Protein AF-0000000074612979 (afdb_homodimer)

Secondary structure (DSSP, 8-state):
-----TT--------------TT------------TT-HHHHHHHHHTT-SS----EEEEEEETTEEEEEEE----SSS----S---SEEEEETTEEEE-EE-HHHHHHHHHHHHHHHHHHHHHHSSPPPHHHHHHHHHHHHHHTTTS---EEEEEEEEETTEEEEEEEETT--EEE-SEEEEETTHHHHHHHHHHH--TT--HHHHHHHHHHHHHHHHTTSGGG--EEEEEEEETTEEEEEEEEEHHHHHHHHS-----------------/-----TT----------------------------TT-HHHHHHHHHTT-SS----EEEEEEETTEEEEEEE----SSS----S---SEEEEETTEEEE-EE-HHHHHHHHHHHHHHHHHHHHHHSSPPPHHHHHHHHHHHHHHTTTS---EEEEEEEEETTEEEEEEEETT--EEE-SEEEEETTHHHHHHHHHHH--TT--HHHHHHHHHHHHHHHHGGGGGG--EEEEEEEETTEEEEEEEEEHHHHHHHHS-----------------

Sequence (544 aa):
MKLDTSGLESTAPLIGASHVLFDGLQMNPSFELPNTSNFDGFQKESLQMVKPAKGTTTLAFVFKHGVMVAADSRATIGSHISSQSVKKIIEINPYMLGTMAGGAADCLFWHRNLGIKCRLHELTNKRRISVTGASKLLANILYSYRGMGLSVGTMIAGCDETGPGLYYVDGQGGRLKGIRFSVGSGSPYAYGVLDNGYRYDMTIEEAAELARRAIYHATFRDAASGGVASVYYVGRDGWKKLSGDDVGELHYKYYPVVPSTVEQEMDEVEAAMKLDTSGLESTAPLIGASHVLFDGLQMNPSFELPNTSNFDGFQKESLQMVKPAKGTTTLAFVFKHGVMVAADSRATIGSHISSQSVKKIIEINPYMLGTMAGGAADCLFWHRNLGIKCRLHELTNKRRISVTGASKLLANILYSYRGMGLSVGTMIAGCDETGPGLYYVDGQGGRLKGIRFSVGSGSPYAYGVLDNGYRYDMTIEEAAELARRAIYHATFRDAASGGVASVYYVGRDGWKKLSGDDVGELHYKYYPVVPSTVEQEMDEVEAA

Structure (mmCIF, N/CA/C/O backbone):
data_AF-0000000074612979-model_v1
#
loop_
_entity.id
_entity.type
_entity.pdbx_description
1 polymer 'Proteasome subunit beta'
#
loop_
_atom_site.group_PDB
_atom_site.id
_atom_site.type_symbol
_atom_site.label_atom_id
_atom_site.label_alt_id
_atom_site.label_comp_id
_atom_site.label_asym_id
_atom_site.label_entity_id
_atom_site.label_seq_id
_atom_site.pdbx_PDB_ins_code
_atom_site.Cartn_x
_atom_site.Cartn_y
_atom_site.Cartn_z
_atom_site.occupancy
_atom_site.B_iso_or_equiv
_atom_site.auth_seq_id
_atom_site.auth_comp_id
_atom_site.auth_asym_id
_atom_site.auth_atom_id
_atom_site.pdbx_PDB_model_num
ATOM 1 N N . MET A 1 1 ? 14.82 -59.062 -62.906 1 20.23 1 MET A N 1
ATOM 2 C CA . MET A 1 1 ? 16.016 -58.938 -62.094 1 20.23 1 MET A CA 1
ATOM 3 C C . MET A 1 1 ? 15.68 -58.344 -60.719 1 20.23 1 MET A C 1
ATOM 5 O O . MET A 1 1 ? 15.219 -57.188 -60.656 1 20.23 1 MET A O 1
ATOM 9 N N . LYS A 1 2 ? 15.133 -59.188 -59.75 1 29.34 2 LYS A N 1
ATOM 10 C CA . LYS A 1 2 ? 14.539 -59.125 -58.406 1 29.34 2 LYS A CA 1
ATOM 11 C C . LYS A 1 2 ? 15.516 -58.531 -57.406 1 29.34 2 LYS A C 1
ATOM 13 O O . LYS A 1 2 ? 16.594 -59.094 -57.188 1 29.34 2 LYS A O 1
ATOM 18 N N . LEU A 1 3 ? 15.695 -57.125 -57.375 1 24.33 3 LEU A N 1
ATOM 19 C CA . LEU A 1 3 ? 16.797 -56.5 -56.688 1 24.33 3 LEU A CA 1
ATOM 20 C C . LEU A 1 3 ? 16.844 -56.938 -55.219 1 24.33 3 LEU A C 1
ATOM 22 O O . LEU A 1 3 ? 15.82 -56.938 -54.531 1 24.33 3 LEU A O 1
ATOM 26 N N . ASP A 1 4 ? 17.766 -57.781 -54.688 1 31.05 4 ASP A N 1
ATOM 27 C CA . ASP A 1 4 ? 18.125 -58.531 -53.5 1 31.05 4 ASP A CA 1
ATOM 28 C C . ASP A 1 4 ? 18.469 -57.594 -52.344 1 31.05 4 ASP A C 1
ATOM 30 O O . ASP A 1 4 ? 19.531 -56.938 -52.375 1 31.05 4 ASP A O 1
ATOM 34 N N . THR A 1 5 ? 17.719 -56.594 -51.875 1 31.31 5 THR A N 1
ATOM 35 C CA . THR A 1 5 ? 18.156 -55.531 -51 1 31.31 5 THR A CA 1
ATOM 36 C C . THR A 1 5 ? 18.5 -56.062 -49.625 1 31.31 5 THR A C 1
ATOM 38 O O . THR A 1 5 ? 18.5 -55.344 -48.625 1 31.31 5 THR A O 1
ATOM 41 N N . SER A 1 6 ? 18.922 -57.344 -49.375 1 27 6 SER A N 1
ATOM 42 C CA . SER A 1 6 ? 19.062 -58.094 -48.125 1 27 6 SER A CA 1
ATOM 43 C C . SER A 1 6 ? 20 -57.406 -47.156 1 27 6 SER A C 1
ATOM 45 O O . SER A 1 6 ? 19.984 -57.719 -45.938 1 27 6 SER A O 1
ATOM 47 N N . GLY A 1 7 ? 21.156 -56.875 -47.531 1 25.48 7 GLY A N 1
ATOM 48 C CA . GLY A 1 7 ? 22.422 -56.844 -46.812 1 25.48 7 GLY A CA 1
ATOM 49 C C . GLY A 1 7 ? 22.391 -55.906 -45.594 1 25.48 7 GLY A C 1
ATOM 50 O O . GLY A 1 7 ? 23.344 -55.875 -44.812 1 25.48 7 GLY A O 1
ATOM 51 N N . LEU A 1 8 ? 21.828 -54.75 -45.656 1 26.92 8 LEU A N 1
ATOM 52 C CA . LEU A 1 8 ? 22.469 -53.656 -44.938 1 26.92 8 LEU A CA 1
ATOM 53 C C . LEU A 1 8 ? 22.203 -53.781 -43.438 1 26.92 8 LEU A C 1
ATOM 55 O O . LEU A 1 8 ? 21.156 -53.344 -42.938 1 26.92 8 LEU A O 1
ATOM 59 N N . GLU A 1 9 ? 22.484 -54.969 -42.781 1 25.14 9 GLU A N 1
ATOM 60 C CA . GLU A 1 9 ? 22.234 -55.281 -41.375 1 25.14 9 GLU A CA 1
ATOM 61 C C . GLU A 1 9 ? 23.047 -54.344 -40.469 1 25.14 9 GLU A C 1
ATOM 63 O O . GLU A 1 9 ? 24.188 -54.688 -40.125 1 25.14 9 GLU A O 1
ATOM 68 N N . SER A 1 10 ? 23.219 -53.062 -40.656 1 24.06 10 SER A N 1
ATOM 69 C CA . SER A 1 10 ? 24.266 -52.375 -39.906 1 24.06 10 SER A CA 1
ATOM 70 C C . SER A 1 10 ? 24.109 -52.594 -38.406 1 24.06 10 SER A C 1
ATOM 72 O O . SER A 1 10 ? 23.031 -52.375 -37.844 1 24.06 10 SER A O 1
ATOM 74 N N . THR A 1 11 ? 24.859 -53.438 -37.688 1 25.05 11 THR A N 1
ATOM 75 C CA . THR A 1 11 ? 25.031 -53.844 -36.312 1 25.05 11 THR A CA 1
ATOM 76 C C . THR A 1 11 ? 25.422 -52.688 -35.406 1 25.05 11 THR A C 1
ATOM 78 O O . THR A 1 11 ? 25.875 -52.875 -34.281 1 25.05 11 THR A O 1
ATOM 81 N N . ALA A 1 12 ? 25.281 -51.5 -35.688 1 26.59 12 ALA A N 1
ATOM 82 C CA . ALA A 1 12 ? 26.062 -50.531 -34.938 1 26.59 12 ALA A CA 1
ATOM 83 C C . ALA A 1 12 ? 25.859 -50.719 -33.438 1 26.59 12 ALA A C 1
ATOM 85 O O . ALA A 1 12 ? 24.719 -50.875 -32.969 1 26.59 12 ALA A O 1
ATOM 86 N N . PRO A 1 13 ? 26.844 -51.062 -32.625 1 25.84 13 PRO A N 1
ATOM 87 C CA . PRO A 1 13 ? 26.828 -51.438 -31.188 1 25.84 13 PRO A CA 1
ATOM 88 C C . PRO A 1 13 ? 26.25 -50.312 -30.312 1 25.84 13 PRO A C 1
ATOM 90 O O . PRO A 1 13 ? 26.328 -49.156 -30.656 1 25.84 13 PRO A O 1
ATOM 93 N N . LEU A 1 14 ? 25.203 -50.5 -29.578 1 23.7 14 LEU A N 1
ATOM 94 C CA . LEU A 1 14 ? 24.484 -49.594 -28.656 1 23.7 14 LEU A CA 1
ATOM 95 C C . LEU A 1 14 ? 25.391 -49.125 -27.547 1 23.7 14 LEU A C 1
ATOM 97 O O . LEU A 1 14 ? 25.828 -49.906 -26.703 1 23.7 14 LEU A O 1
ATOM 101 N N . ILE A 1 15 ? 26.453 -48.406 -27.734 1 24.64 15 ILE A N 1
ATOM 102 C CA . ILE A 1 15 ? 27.391 -48 -26.703 1 24.64 15 ILE A CA 1
ATOM 103 C C . ILE A 1 15 ? 26.625 -47.562 -25.453 1 24.64 15 ILE A C 1
ATOM 105 O O . ILE A 1 15 ? 25.641 -46.812 -25.531 1 24.64 15 ILE A O 1
ATOM 109 N N . GLY A 1 16 ? 26.812 -48.156 -24.25 1 22.67 16 GLY A N 1
ATOM 110 C CA . GLY A 1 16 ? 26.375 -48.125 -22.859 1 22.67 16 GLY A CA 1
ATOM 111 C C . GLY A 1 16 ? 26.5 -46.719 -22.25 1 22.67 16 GLY A C 1
ATOM 112 O O . GLY A 1 16 ? 27.609 -46.219 -22.078 1 22.67 16 GLY A O 1
ATOM 113 N N . ALA A 1 17 ? 25.812 -45.75 -22.531 1 24.08 17 ALA A N 1
ATOM 114 C CA . ALA A 1 17 ? 25.938 -44.375 -22.078 1 24.08 17 ALA A CA 1
ATOM 115 C C . ALA A 1 17 ? 26.141 -44.312 -20.562 1 24.08 17 ALA A C 1
ATOM 117 O O . ALA A 1 17 ? 25.344 -44.875 -19.812 1 24.08 17 ALA A O 1
ATOM 118 N N . SER A 1 18 ? 27.281 -44.219 -19.984 1 24.39 18 SER A N 1
ATOM 119 C CA . SER A 1 18 ? 27.875 -44.062 -18.656 1 24.39 18 SER A CA 1
ATOM 120 C C . SER A 1 18 ? 27.062 -43.094 -17.797 1 24.39 18 SER A C 1
ATOM 122 O O . SER A 1 18 ? 26.516 -42.125 -18.297 1 24.39 18 SER A O 1
ATOM 124 N N . HIS A 1 19 ? 26.641 -43.5 -16.578 1 24.94 19 HIS A N 1
ATOM 125 C CA . HIS A 1 19 ? 26 -43.031 -15.344 1 24.94 19 HIS A CA 1
ATOM 126 C C . HIS A 1 19 ? 26.719 -41.781 -14.789 1 24.94 19 HIS A C 1
ATOM 128 O O . HIS A 1 19 ? 27.234 -41.812 -13.672 1 24.94 19 HIS A O 1
ATOM 134 N N . VAL A 1 20 ? 27.484 -41.094 -15.406 1 23.39 20 VAL A N 1
ATOM 135 C CA . VAL A 1 20 ? 28.344 -40.094 -14.773 1 23.39 20 VAL A CA 1
ATOM 136 C C . VAL A 1 20 ? 27.562 -39.344 -13.695 1 23.39 20 VAL A C 1
ATOM 138 O O . VAL A 1 20 ? 26.328 -39.344 -13.695 1 23.39 20 VAL A O 1
ATOM 141 N N . LEU A 1 21 ? 28.156 -38.219 -12.977 1 22.86 21 LEU A N 1
ATOM 142 C CA . LEU A 1 21 ? 28.5 -37.438 -11.789 1 22.86 21 LEU A CA 1
ATOM 143 C C . LEU A 1 21 ? 27.406 -36.438 -11.469 1 22.86 21 LEU A C 1
ATOM 145 O O . LEU A 1 21 ? 27.609 -35.5 -10.703 1 22.86 21 LEU A O 1
ATOM 149 N N . PHE A 1 22 ? 26.328 -36.406 -12.055 1 23.14 22 PHE A N 1
ATOM 150 C CA . PHE A 1 22 ? 25.578 -35.25 -11.602 1 23.14 22 PHE A CA 1
ATOM 151 C C . PHE A 1 22 ? 25.359 -35.281 -10.094 1 23.14 22 PHE A C 1
ATOM 153 O O . PHE A 1 22 ? 24.359 -35.844 -9.625 1 23.14 22 PHE A O 1
ATOM 160 N N . ASP A 1 23 ? 26.203 -35.719 -9.164 1 27.11 23 ASP A N 1
ATOM 161 C CA . ASP A 1 23 ? 26.25 -35.938 -7.723 1 27.11 23 ASP A CA 1
ATOM 162 C C . ASP A 1 23 ? 25.75 -34.719 -6.957 1 27.11 23 ASP A C 1
ATOM 164 O O . ASP A 1 23 ? 25.078 -34.844 -5.938 1 27.11 23 ASP A O 1
ATOM 168 N N . GLY A 1 24 ? 26.391 -33.531 -7.055 1 28.52 24 GLY A N 1
ATOM 169 C CA . GLY A 1 24 ? 26.594 -32.5 -6.039 1 28.52 24 GLY A CA 1
ATOM 170 C C . GLY A 1 24 ? 25.328 -31.734 -5.688 1 28.52 24 GLY A C 1
ATOM 171 O O . GLY A 1 24 ? 25.375 -30.734 -4.988 1 28.52 24 GLY A O 1
ATOM 172 N N . LEU A 1 25 ? 24.391 -31.625 -6.535 1 26.36 25 LEU A N 1
ATOM 173 C CA . LEU A 1 25 ? 23.359 -30.672 -6.105 1 26.36 25 LEU A CA 1
ATOM 174 C C . LEU A 1 25 ? 22.656 -31.188 -4.855 1 26.36 25 LEU A C 1
ATOM 176 O O . LEU A 1 25 ? 21.859 -32.125 -4.93 1 26.36 25 LEU A O 1
ATOM 180 N N . GLN A 1 26 ? 23.359 -31.359 -3.748 1 28.19 26 GLN A N 1
ATOM 181 C CA . GLN A 1 26 ? 22.781 -31.656 -2.439 1 28.19 26 GLN A CA 1
ATOM 182 C C . GLN A 1 26 ? 21.406 -31.016 -2.289 1 28.19 26 GLN A C 1
ATOM 184 O O . GLN A 1 26 ? 21.25 -29.797 -2.4 1 28.19 26 GLN A O 1
ATOM 189 N N . MET A 1 27 ? 20.406 -31.672 -2.654 1 28.02 27 MET A N 1
ATOM 190 C CA . MET A 1 27 ? 18.984 -31.438 -2.406 1 28.02 27 MET A CA 1
ATOM 191 C C . MET A 1 27 ? 18.75 -30.938 -0.983 1 28.02 27 MET A C 1
ATOM 193 O O . MET A 1 27 ? 19.141 -31.609 -0.019 1 28.02 27 MET A O 1
ATOM 197 N N . ASN A 1 28 ? 18.953 -29.719 -0.737 1 29.39 28 ASN A N 1
ATOM 198 C CA . ASN A 1 28 ? 18.688 -29.188 0.6 1 29.39 28 ASN A CA 1
ATOM 199 C C . ASN A 1 28 ? 17.594 -29.984 1.312 1 29.39 28 ASN A C 1
ATOM 201 O O . ASN A 1 28 ? 16.734 -30.578 0.666 1 29.39 28 ASN A O 1
ATOM 205 N N . PRO A 1 29 ? 17.703 -30.328 2.629 1 31.33 29 PRO A N 1
ATOM 206 C CA . PRO A 1 29 ? 16.812 -31.188 3.418 1 31.33 29 PRO A CA 1
ATOM 207 C C . PRO A 1 29 ? 15.344 -31.016 3.055 1 31.33 29 PRO A C 1
ATOM 209 O O . PRO A 1 29 ? 14.945 -29.953 2.572 1 31.33 29 PRO A O 1
ATOM 212 N N . SER A 1 30 ? 14.68 -32.031 2.682 1 29.97 30 SER A N 1
ATOM 213 C CA . SER A 1 30 ? 13.273 -32.344 2.428 1 29.97 30 SER A CA 1
ATOM 214 C C . SER A 1 30 ? 12.375 -31.672 3.471 1 29.97 30 SER A C 1
ATOM 216 O O . SER A 1 30 ? 12.469 -31.984 4.66 1 29.97 30 SER A O 1
ATOM 218 N N . PHE A 1 31 ? 12.211 -30.5 3.48 1 29.81 31 PHE A N 1
ATOM 219 C CA . PHE A 1 31 ? 11.227 -30 4.43 1 29.81 31 PHE A CA 1
ATOM 220 C C . PHE A 1 31 ? 10.016 -30.922 4.504 1 29.81 31 PHE A C 1
ATOM 222 O O . PHE A 1 31 ? 9.43 -31.266 3.479 1 29.81 31 PHE A O 1
ATOM 229 N N . GLU A 1 32 ? 10.016 -31.859 5.434 1 31.48 32 GLU A N 1
ATOM 230 C CA . GLU A 1 32 ? 8.852 -32.688 5.75 1 31.48 32 GLU A CA 1
ATOM 231 C C . GLU A 1 32 ? 7.562 -31.875 5.629 1 31.48 32 GLU A C 1
ATOM 233 O O . GLU A 1 32 ? 7.52 -30.703 6.004 1 31.48 32 GLU A O 1
ATOM 238 N N . LEU A 1 33 ? 6.734 -32.188 4.746 1 31.08 33 LEU A N 1
ATOM 239 C CA . LEU A 1 33 ? 5.398 -31.641 4.523 1 31.08 33 LEU A CA 1
ATOM 240 C C . LEU A 1 33 ? 4.641 -31.5 5.836 1 31.08 33 LEU A C 1
ATOM 242 O O . LEU A 1 33 ? 4.504 -32.469 6.586 1 31.08 33 LEU A O 1
ATOM 246 N N . PRO A 1 34 ? 4.609 -30.406 6.508 1 33.5 34 PRO A N 1
ATOM 247 C CA . PRO A 1 34 ? 3.787 -30.438 7.719 1 33.5 34 PRO A CA 1
ATOM 248 C C . PRO A 1 34 ? 2.422 -31.078 7.488 1 33.5 34 PRO A C 1
ATOM 250 O O . PRO A 1 34 ? 1.903 -31.062 6.371 1 33.5 34 PRO A O 1
ATOM 253 N N . ASN A 1 35 ? 2.049 -32.062 8.211 1 32.12 35 ASN A N 1
ATOM 254 C CA . ASN A 1 35 ? 0.708 -32.656 8.25 1 32.12 35 ASN A CA 1
ATOM 255 C C . ASN A 1 35 ? -0.363 -31.562 8.359 1 32.12 35 ASN A C 1
ATOM 257 O O . ASN A 1 35 ? -0.372 -30.797 9.32 1 32.12 35 ASN A O 1
ATOM 261 N N . THR A 1 36 ? -0.938 -31.125 7.34 1 41.44 36 THR A N 1
ATOM 262 C CA . THR A 1 36 ? -2.01 -30.156 7.164 1 41.44 36 THR A CA 1
ATOM 263 C C . THR A 1 36 ? -3.084 -30.344 8.234 1 41.44 36 THR A C 1
ATOM 265 O O . THR A 1 36 ? -4.051 -29.578 8.289 1 41.44 36 THR A O 1
ATOM 268 N N . SER A 1 37 ? -3.156 -31.453 8.945 1 40.06 37 SER A N 1
ATOM 269 C CA . SER A 1 37 ? -4.258 -31.672 9.875 1 40.06 37 SER A CA 1
ATOM 270 C C . SER A 1 37 ? -4.148 -30.766 11.094 1 40.06 37 SER A C 1
ATOM 272 O O . SER A 1 37 ? -5.129 -30.562 11.812 1 40.06 37 SER A O 1
ATOM 274 N N . ASN A 1 38 ? -2.963 -30.484 11.641 1 41.62 38 ASN A N 1
ATOM 275 C CA . ASN A 1 38 ? -2.936 -29.812 12.93 1 41.62 38 ASN A CA 1
ATOM 276 C C . ASN A 1 38 ? -2.574 -28.328 12.789 1 41.62 38 ASN A C 1
ATOM 278 O O . ASN A 1 38 ? -1.434 -27.938 13.047 1 41.62 38 ASN A O 1
ATOM 282 N N . PHE A 1 39 ? -3.342 -27.594 12.156 1 45.66 39 PHE A N 1
ATOM 283 C CA . PHE A 1 39 ? -3.213 -26.156 12.023 1 45.66 39 PHE A CA 1
ATOM 284 C C . PHE A 1 39 ? -2.943 -25.516 13.383 1 45.66 39 PHE A C 1
ATOM 286 O O . PHE A 1 39 ? -2.135 -24.578 13.484 1 45.66 39 PHE A O 1
ATOM 293 N N . ASP A 1 40 ? -3.635 -26.062 14.32 1 46.88 40 ASP A N 1
ATOM 294 C CA . ASP A 1 40 ? -3.479 -25.516 15.656 1 46.88 40 ASP A CA 1
ATOM 295 C C . ASP A 1 40 ? -2.031 -25.609 16.125 1 46.88 40 ASP A C 1
ATOM 297 O O . ASP A 1 40 ? -1.514 -24.688 16.766 1 46.88 40 ASP A O 1
ATOM 301 N N . GLY A 1 41 ? -1.593 -26.781 15.938 1 44.53 41 GLY A N 1
ATOM 302 C CA . GLY A 1 41 ? -0.215 -26.969 16.359 1 44.53 41 GLY A CA 1
ATOM 303 C C . GLY A 1 41 ? 0.764 -26.062 15.648 1 44.53 41 GLY A C 1
ATOM 304 O O . GLY A 1 41 ? 1.69 -25.531 16.266 1 44.53 41 GLY A O 1
ATOM 305 N N . PHE A 1 42 ? 0.527 -25.922 14.406 1 43.12 42 PHE A N 1
ATOM 306 C CA . PHE A 1 42 ? 1.387 -25.062 13.609 1 43.12 42 PHE A CA 1
ATOM 307 C C . PHE A 1 42 ? 1.271 -23.609 14.062 1 43.12 42 PHE A C 1
ATOM 309 O O . PHE A 1 42 ? 2.273 -22.891 14.141 1 43.12 42 PHE A O 1
ATOM 316 N N . GLN A 1 43 ? 0.093 -23.172 14.367 1 45.38 43 GLN A N 1
ATOM 317 C CA . GLN A 1 43 ? -0.162 -21.812 14.836 1 45.38 43 GLN A CA 1
ATOM 318 C C . GLN A 1 43 ? 0.588 -21.516 16.141 1 45.38 43 GLN A C 1
ATOM 320 O O . GLN A 1 43 ? 1.138 -20.438 16.312 1 45.38 43 GLN A O 1
ATOM 325 N N . LYS A 1 44 ? 0.405 -22.453 17.047 1 42.91 44 LYS A N 1
ATOM 326 C CA . LYS A 1 44 ? 1.076 -22.297 18.344 1 42.91 44 LYS A CA 1
ATOM 327 C C . LYS A 1 44 ? 2.582 -22.141 18.156 1 42.91 44 LYS A C 1
ATOM 329 O O . LYS A 1 44 ? 3.211 -21.312 18.844 1 42.91 44 LYS A O 1
ATOM 334 N N . GLU A 1 45 ? 3.08 -22.875 17.391 1 38.75 45 GLU A N 1
ATOM 335 C CA . GLU A 1 45 ? 4.52 -22.812 17.156 1 38.75 45 GLU A CA 1
ATOM 336 C C . GLU A 1 45 ? 4.902 -21.547 16.391 1 38.75 45 GLU A C 1
ATOM 338 O O . GLU A 1 45 ? 5.965 -20.969 16.641 1 38.75 45 GLU A O 1
ATOM 343 N N . SER A 1 46 ? 3.99 -21.156 15.57 1 40.16 46 SER A N 1
ATOM 344 C CA . SER A 1 46 ? 4.258 -20.016 14.703 1 40.16 46 SER A CA 1
ATOM 345 C C . SER A 1 46 ? 4.027 -18.703 15.43 1 40.16 46 SER A C 1
ATOM 347 O O . SER A 1 46 ? 4.684 -17.688 15.141 1 40.16 46 SER A O 1
ATOM 349 N N . LEU A 1 47 ? 2.98 -18.578 16.312 1 39.78 47 LEU A N 1
ATOM 350 C CA . LEU A 1 47 ? 2.703 -17.375 17.078 1 39.78 47 LEU A CA 1
ATOM 351 C C . LEU A 1 47 ? 3.938 -16.922 17.844 1 39.78 47 LEU A C 1
ATOM 353 O O . LEU A 1 47 ? 4.164 -15.727 18.031 1 39.78 47 LEU A O 1
ATOM 357 N N . GLN A 1 48 ? 4.449 -17.891 18.578 1 36.81 48 GLN A N 1
ATOM 358 C CA . GLN A 1 48 ? 5.633 -17.547 19.359 1 36.81 48 GLN A CA 1
ATOM 359 C C . GLN A 1 48 ? 6.711 -16.906 18.469 1 36.81 48 GLN A C 1
ATOM 361 O O . GLN A 1 48 ? 7.609 -16.234 18.984 1 36.81 48 GLN A O 1
ATOM 366 N N . MET A 1 49 ? 6.629 -17.203 17.312 1 34 49 MET A N 1
ATOM 367 C CA . MET A 1 49 ? 7.711 -16.75 16.438 1 34 49 MET A CA 1
ATOM 368 C C . MET A 1 49 ? 7.375 -15.406 15.805 1 34 49 MET A C 1
ATOM 370 O O . MET A 1 49 ? 8.203 -14.828 15.094 1 34 49 MET A O 1
ATOM 374 N N . VAL A 1 50 ? 6.102 -15 15.961 1 33.78 50 VAL A N 1
ATOM 375 C CA . VAL A 1 50 ? 5.773 -13.812 15.172 1 33.78 50 VAL A CA 1
ATOM 376 C C . VAL A 1 50 ? 6.008 -12.555 16 1 33.78 50 VAL A C 1
ATOM 378 O O . VAL A 1 50 ? 5.223 -12.242 16.906 1 33.78 50 VAL A O 1
ATOM 381 N N . LYS A 1 51 ? 7.094 -12.43 16.641 1 34 51 LYS A N 1
ATOM 382 C CA . LYS A 1 51 ? 7.336 -11.047 17.062 1 34 51 LYS A CA 1
ATOM 383 C C . LYS A 1 51 ? 6.969 -10.062 15.961 1 34 51 LYS A C 1
ATOM 385 O O . LYS A 1 51 ? 7.066 -10.391 14.773 1 34 51 LYS A O 1
ATOM 390 N N . PRO A 1 52 ? 6.344 -9.016 16.406 1 38 52 PRO A N 1
ATOM 391 C CA . PRO A 1 52 ? 5.949 -8.008 15.43 1 38 52 PRO A CA 1
ATOM 392 C C . PRO A 1 52 ? 7.012 -7.773 14.359 1 38 52 PRO A C 1
ATOM 394 O O . PRO A 1 52 ? 8.172 -7.492 14.68 1 38 52 PRO A O 1
ATOM 397 N N . ALA A 1 53 ? 7.145 -8.742 13.406 1 40.09 53 ALA A N 1
ATOM 398 C CA . ALA A 1 53 ? 8.07 -8.844 12.281 1 40.09 53 ALA A CA 1
ATOM 399 C C . ALA A 1 53 ? 8.359 -7.469 11.68 1 40.09 53 ALA A C 1
ATOM 401 O O . ALA A 1 53 ? 7.457 -6.645 11.531 1 40.09 53 ALA A O 1
ATOM 402 N N . LYS A 1 54 ? 9.641 -7.098 11.883 1 48.41 54 LYS A N 1
ATOM 403 C CA . LYS A 1 54 ? 10.188 -6.004 11.094 1 48.41 54 LYS A CA 1
ATOM 404 C C . LYS A 1 54 ? 9.578 -5.98 9.695 1 48.41 54 LYS A C 1
ATOM 406 O O . LYS A 1 54 ? 9.125 -7.016 9.188 1 48.41 54 LYS A O 1
ATOM 411 N N . GLY A 1 55 ? 9.305 -4.742 9.047 1 59.91 55 GLY A N 1
ATOM 412 C CA . GLY A 1 55 ? 8.602 -4.156 7.914 1 59.91 55 GLY A CA 1
ATOM 413 C C . GLY A 1 55 ? 8.984 -4.789 6.59 1 59.91 55 GLY A C 1
ATOM 414 O O . GLY A 1 55 ? 10.125 -4.664 6.137 1 59.91 55 GLY A O 1
ATOM 415 N N . THR A 1 56 ? 8.477 -6.023 6.238 1 72.19 56 THR A N 1
ATOM 416 C CA . THR A 1 56 ? 8.633 -6.598 4.906 1 72.19 56 THR A CA 1
ATOM 417 C C . THR A 1 56 ? 7.848 -5.789 3.877 1 72.19 56 THR A C 1
ATOM 419 O O . THR A 1 56 ? 6.738 -5.328 4.156 1 72.19 56 THR A O 1
ATOM 422 N N . THR A 1 57 ? 8.672 -5.559 2.699 1 86.94 57 THR A N 1
ATOM 423 C CA . THR A 1 57 ? 7.996 -4.953 1.559 1 86.94 57 THR A CA 1
ATOM 424 C C . THR A 1 57 ? 8.164 -5.812 0.309 1 86.94 57 THR A C 1
ATOM 426 O O . THR A 1 57 ? 9.266 -6.297 0.028 1 86.94 57 THR A O 1
ATOM 429 N N . THR A 1 58 ? 7.102 -6.137 -0.312 1 92.62 58 THR A N 1
ATOM 430 C CA . THR A 1 58 ? 7.113 -6.859 -1.578 1 92.62 58 THR A CA 1
ATOM 431 C C . THR A 1 58 ? 6.5 -6.012 -2.689 1 92.62 58 THR A C 1
ATOM 433 O O . THR A 1 58 ? 5.746 -5.074 -2.42 1 92.62 58 THR A O 1
ATOM 436 N N . LEU A 1 59 ? 6.879 -6.367 -3.941 1 95.44 59 LEU A N 1
ATOM 437 C CA . LEU A 1 59 ? 6.414 -5.629 -5.113 1 95.44 59 LEU A CA 1
ATOM 438 C C . LEU A 1 59 ? 6.375 -6.531 -6.34 1 95.44 59 LEU A C 1
ATOM 440 O O . LEU A 1 59 ? 7.234 -7.402 -6.508 1 95.44 59 LEU A O 1
ATOM 444 N N . ALA A 1 60 ? 5.32 -6.328 -7.125 1 97.88 60 ALA A N 1
ATOM 445 C CA . ALA A 1 60 ? 5.258 -6.992 -8.43 1 97.88 60 ALA A CA 1
ATOM 446 C C . ALA A 1 60 ? 4.52 -6.129 -9.445 1 97.88 60 ALA A C 1
ATOM 448 O O . ALA A 1 60 ? 3.596 -5.395 -9.094 1 97.88 60 ALA A O 1
ATOM 449 N N . PHE A 1 61 ? 4.949 -6.23 -10.758 1 98.06 61 PHE A N 1
ATOM 450 C CA . PHE A 1 61 ? 4.219 -5.523 -11.805 1 98.06 61 PHE A CA 1
ATOM 451 C C . PHE A 1 61 ? 4.348 -6.25 -13.141 1 98.06 61 PHE A C 1
ATOM 453 O O . PHE A 1 61 ? 5.359 -6.902 -13.398 1 98.06 61 PHE A O 1
ATOM 460 N N . VAL A 1 62 ? 3.3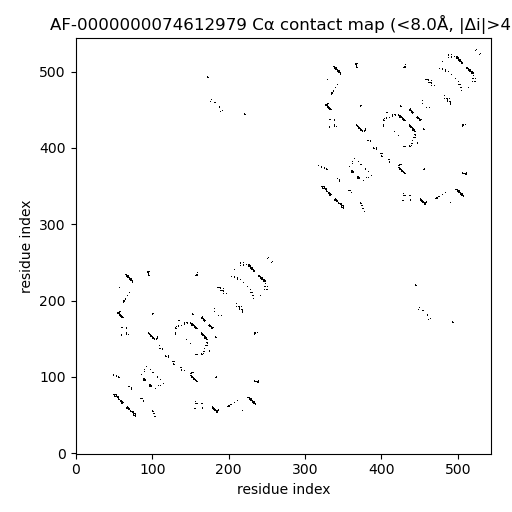22 -6.16 -13.922 1 98.06 62 VAL A N 1
ATOM 461 C CA . VAL A 1 62 ? 3.258 -6.73 -15.266 1 98.06 62 VAL A CA 1
ATOM 462 C C . VAL A 1 62 ? 3.863 -5.758 -16.266 1 98.06 62 VAL A C 1
ATOM 464 O O . VAL A 1 62 ? 3.648 -4.547 -16.172 1 98.06 62 VAL A O 1
ATOM 467 N N . PHE A 1 63 ? 4.633 -6.234 -17.188 1 97.69 63 PHE A N 1
ATOM 468 C CA . PHE A 1 63 ? 5.133 -5.477 -18.328 1 97.69 63 PHE A CA 1
ATOM 469 C C . PHE A 1 63 ? 5.152 -6.336 -19.578 1 97.69 63 PHE A C 1
ATOM 471 O O . PHE A 1 63 ? 4.699 -7.484 -19.562 1 97.69 63 PHE A O 1
ATOM 478 N N . LYS A 1 64 ? 5.629 -5.805 -20.594 1 96.38 64 LYS A N 1
ATOM 479 C CA . LYS A 1 64 ? 5.461 -6.367 -21.938 1 96.38 64 LYS A CA 1
ATOM 480 C C . LYS A 1 64 ? 6.004 -7.793 -22 1 96.38 64 LYS A C 1
ATOM 482 O O . LYS A 1 64 ? 5.457 -8.633 -22.719 1 96.38 64 LYS A O 1
ATOM 487 N N . HIS A 1 65 ? 7.039 -8.078 -21.234 1 97.31 65 HIS A N 1
ATOM 488 C CA . HIS A 1 65 ? 7.754 -9.344 -21.406 1 97.31 65 HIS A CA 1
ATOM 489 C C . HIS A 1 65 ? 7.383 -10.328 -20.297 1 97.31 65 HIS A C 1
ATOM 491 O O . HIS A 1 65 ? 7.832 -11.477 -20.312 1 97.31 65 HIS A O 1
ATOM 497 N N . GLY A 1 66 ? 6.562 -9.93 -19.406 1 98.19 66 GLY A N 1
ATOM 498 C CA . GLY A 1 66 ? 6.207 -10.82 -18.312 1 98.19 66 GLY A CA 1
ATOM 499 C C . GLY A 1 66 ? 5.887 -10.078 -17.016 1 98.19 66 GLY A C 1
ATOM 500 O O . GLY A 1 66 ? 5.207 -9.055 -17.047 1 98.19 66 GLY A O 1
ATOM 501 N N . VAL A 1 67 ? 6.277 -10.68 -15.867 1 98.62 67 VAL A N 1
ATOM 502 C CA . VAL A 1 67 ? 6.039 -10.078 -14.562 1 98.62 67 VAL A CA 1
ATOM 503 C C . VAL A 1 67 ? 7.359 -9.945 -13.805 1 98.62 67 VAL A C 1
ATOM 505 O O . VAL A 1 67 ? 8.18 -10.867 -13.805 1 98.62 67 VAL A O 1
ATOM 508 N N . MET A 1 68 ? 7.582 -8.773 -13.242 1 98.62 68 MET A N 1
ATOM 509 C CA . MET A 1 68 ? 8.695 -8.562 -12.32 1 98.62 68 MET A CA 1
ATOM 510 C C . MET A 1 68 ? 8.242 -8.711 -10.867 1 98.62 68 MET A C 1
ATOM 512 O O . MET A 1 68 ? 7.188 -8.203 -10.492 1 98.62 68 MET A O 1
ATOM 516 N N . VAL A 1 69 ? 9.008 -9.453 -10.055 1 97.81 69 VAL A N 1
ATOM 517 C CA . VAL A 1 69 ? 8.711 -9.672 -8.641 1 97.81 69 VAL A CA 1
ATOM 518 C C . VAL A 1 69 ? 9.938 -9.336 -7.801 1 97.81 69 VAL A C 1
ATOM 520 O O . VAL A 1 69 ? 11.047 -9.797 -8.086 1 97.81 69 VAL A O 1
ATOM 523 N N . ALA A 1 70 ? 9.711 -8.516 -6.727 1 96 70 ALA A N 1
ATOM 524 C CA . ALA A 1 70 ? 10.836 -8.125 -5.879 1 96 70 ALA A CA 1
ATOM 525 C C . ALA A 1 70 ? 10.422 -8.078 -4.41 1 96 70 ALA A C 1
ATOM 527 O O . ALA A 1 70 ? 9.242 -7.883 -4.094 1 96 70 ALA A O 1
ATOM 528 N N . ALA A 1 71 ? 11.391 -8.328 -3.523 1 91.88 71 ALA A N 1
ATOM 529 C CA . ALA A 1 71 ? 11.133 -8.305 -2.088 1 91.88 71 ALA A CA 1
ATOM 530 C C . ALA A 1 71 ? 12.398 -7.988 -1.303 1 91.88 71 ALA A C 1
ATOM 532 O O . ALA A 1 71 ? 13.508 -8.25 -1.774 1 91.88 71 ALA A O 1
ATOM 533 N N . ASP A 1 72 ? 12.109 -7.375 -0.117 1 83.94 72 ASP A N 1
ATOM 534 C CA . ASP A 1 72 ? 13.227 -7.203 0.809 1 83.94 72 ASP A CA 1
ATOM 535 C C . ASP A 1 72 ? 13.312 -8.375 1.786 1 83.94 72 ASP A C 1
ATOM 537 O O . ASP A 1 72 ? 12.305 -9.031 2.064 1 83.94 72 ASP A O 1
ATOM 541 N N . SER A 1 73 ? 14.578 -8.734 2.164 1 67.94 73 SER A N 1
ATOM 542 C CA . SER A 1 73 ? 14.75 -9.852 3.09 1 67.94 73 SER A CA 1
ATOM 543 C C . SER A 1 73 ? 15.102 -9.359 4.492 1 67.94 73 SER A C 1
ATOM 545 O O . SER A 1 73 ? 15.883 -9.992 5.203 1 67.94 73 SER A O 1
ATOM 547 N N . ARG A 1 74 ? 14.719 -8.211 4.984 1 57.75 74 ARG A N 1
ATOM 548 C CA . ARG A 1 74 ? 15.047 -7.863 6.363 1 57.75 74 ARG A CA 1
ATOM 549 C C . ARG A 1 74 ? 14.445 -8.875 7.336 1 57.75 74 ARG A C 1
ATOM 551 O O . ARG A 1 74 ? 13.344 -9.383 7.109 1 57.75 74 ARG A O 1
ATOM 558 N N . ALA A 1 75 ? 15.508 -9.57 8.094 1 45.44 75 ALA A N 1
ATOM 559 C CA . ALA A 1 75 ? 15.047 -10.477 9.141 1 45.44 75 ALA A CA 1
ATOM 560 C C . ALA A 1 75 ? 14.125 -9.766 10.125 1 45.44 75 ALA A C 1
ATOM 562 O O . ALA A 1 75 ? 14.297 -8.57 10.391 1 45.44 75 ALA A O 1
ATOM 563 N N . THR A 1 76 ? 12.906 -10.133 10.289 1 44.06 76 THR A N 1
ATOM 564 C CA . THR A 1 76 ? 12.141 -9.633 11.422 1 44.06 76 THR A CA 1
ATOM 565 C C . THR A 1 76 ? 12.969 -9.688 12.703 1 44.06 76 THR A C 1
ATOM 567 O O . THR A 1 76 ? 13.703 -10.648 12.938 1 44.06 76 THR A O 1
ATOM 570 N N . ILE A 1 77 ? 13.422 -8.602 13.383 1 36 77 ILE A N 1
ATOM 571 C CA . ILE A 1 77 ? 14.219 -8.555 14.609 1 36 77 ILE A CA 1
ATOM 572 C C . ILE A 1 77 ? 13.828 -9.719 15.516 1 36 77 ILE A C 1
ATOM 574 O O . ILE A 1 77 ? 14.414 -9.906 16.578 1 36 77 ILE A O 1
ATOM 578 N N . GLY A 1 78 ? 12.68 -10.156 15.898 1 32.75 78 GLY A N 1
ATOM 579 C CA . GLY A 1 78 ? 12.711 -11.062 17.031 1 32.75 78 GLY A CA 1
ATOM 580 C C . GLY A 1 78 ? 13.836 -12.086 16.953 1 32.75 78 GLY A C 1
ATOM 581 O O . GLY A 1 78 ? 14.43 -12.273 15.883 1 32.75 78 GLY A O 1
ATOM 582 N N . SER A 1 79 ? 14.281 -12.664 18.266 1 31.41 79 SER A N 1
ATOM 583 C CA . SER A 1 79 ? 15.375 -13.57 18.609 1 31.41 79 SER A CA 1
ATOM 584 C C . SER A 1 79 ? 15.688 -14.516 17.453 1 31.41 79 SER A C 1
ATOM 586 O O . SER A 1 79 ? 16.828 -14.961 17.281 1 31.41 79 SER A O 1
ATOM 588 N N . HIS A 1 80 ? 14.883 -15.641 17.562 1 30.95 80 HIS A N 1
ATOM 589 C CA . HIS A 1 80 ? 15.5 -16.797 16.922 1 30.95 80 HIS A CA 1
ATOM 590 C C . HIS A 1 80 ? 15.961 -16.469 15.508 1 30.95 80 HIS A C 1
ATOM 592 O O . HIS A 1 80 ? 15.234 -15.836 14.742 1 30.95 80 HIS A O 1
ATOM 598 N N . ILE A 1 81 ? 17.297 -16.344 15.328 1 33.44 81 ILE A N 1
ATOM 599 C CA . ILE A 1 81 ? 18.234 -16.438 14.211 1 33.44 81 ILE A CA 1
ATOM 600 C C . ILE A 1 81 ? 17.578 -17.188 13.055 1 33.44 81 ILE A C 1
ATOM 602 O O . ILE A 1 81 ? 18.156 -18.125 12.492 1 33.44 81 ILE A O 1
ATOM 606 N N . SER A 1 82 ? 16.562 -17.969 13.25 1 31.8 82 SER A N 1
ATOM 607 C CA . SER A 1 82 ? 16.641 -18.875 12.109 1 31.8 82 SER A CA 1
ATOM 608 C C . SER A 1 82 ? 16.922 -18.109 10.82 1 31.8 82 SER A C 1
ATOM 610 O O . SER A 1 82 ? 16.219 -17.156 10.492 1 31.8 82 SER A O 1
ATOM 612 N N . SER A 1 83 ? 18.266 -17.906 10.609 1 32.97 83 SER A N 1
ATOM 613 C CA . SER A 1 83 ? 19.047 -17.531 9.438 1 32.97 83 SER A CA 1
ATOM 614 C C . SER A 1 83 ? 18.188 -17.5 8.18 1 32.97 83 SER A C 1
ATOM 616 O O . SER A 1 83 ? 18.688 -17.188 7.094 1 32.97 83 SER A O 1
ATOM 618 N N . GLN A 1 84 ? 17.281 -18.484 8.133 1 34.88 84 GLN 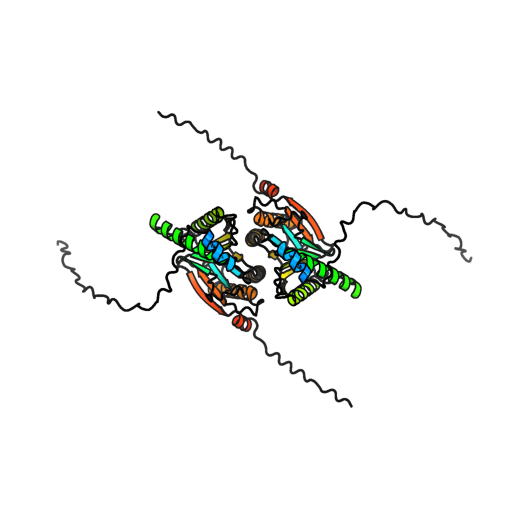A N 1
ATOM 619 C CA . GLN A 1 84 ? 16.984 -18.766 6.73 1 34.88 84 GLN A CA 1
ATOM 620 C C . GLN A 1 84 ? 16.359 -17.547 6.047 1 34.88 84 GLN A C 1
ATOM 622 O O . GLN A 1 84 ? 15.523 -16.859 6.641 1 34.88 84 GLN A O 1
ATOM 627 N N . SER A 1 85 ? 17.203 -16.875 5.281 1 40.91 85 SER A N 1
ATOM 628 C CA . SER A 1 85 ? 16.781 -15.938 4.238 1 40.91 85 SER A CA 1
ATOM 629 C C . SER A 1 85 ? 15.281 -16.078 3.947 1 40.91 85 SER A C 1
ATOM 631 O O . SER A 1 85 ? 14.836 -17.109 3.436 1 40.91 85 SER A O 1
ATOM 633 N N . VAL A 1 86 ? 14.547 -15.75 5.09 1 47.88 86 VAL A N 1
ATOM 634 C CA . VAL A 1 86 ? 13.125 -15.781 4.781 1 47.88 86 VAL A CA 1
ATOM 635 C C . VAL A 1 86 ? 12.898 -15.352 3.332 1 47.88 86 VAL A C 1
ATOM 637 O O . VAL A 1 86 ? 13.211 -14.219 2.957 1 47.88 86 VAL A O 1
ATOM 640 N N . LYS A 1 87 ? 13.023 -16.391 2.457 1 60.16 87 LYS A N 1
ATOM 641 C CA . LYS A 1 87 ? 12.648 -16.125 1.071 1 60.16 87 LYS A CA 1
ATOM 642 C C . LYS A 1 87 ? 11.258 -15.492 0.989 1 60.16 87 LYS A C 1
ATOM 644 O O . LYS A 1 87 ? 10.258 -16.156 1.28 1 60.16 87 LYS A O 1
ATOM 649 N N . LYS A 1 88 ? 11.242 -14.156 0.942 1 77.5 88 LYS A N 1
ATOM 650 C CA . LYS A 1 88 ? 9.984 -13.438 0.82 1 77.5 88 LYS A CA 1
ATOM 651 C C . LYS A 1 88 ? 9.328 -13.695 -0.537 1 77.5 88 LYS A C 1
ATOM 653 O O . LYS A 1 88 ? 8.164 -13.352 -0.745 1 77.5 88 LYS A O 1
ATOM 658 N N . ILE A 1 89 ? 10.078 -14.398 -1.348 1 88.62 89 ILE A N 1
ATOM 659 C CA . ILE A 1 89 ? 9.531 -14.859 -2.621 1 88.62 89 ILE A CA 1
ATOM 660 C C . ILE A 1 89 ? 9.469 -16.391 -2.633 1 88.62 89 ILE A C 1
ATOM 662 O O . ILE A 1 89 ? 10.477 -17.047 -2.395 1 88.62 89 ILE A O 1
ATOM 666 N N . ILE A 1 90 ? 8.367 -16.906 -2.852 1 88.44 90 ILE A N 1
ATOM 667 C CA . ILE A 1 90 ? 8.125 -18.344 -2.811 1 88.44 90 ILE A CA 1
ATOM 668 C C . ILE A 1 90 ? 8 -18.875 -4.23 1 88.44 90 ILE A C 1
ATOM 670 O O . ILE A 1 90 ? 7.227 -18.359 -5.035 1 88.44 90 ILE A O 1
ATOM 674 N N . GLU A 1 91 ? 8.719 -19.922 -4.453 1 91.19 91 GLU A N 1
ATOM 675 C CA . GLU A 1 91 ? 8.664 -20.609 -5.738 1 91.19 91 GLU A CA 1
ATOM 676 C C . GLU A 1 91 ? 7.59 -21.688 -5.738 1 91.19 91 GLU A C 1
ATOM 678 O O . GLU A 1 91 ? 7.836 -22.812 -5.297 1 91.19 91 GLU A O 1
ATOM 683 N N . ILE A 1 92 ? 6.465 -21.422 -6.23 1 91.44 92 ILE A N 1
ATOM 684 C CA . ILE A 1 92 ? 5.316 -22.328 -6.199 1 91.44 92 ILE A CA 1
ATOM 685 C C . ILE A 1 92 ? 5.527 -23.453 -7.195 1 91.44 92 ILE A C 1
ATOM 687 O O . ILE A 1 92 ? 5.332 -24.625 -6.863 1 91.44 92 ILE A O 1
ATOM 691 N N . ASN A 1 93 ? 5.844 -23.172 -8.422 1 90.25 93 ASN A N 1
ATOM 692 C CA . ASN A 1 93 ? 6.266 -24.062 -9.5 1 90.25 93 ASN A CA 1
ATOM 693 C C . ASN A 1 93 ? 7.16 -23.344 -10.508 1 90.25 93 ASN A C 1
ATOM 695 O O . ASN A 1 93 ? 7.457 -22.156 -10.336 1 90.25 93 ASN A O 1
ATOM 699 N N . PRO A 1 94 ? 7.656 -23.953 -11.508 1 92.69 94 PRO A N 1
ATOM 700 C CA . PRO A 1 94 ? 8.641 -23.312 -12.391 1 92.69 94 PRO A CA 1
ATOM 701 C C . PRO A 1 94 ? 8.086 -22.078 -13.109 1 92.69 94 PRO A C 1
ATOM 703 O O . PRO A 1 94 ? 8.852 -21.297 -13.664 1 92.69 94 PRO A O 1
ATOM 706 N N . TYR A 1 95 ? 6.789 -21.859 -13.141 1 95.19 95 TYR A N 1
ATOM 707 C CA . TYR A 1 95 ? 6.195 -20.781 -13.922 1 95.19 95 TYR A CA 1
ATOM 708 C C . TYR A 1 95 ? 5.438 -19.812 -13.023 1 95.19 95 TYR A C 1
ATOM 710 O O . TYR A 1 95 ? 4.793 -18.875 -13.508 1 95.19 95 TYR A O 1
ATOM 718 N N . MET A 1 96 ? 5.484 -20.062 -11.672 1 96.06 96 MET A N 1
ATOM 719 C CA . MET A 1 96 ? 4.656 -19.266 -10.773 1 96.06 96 MET A CA 1
ATOM 720 C C . MET A 1 96 ? 5.406 -18.953 -9.477 1 96.06 96 MET A C 1
ATOM 722 O O . MET A 1 96 ? 6.043 -19.844 -8.898 1 96.06 96 MET A O 1
ATOM 726 N N . LEU A 1 97 ? 5.301 -17.688 -9.102 1 96 97 LEU A N 1
ATOM 727 C CA . LEU A 1 97 ? 5.906 -17.219 -7.855 1 96 97 LEU A CA 1
ATOM 728 C C . LEU A 1 97 ? 4.848 -16.656 -6.91 1 96 97 LEU A C 1
ATOM 730 O O . LEU A 1 97 ? 3.809 -16.172 -7.355 1 96 97 LEU A O 1
ATOM 734 N N . GLY A 1 98 ? 5.078 -16.766 -5.617 1 94 98 GLY A N 1
ATOM 735 C CA . GLY A 1 98 ? 4.316 -16.094 -4.57 1 94 98 GLY A CA 1
ATOM 736 C C . GLY A 1 98 ? 5.16 -15.172 -3.719 1 94 98 GLY A C 1
ATOM 737 O O . GLY A 1 98 ? 6.383 -15.32 -3.656 1 94 98 GLY A O 1
ATOM 738 N N . THR A 1 99 ? 4.473 -14.164 -3.199 1 91.94 99 THR A N 1
ATOM 739 C CA . THR A 1 99 ? 5.172 -13.281 -2.273 1 91.94 99 THR A CA 1
ATOM 740 C C . THR A 1 99 ? 4.609 -13.422 -0.861 1 91.94 99 THR A C 1
ATOM 742 O O . THR A 1 99 ? 3.463 -13.836 -0.682 1 91.94 99 THR A O 1
ATOM 745 N N . MET A 1 100 ? 5.469 -13.023 0.037 1 81.44 100 MET A N 1
ATOM 746 C CA . MET A 1 100 ? 5.066 -13.094 1.439 1 81.44 100 MET A CA 1
ATOM 747 C C . MET A 1 100 ? 5.215 -11.742 2.117 1 81.44 100 MET A C 1
ATOM 749 O O . MET A 1 100 ? 6.324 -11.211 2.221 1 81.44 100 MET A O 1
ATOM 753 N N . ALA A 1 101 ? 4.133 -11.141 2.398 1 75 101 ALA A N 1
ATOM 754 C CA . ALA A 1 101 ? 4.102 -9.977 3.281 1 75 101 ALA A CA 1
ATOM 755 C C . ALA A 1 101 ? 3.131 -10.195 4.438 1 75 101 ALA A C 1
ATOM 757 O O . ALA A 1 101 ? 2.014 -10.672 4.238 1 75 101 ALA A O 1
ATOM 758 N N . GLY A 1 102 ? 3.57 -9.977 5.738 1 64.75 102 GLY A N 1
ATOM 759 C CA . GLY A 1 102 ? 2.809 -10.289 6.938 1 64.75 102 GLY A CA 1
ATOM 760 C C . GLY A 1 102 ? 3.436 -11.383 7.773 1 64.75 102 GLY A C 1
ATOM 761 O O . GLY A 1 102 ? 4.656 -11.43 7.93 1 64.75 102 GLY A O 1
ATOM 762 N N . GLY A 1 103 ? 2.494 -12.164 8.352 1 60.19 103 GLY A N 1
ATOM 763 C CA . GLY A 1 103 ? 3.021 -13.258 9.156 1 60.19 103 GLY A CA 1
ATOM 764 C C . GLY A 1 103 ? 3.664 -14.344 8.32 1 60.19 103 GLY A C 1
ATOM 765 O O . GLY A 1 103 ? 2.996 -14.992 7.512 1 60.19 103 GLY A O 1
ATOM 766 N N . ALA A 1 104 ? 4.922 -14.523 8.344 1 55.91 104 ALA A N 1
ATOM 767 C CA . ALA A 1 104 ? 5.73 -15.422 7.523 1 55.91 104 ALA A CA 1
ATOM 768 C C . ALA A 1 104 ? 5.23 -16.859 7.621 1 55.91 104 ALA A C 1
ATOM 770 O O . ALA A 1 104 ? 5.117 -17.547 6.609 1 55.91 104 ALA A O 1
ATOM 771 N N . ALA A 1 105 ? 4.91 -17.234 8.789 1 52.69 105 ALA A N 1
ATOM 772 C CA . ALA A 1 105 ? 4.535 -18.625 8.945 1 52.69 105 ALA A CA 1
ATOM 773 C C . ALA A 1 105 ? 3.229 -18.938 8.227 1 52.69 105 ALA A C 1
ATOM 775 O O . ALA A 1 105 ? 3.094 -19.984 7.586 1 52.69 105 ALA A O 1
ATOM 776 N N . ASP A 1 106 ? 2.387 -18.109 8.211 1 63.81 106 ASP A N 1
ATOM 777 C CA . ASP A 1 106 ? 1.104 -18.297 7.543 1 63.81 106 ASP A CA 1
ATOM 778 C C . ASP A 1 106 ? 1.273 -18.328 6.023 1 63.81 106 ASP A C 1
ATOM 780 O O . ASP A 1 106 ? 0.772 -19.234 5.355 1 63.81 106 ASP A O 1
ATOM 784 N N . CYS A 1 107 ? 2.074 -17.5 5.559 1 68.44 107 CYS A N 1
ATOM 785 C CA . CYS A 1 107 ? 2.191 -17.375 4.109 1 68.44 107 CYS A CA 1
ATOM 786 C C . CYS A 1 107 ? 2.91 -18.578 3.512 1 68.44 107 CYS A C 1
ATOM 788 O O . CYS A 1 107 ? 2.475 -19.125 2.496 1 68.44 107 CYS A O 1
ATOM 790 N N . LEU A 1 108 ? 3.938 -19.031 4.18 1 70 108 LEU A N 1
ATOM 791 C CA . LEU A 1 108 ? 4.707 -20.156 3.656 1 70 108 LEU A CA 1
ATOM 792 C C . LEU A 1 108 ? 3.857 -21.422 3.623 1 70 108 LEU A C 1
ATOM 794 O O . LEU A 1 108 ? 3.877 -22.172 2.637 1 70 108 LEU A O 1
ATOM 798 N N . PHE A 1 109 ? 3.135 -21.625 4.613 1 76.94 109 PHE A N 1
ATOM 799 C CA . PHE A 1 109 ? 2.291 -22.812 4.703 1 76.94 109 PHE A CA 1
ATOM 800 C C . PHE A 1 109 ? 1.272 -22.844 3.568 1 76.94 109 PHE A C 1
ATOM 802 O O . PHE A 1 109 ? 1.133 -23.844 2.875 1 76.94 109 PHE A O 1
ATOM 809 N N . TRP A 1 110 ? 0.685 -21.797 3.342 1 83.62 110 TRP A N 1
ATOM 810 C CA . TRP A 1 110 ? -0.409 -21.766 2.375 1 83.62 110 TRP A CA 1
ATOM 811 C C . TRP A 1 110 ? 0.124 -21.828 0.948 1 83.62 110 TRP A C 1
ATOM 813 O O . TRP A 1 110 ? -0.513 -22.406 0.062 1 83.62 110 TRP A O 1
ATOM 823 N N . HIS A 1 111 ? 1.277 -21.266 0.695 1 84.06 111 HIS A N 1
ATOM 824 C CA . HIS A 1 111 ? 1.872 -21.359 -0.633 1 84.06 111 HIS A CA 1
ATOM 825 C C . HIS A 1 111 ? 2.338 -22.781 -0.931 1 84.06 111 HIS A C 1
ATOM 827 O O . HIS A 1 111 ? 2.242 -23.25 -2.07 1 84.06 111 HIS A O 1
ATOM 833 N N . ARG A 1 112 ? 2.838 -23.359 0.028 1 82.56 112 ARG A N 1
ATOM 834 C CA . ARG A 1 112 ? 3.209 -24.766 -0.152 1 82.56 112 ARG A CA 1
ATOM 835 C C . ARG A 1 112 ? 1.985 -25.625 -0.451 1 82.56 112 ARG A C 1
ATOM 837 O O . ARG A 1 112 ? 2.025 -26.484 -1.328 1 82.56 112 ARG A O 1
ATOM 844 N N . ASN A 1 113 ? 0.997 -25.391 0.329 1 88 113 ASN A N 1
ATOM 845 C CA . ASN A 1 113 ? -0.27 -26.078 0.064 1 88 113 ASN A CA 1
ATOM 846 C C . ASN A 1 113 ? -0.744 -25.828 -1.366 1 88 113 ASN A C 1
ATOM 848 O O . ASN A 1 113 ? -1.179 -26.766 -2.045 1 88 113 ASN A O 1
ATOM 852 N N . LEU A 1 114 ? -0.662 -24.656 -1.761 1 91.19 114 LEU A N 1
ATOM 853 C CA . LEU A 1 114 ? -1.039 -24.312 -3.127 1 91.19 114 LEU A CA 1
ATOM 854 C C . LEU A 1 114 ? -0.171 -25.062 -4.137 1 91.19 114 LEU A C 1
ATOM 856 O O . LEU A 1 114 ? -0.671 -25.547 -5.152 1 91.19 114 LEU A O 1
ATOM 860 N N . GLY A 1 115 ? 1.135 -25.188 -3.898 1 91.12 115 GLY A N 1
ATOM 861 C CA . GLY A 1 115 ? 2.041 -25.922 -4.766 1 91.12 115 GLY A CA 1
ATOM 862 C C . GLY A 1 115 ? 1.633 -27.375 -4.961 1 91.12 115 GLY A C 1
ATOM 863 O O . GLY A 1 115 ? 1.661 -27.891 -6.082 1 91.12 115 GLY A O 1
ATOM 864 N N . ILE A 1 116 ? 1.251 -27.953 -3.914 1 89.75 116 ILE A N 1
ATOM 865 C CA . ILE A 1 116 ? 0.809 -29.344 -3.957 1 89.75 116 ILE A CA 1
ATOM 866 C C . ILE A 1 116 ? -0.458 -29.469 -4.801 1 89.75 116 ILE A C 1
ATOM 868 O O . ILE A 1 116 ? -0.57 -30.344 -5.652 1 89.75 116 ILE A O 1
ATOM 872 N N . LYS A 1 117 ? -1.316 -28.578 -4.586 1 91.81 117 LYS A N 1
ATOM 873 C CA . LYS A 1 117 ? -2.568 -28.594 -5.336 1 91.81 117 LYS A CA 1
ATOM 874 C C . LYS A 1 117 ? -2.326 -28.344 -6.82 1 91.81 117 LYS A C 1
ATOM 876 O O . LYS A 1 117 ? -2.992 -28.922 -7.676 1 91.81 117 LYS A O 1
ATOM 881 N N . CYS A 1 118 ? -1.438 -27.484 -7.098 1 91.31 118 CYS A N 1
ATOM 882 C CA . CYS A 1 118 ? -1.075 -27.234 -8.484 1 91.31 118 CYS A CA 1
ATOM 883 C C . CYS A 1 118 ? -0.512 -28.484 -9.148 1 91.31 118 CYS A C 1
ATOM 885 O O . CYS A 1 118 ? -0.842 -28.781 -10.297 1 91.31 118 CYS A O 1
ATOM 887 N N . ARG A 1 119 ? 0.278 -29.203 -8.477 1 91.81 119 ARG A N 1
ATOM 888 C CA . ARG A 1 119 ? 0.858 -30.438 -9 1 91.81 119 ARG A CA 1
ATOM 889 C C . ARG A 1 119 ? -0.216 -31.5 -9.219 1 91.81 119 ARG A C 1
ATOM 891 O O . ARG A 1 119 ? -0.219 -32.188 -10.25 1 91.81 119 ARG A O 1
ATOM 898 N N . LEU A 1 120 ? -1.07 -31.625 -8.297 1 92.5 120 LEU A N 1
ATOM 899 C CA . LEU A 1 120 ? -2.176 -32.562 -8.414 1 92.5 120 LEU A CA 1
ATOM 900 C C . LEU A 1 120 ? -3.051 -32.219 -9.617 1 92.5 120 LEU A C 1
ATOM 902 O O . LEU A 1 120 ? -3.477 -33.125 -10.352 1 92.5 120 LEU A O 1
ATOM 906 N N . HIS A 1 121 ? -3.379 -30.938 -9.727 1 92.88 121 HIS A N 1
ATOM 907 C CA . HIS A 1 121 ? -4.145 -30.484 -10.883 1 92.88 121 HIS A CA 1
ATOM 908 C C . HIS A 1 121 ? -3.469 -30.891 -12.188 1 92.88 121 HIS A C 1
ATOM 910 O O . HIS A 1 121 ? -4.129 -31.375 -13.109 1 92.88 121 HIS A O 1
ATOM 916 N N . GLU A 1 122 ? -2.227 -30.641 -12.258 1 91.75 122 GLU A N 1
ATOM 917 C CA . GLU A 1 122 ? -1.462 -30.969 -13.461 1 91.75 122 GLU A CA 1
ATOM 918 C C . GLU A 1 122 ? -1.493 -32.469 -13.742 1 91.75 122 GLU A C 1
ATOM 920 O O . GLU A 1 122 ? -1.624 -32.875 -14.898 1 91.75 122 GLU A O 1
ATOM 925 N N . LEU A 1 123 ? -1.358 -33.312 -12.734 1 92.62 123 LEU A N 1
ATOM 926 C CA . LEU A 1 123 ? -1.384 -34.781 -12.875 1 92.62 123 LEU A CA 1
ATOM 927 C C . LEU A 1 123 ? -2.756 -35.25 -13.336 1 92.62 123 LEU A C 1
ATOM 929 O O . LEU A 1 123 ? -2.855 -36.156 -14.172 1 92.62 123 LEU A O 1
ATOM 933 N N . THR A 1 124 ? -3.799 -34.625 -12.891 1 93.88 124 THR A N 1
ATOM 934 C CA . THR A 1 124 ? -5.168 -35.062 -13.172 1 93.88 124 THR A CA 1
ATOM 935 C C . THR A 1 124 ? -5.617 -34.562 -14.539 1 93.88 124 THR A C 1
ATOM 937 O O . THR A 1 124 ? -6.32 -35.25 -15.266 1 93.88 124 THR A O 1
ATOM 940 N N . ASN A 1 125 ? -5.23 -33.344 -14.859 1 93.94 125 ASN A N 1
ATOM 941 C CA . ASN A 1 125 ? -5.738 -32.719 -16.062 1 93.94 125 ASN A CA 1
ATOM 942 C C . ASN A 1 125 ? -4.711 -32.75 -17.188 1 93.94 125 ASN A C 1
ATOM 944 O O . ASN A 1 125 ? -5.023 -32.406 -18.328 1 93.94 125 ASN A O 1
ATOM 948 N N . LYS A 1 126 ? -3.467 -33.156 -16.922 1 93.06 126 LYS A N 1
ATOM 949 C CA . LYS A 1 126 ? -2.352 -33.219 -17.875 1 93.06 126 LYS A CA 1
ATOM 950 C C . LYS A 1 126 ? -2.027 -31.859 -18.438 1 93.06 126 LYS A C 1
ATOM 952 O O . LYS A 1 126 ? -1.686 -31.734 -19.625 1 93.06 126 LYS A O 1
ATOM 957 N N . ARG A 1 127 ? -2.422 -30.891 -17.719 1 92.25 127 ARG A N 1
ATOM 958 C CA . ARG A 1 127 ? -2.104 -29.516 -18.047 1 92.25 127 ARG A CA 1
ATOM 959 C C . ARG A 1 127 ? -1.884 -28.688 -16.781 1 92.25 127 ARG A C 1
ATOM 961 O O . ARG A 1 127 ? -2.551 -28.906 -15.766 1 92.25 127 ARG A O 1
ATOM 968 N N . ARG A 1 128 ? -1.019 -27.719 -16.906 1 91.44 128 ARG A N 1
ATOM 969 C CA . ARG A 1 128 ? -0.768 -26.844 -15.758 1 91.44 128 ARG A CA 1
ATOM 970 C C . ARG A 1 128 ? -1.98 -25.969 -15.469 1 91.44 128 ARG A C 1
ATOM 972 O O . ARG A 1 128 ? -2.707 -25.578 -16.375 1 91.44 128 ARG A O 1
ATOM 979 N N . ILE A 1 129 ? -2.176 -25.609 -14.195 1 95 129 ILE A N 1
ATOM 980 C CA . ILE A 1 129 ? -3.225 -24.672 -13.805 1 95 129 ILE A CA 1
ATOM 981 C C . ILE A 1 129 ? -2.852 -23.266 -14.25 1 95 129 ILE A C 1
ATOM 983 O O . ILE A 1 129 ? -1.672 -22.906 -14.281 1 95 129 ILE A O 1
ATOM 987 N N . SER A 1 130 ? -3.836 -22.531 -14.656 1 95.94 130 SER A N 1
ATOM 988 C CA . SER A 1 130 ? -3.604 -21.141 -15.023 1 95.94 130 SER A CA 1
ATOM 989 C C . SER A 1 130 ? -3.285 -20.297 -13.797 1 95.94 130 SER A C 1
ATOM 991 O O . SER A 1 130 ? -3.559 -20.703 -12.664 1 95.94 130 SER A O 1
ATOM 993 N N . VAL A 1 131 ? -2.68 -19.156 -14.039 1 97.31 131 VAL A N 1
ATOM 994 C CA . VAL A 1 131 ? -2.416 -18.219 -12.945 1 97.31 131 VAL A CA 1
ATOM 995 C C . VAL A 1 131 ? -3.732 -17.812 -12.289 1 97.31 131 VAL A C 1
ATOM 997 O O . VAL A 1 131 ? -3.828 -17.75 -11.062 1 97.31 131 VAL A O 1
ATOM 1000 N N . THR A 1 132 ? -4.684 -17.562 -13.117 1 97.5 132 THR A N 1
ATOM 1001 C CA . THR A 1 132 ? -6.027 -17.234 -12.633 1 97.5 132 THR A CA 1
ATOM 1002 C C . THR A 1 132 ? -6.566 -18.375 -11.758 1 97.5 132 THR A C 1
ATOM 1004 O O . THR A 1 132 ? -7.086 -18.125 -10.672 1 97.5 132 THR A O 1
ATOM 1007 N N . GLY A 1 133 ? -6.473 -19.562 -12.258 1 96.69 133 GLY A N 1
ATOM 1008 C CA . GLY A 1 133 ? -6.945 -20.719 -11.508 1 96.69 133 GLY A CA 1
ATOM 1009 C C . GLY A 1 133 ? -6.242 -20.891 -10.18 1 96.69 133 GLY A C 1
ATOM 1010 O O . GLY A 1 133 ? -6.887 -21.156 -9.156 1 96.69 133 GLY A O 1
ATOM 1011 N N . ALA A 1 134 ? -4.977 -20.781 -10.164 1 96.75 134 ALA A N 1
ATOM 1012 C CA . ALA A 1 134 ? -4.184 -20.922 -8.953 1 96.75 134 ALA A CA 1
ATOM 1013 C C . ALA A 1 134 ? -4.562 -19.859 -7.922 1 96.75 134 ALA A C 1
ATOM 1015 O O . ALA A 1 134 ? -4.68 -20.156 -6.73 1 96.75 134 ALA A O 1
ATOM 1016 N N . SER A 1 135 ? -4.695 -18.594 -8.336 1 96.69 135 SER A N 1
ATOM 1017 C CA . SER A 1 135 ? -5.07 -17.516 -7.441 1 96.69 135 SER A CA 1
ATOM 1018 C C . SER A 1 135 ? -6.441 -17.75 -6.824 1 96.69 135 SER A C 1
ATOM 1020 O O . SER A 1 135 ? -6.664 -17.438 -5.652 1 96.69 135 SER A O 1
ATOM 1022 N N . LYS A 1 136 ? -7.312 -18.281 -7.559 1 96.5 136 LYS A N 1
ATOM 1023 C CA . LYS A 1 136 ? -8.641 -18.594 -7.047 1 96.5 136 LYS A CA 1
ATOM 1024 C C . LYS A 1 136 ? -8.57 -19.703 -6.004 1 96.5 136 LYS A C 1
ATOM 1026 O O . LYS A 1 136 ? -9.258 -19.656 -4.98 1 96.5 136 LYS A O 1
ATOM 1031 N N . LEU A 1 137 ? -7.836 -20.688 -6.383 1 95.25 137 LEU A N 1
ATOM 1032 C CA . LEU A 1 137 ? -7.656 -21.797 -5.449 1 95.25 137 LEU A CA 1
ATOM 1033 C C . LEU A 1 137 ? -7.125 -21.297 -4.109 1 95.25 137 LEU A C 1
ATOM 1035 O O . LEU A 1 137 ? -7.641 -21.672 -3.053 1 95.25 137 LEU A O 1
ATOM 1039 N N . LEU A 1 138 ? -6.117 -20.469 -4.133 1 94.06 138 LEU A N 1
ATOM 1040 C CA . LEU A 1 138 ? -5.547 -19.922 -2.908 1 94.06 138 LEU A CA 1
ATOM 1041 C C . LEU A 1 138 ? -6.578 -19.078 -2.158 1 94.06 138 LEU A C 1
ATOM 1043 O O . LEU A 1 138 ? -6.703 -19.188 -0.936 1 94.06 138 LEU A O 1
ATOM 1047 N N . ALA A 1 139 ? -7.254 -18.25 -2.883 1 94.25 139 ALA A N 1
ATOM 1048 C CA . ALA A 1 139 ? -8.289 -17.406 -2.287 1 94.25 139 ALA A CA 1
ATOM 1049 C C . ALA A 1 139 ? -9.328 -18.25 -1.558 1 94.25 139 ALA A C 1
ATOM 1051 O O . ALA A 1 139 ? -9.727 -17.938 -0.435 1 94.25 139 ALA A O 1
ATOM 1052 N N . ASN A 1 140 ? -9.711 -19.297 -2.141 1 92.44 140 ASN A N 1
ATOM 1053 C CA . ASN A 1 140 ? -10.695 -20.203 -1.548 1 92.44 140 ASN A CA 1
ATOM 1054 C C . ASN A 1 140 ? -10.156 -20.859 -0.28 1 92.44 140 ASN A C 1
ATOM 1056 O O . ASN A 1 140 ? -10.875 -21 0.708 1 92.44 140 ASN A O 1
ATOM 1060 N N . ILE A 1 141 ? -9.031 -21.281 -0.403 1 89.56 141 ILE A N 1
ATOM 1061 C CA . ILE A 1 141 ? -8.383 -21.891 0.753 1 89.56 141 ILE A CA 1
ATOM 1062 C C . ILE A 1 141 ? -8.359 -20.891 1.913 1 89.56 141 ILE A C 1
ATOM 1064 O O . ILE A 1 141 ? -8.781 -21.219 3.025 1 89.56 141 ILE A O 1
ATOM 1068 N N . LEU A 1 142 ? -7.906 -19.734 1.66 1 87.81 142 LEU A N 1
ATOM 1069 C CA . LEU A 1 142 ? -7.789 -18.734 2.709 1 87.81 142 LEU A CA 1
ATOM 1070 C C . LEU A 1 142 ? -9.164 -18.328 3.234 1 87.81 142 LEU A C 1
ATOM 1072 O O . LEU A 1 142 ? -9.32 -18.062 4.43 1 87.81 142 LEU A O 1
ATOM 1076 N N . TYR A 1 143 ? -10.07 -18.25 2.369 1 87.56 143 TYR A N 1
ATOM 1077 C CA . TYR A 1 143 ? -11.438 -17.938 2.77 1 87.56 143 TYR A CA 1
ATOM 1078 C C . TYR A 1 143 ? -11.953 -18.938 3.797 1 87.56 143 TYR A C 1
ATOM 1080 O O . TYR A 1 143 ? -12.625 -18.547 4.758 1 87.56 143 TYR A O 1
ATOM 1088 N N . SER A 1 144 ? -11.656 -20.141 3.594 1 85.75 144 SER A N 1
ATOM 1089 C CA . SER A 1 144 ? -12.125 -21.188 4.48 1 85.75 144 SER A CA 1
ATOM 1090 C C . SER A 1 144 ? -11.492 -21.078 5.863 1 85.75 144 SER A C 1
ATOM 1092 O O . SER A 1 144 ? -12.023 -21.609 6.844 1 85.75 144 SER A O 1
ATOM 1094 N N . TYR A 1 145 ? -10.5 -20.406 5.914 1 80.62 145 TYR A N 1
ATOM 1095 C CA . TYR A 1 145 ? -9.789 -20.281 7.184 1 80.62 145 TYR A CA 1
ATOM 1096 C C . TYR A 1 145 ? -9.883 -18.859 7.727 1 80.62 145 TYR A C 1
ATOM 1098 O O . TYR A 1 145 ? -9.133 -18.484 8.625 1 80.62 145 TYR A O 1
ATOM 1106 N N . ARG A 1 146 ? -10.922 -18.219 7.102 1 76.31 146 ARG A N 1
ATOM 1107 C CA . ARG A 1 146 ? -11.078 -16.828 7.508 1 76.31 146 ARG A CA 1
ATOM 1108 C C . ARG A 1 146 ? -11.531 -16.734 8.961 1 76.31 146 ARG A C 1
ATOM 1110 O O . ARG A 1 146 ? -12.297 -17.562 9.438 1 76.31 146 ARG A O 1
ATOM 1117 N N . GLY A 1 147 ? -10.898 -15.984 9.852 1 65.38 147 GLY A N 1
ATOM 1118 C CA . GLY A 1 147 ? -11.266 -15.852 11.25 1 65.38 147 GLY A CA 1
ATOM 1119 C C . GLY A 1 147 ? -10.297 -16.562 12.188 1 65.38 147 GLY A C 1
ATOM 1120 O O . GLY A 1 147 ? -10.414 -16.438 13.406 1 65.38 147 GLY A O 1
ATOM 1121 N N . MET A 1 148 ? -9.547 -17.25 11.625 1 71.12 148 MET A N 1
ATOM 1122 C CA . MET A 1 148 ? -8.57 -17.969 12.438 1 71.12 148 MET A CA 1
ATOM 1123 C C . MET A 1 148 ? -7.344 -17.109 12.703 1 71.12 148 MET A C 1
ATOM 1125 O O . MET A 1 148 ? -6.289 -17.625 13.078 1 71.12 148 MET A O 1
ATOM 1129 N N . GLY A 1 149 ? -7.449 -15.797 12.461 1 65 149 GLY A N 1
ATOM 1130 C CA . GLY A 1 149 ? -6.363 -14.875 12.766 1 65 149 GLY A CA 1
ATOM 1131 C C . GLY A 1 149 ? -5.258 -14.898 11.727 1 65 149 GLY A C 1
ATOM 1132 O O . GLY A 1 149 ? -4.082 -14.75 12.055 1 65 149 GLY A O 1
ATOM 1133 N N . LEU A 1 150 ? -5.637 -15.117 10.516 1 68.5 150 LEU A N 1
ATOM 1134 C CA . LEU A 1 150 ? -4.664 -15.125 9.43 1 68.5 150 LEU A CA 1
ATOM 1135 C C . LEU A 1 150 ? -4.199 -13.711 9.102 1 68.5 150 LEU A C 1
ATOM 1137 O O . LEU A 1 150 ? -5.008 -12.781 9.062 1 68.5 150 LEU A O 1
ATOM 1141 N N . SER A 1 151 ? -2.863 -13.492 9.172 1 71 151 SER A N 1
ATOM 1142 C CA . SER A 1 151 ? -2.273 -12.242 8.695 1 71 151 SER A CA 1
ATOM 1143 C C . SER A 1 151 ? -1.494 -12.469 7.398 1 71 151 SER A C 1
ATOM 1145 O O . SER A 1 151 ? -0.282 -12.695 7.43 1 71 151 SER A O 1
ATOM 1147 N N . VAL A 1 152 ? -2.324 -12.469 6.359 1 77.5 152 VAL A N 1
ATOM 1148 C CA . VAL A 1 152 ? -1.701 -12.797 5.082 1 77.5 152 VAL A CA 1
ATOM 1149 C C . VAL A 1 152 ? -1.983 -11.695 4.066 1 77.5 152 VAL A C 1
ATOM 1151 O O . VAL A 1 152 ? -3.121 -11.234 3.939 1 77.5 152 VAL A O 1
ATOM 1154 N N . GLY A 1 153 ? -1.035 -11.164 3.439 1 84.44 153 GLY A N 1
ATOM 1155 C CA . GLY A 1 153 ? -1.021 -10.367 2.225 1 84.44 153 GLY A CA 1
ATOM 1156 C C . GLY A 1 153 ? -0.017 -10.859 1.198 1 84.44 153 GLY A C 1
ATOM 1157 O O . GLY A 1 153 ? 1.19 -10.68 1.373 1 84.44 153 GLY A O 1
ATOM 1158 N N . THR A 1 154 ? -0.573 -11.461 0.139 1 90.75 154 THR A N 1
ATOM 1159 C CA . THR A 1 154 ? 0.348 -12.141 -0.767 1 90.75 154 THR A CA 1
ATOM 1160 C C . THR A 1 154 ? -0.032 -11.875 -2.221 1 90.75 154 THR A C 1
ATOM 1162 O O . THR A 1 154 ? -1.146 -11.43 -2.506 1 90.75 154 THR A O 1
ATOM 1165 N N . MET A 1 155 ? 0.919 -12.086 -3.061 1 94.94 155 MET A N 1
ATOM 1166 C CA . MET A 1 155 ? 0.7 -11.977 -4.5 1 94.94 155 MET A CA 1
ATOM 1167 C C . MET A 1 155 ? 1.036 -13.289 -5.199 1 94.94 155 MET A C 1
ATOM 1169 O O 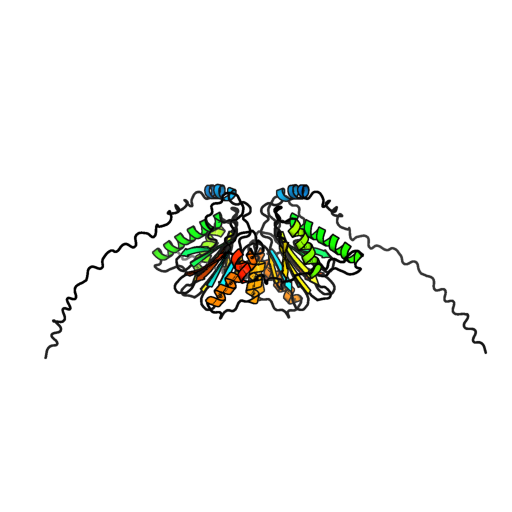. MET A 1 155 ? 1.902 -14.039 -4.742 1 94.94 155 MET A O 1
ATOM 1173 N N . ILE A 1 156 ? 0.339 -13.586 -6.199 1 96.75 156 ILE A N 1
ATOM 1174 C CA . ILE A 1 156 ? 0.645 -14.664 -7.137 1 96.75 156 ILE A CA 1
ATOM 1175 C C . ILE A 1 156 ? 0.995 -14.078 -8.5 1 96.75 156 ILE A C 1
ATOM 1177 O O . ILE A 1 156 ? 0.191 -13.367 -9.102 1 96.75 156 ILE A O 1
ATOM 1181 N N . ALA A 1 157 ? 2.193 -14.383 -8.898 1 98 157 ALA A N 1
ATOM 1182 C CA . ALA A 1 157 ? 2.691 -13.906 -10.188 1 98 157 ALA A CA 1
ATOM 1183 C C . ALA A 1 157 ? 3.119 -15.078 -11.078 1 98 157 ALA A C 1
ATOM 1185 O O . ALA A 1 157 ? 3.816 -15.984 -10.625 1 98 157 ALA A O 1
ATOM 1186 N N . GLY A 1 158 ? 2.68 -15.031 -12.375 1 97.88 158 GLY A N 1
ATOM 1187 C CA . GLY A 1 158 ? 3.039 -16.109 -13.281 1 97.88 158 GLY A CA 1
ATOM 1188 C C . GLY A 1 158 ? 2.758 -15.781 -14.734 1 97.88 158 GLY A C 1
ATOM 1189 O O . GLY A 1 158 ? 2.322 -14.672 -15.055 1 97.88 158 GLY A O 1
ATOM 1190 N N . CYS A 1 159 ? 3.199 -16.734 -15.539 1 96.88 159 CYS A N 1
ATOM 1191 C CA . CYS A 1 159 ? 2.906 -16.688 -16.969 1 96.88 159 CYS A CA 1
ATOM 1192 C C . CYS A 1 159 ? 2.318 -18.016 -17.453 1 96.88 159 CYS A C 1
ATOM 1194 O O . CYS A 1 159 ? 2.852 -19.078 -17.141 1 96.88 159 CYS A O 1
ATOM 1196 N N . ASP A 1 160 ? 1.204 -17.891 -18.141 1 94.31 160 ASP A N 1
ATOM 1197 C CA . ASP A 1 160 ? 0.555 -19.078 -18.688 1 94.31 160 ASP A CA 1
ATOM 1198 C C . ASP A 1 160 ? 0.127 -18.859 -20.141 1 94.31 160 ASP A C 1
ATOM 1200 O O . ASP A 1 160 ? 0.656 -17.969 -20.828 1 94.31 160 ASP A O 1
ATOM 1204 N N . GLU A 1 161 ? -0.758 -19.672 -20.656 1 91.44 161 GLU A N 1
ATOM 1205 C CA . GLU A 1 161 ? -1.143 -19.625 -22.062 1 91.44 161 GLU A CA 1
ATOM 1206 C C . GLU A 1 161 ? -1.812 -18.297 -22.422 1 91.44 161 GLU A C 1
ATOM 1208 O O . GLU A 1 161 ? -1.75 -17.844 -23.562 1 91.44 161 GLU A O 1
ATOM 1213 N N . THR A 1 162 ? -2.385 -17.641 -21.469 1 93.38 162 THR A N 1
ATOM 1214 C CA . THR A 1 162 ? -3.094 -16.391 -21.703 1 93.38 162 THR A CA 1
ATOM 1215 C C . THR A 1 162 ? -2.158 -15.203 -21.531 1 93.38 162 THR A C 1
ATOM 1217 O O . THR A 1 162 ? -2.523 -14.07 -21.844 1 93.38 162 THR A O 1
ATOM 1220 N N . GLY A 1 163 ? -0.997 -15.492 -21.109 1 94.88 163 GLY A N 1
ATOM 1221 C CA . GLY A 1 163 ? -0.039 -14.414 -20.891 1 94.88 163 GLY A CA 1
ATOM 1222 C C . GLY A 1 163 ? 0.309 -14.211 -19.422 1 94.88 163 GLY A C 1
ATOM 1223 O O . GLY A 1 163 ? 0.032 -15.078 -18.594 1 94.88 163 GLY A O 1
ATOM 1224 N N . PRO A 1 164 ? 0.988 -13.086 -19.172 1 97.38 164 PRO A N 1
ATOM 1225 C CA . PRO A 1 164 ? 1.346 -12.789 -17.781 1 97.38 164 PRO A CA 1
ATOM 1226 C C . PRO A 1 164 ? 0.129 -12.484 -16.922 1 97.38 164 PRO A C 1
ATOM 1228 O O . PRO A 1 164 ? -0.826 -11.859 -17.375 1 97.38 164 PRO A O 1
ATOM 1231 N N . GLY A 1 165 ? 0.137 -12.977 -15.695 1 97.69 165 GLY A N 1
ATOM 1232 C CA . GLY A 1 165 ? -0.913 -12.727 -14.719 1 97.69 165 GLY A CA 1
ATOM 1233 C C . GLY A 1 165 ? -0.378 -12.344 -13.352 1 97.69 165 GLY A C 1
ATOM 1234 O O . GLY A 1 165 ? 0.649 -12.867 -12.914 1 97.69 165 GLY A O 1
ATOM 1235 N N . LEU A 1 166 ? -1.066 -11.398 -12.672 1 97.94 166 LEU A N 1
ATOM 1236 C CA . LEU A 1 166 ? -0.706 -10.922 -11.336 1 97.94 166 LEU A CA 1
ATOM 1237 C C . LEU A 1 166 ? -1.948 -10.719 -10.477 1 97.94 166 LEU A C 1
ATOM 1239 O O . LEU A 1 166 ? -2.867 -9.992 -10.875 1 97.94 166 LEU A O 1
ATOM 1243 N N . TYR A 1 167 ? -1.886 -11.375 -9.289 1 97.19 167 TYR A N 1
ATOM 1244 C CA . TYR A 1 167 ? -3.031 -11.312 -8.391 1 97.19 167 TYR A CA 1
ATOM 1245 C C . TYR A 1 167 ? -2.588 -11.031 -6.957 1 97.19 167 TYR A C 1
ATOM 1247 O O . TYR A 1 167 ? -1.566 -11.555 -6.504 1 97.19 167 TYR A O 1
ATOM 1255 N N . TYR A 1 168 ? -3.328 -10.18 -6.301 1 94.44 168 TYR A N 1
ATOM 1256 C CA . TYR A 1 168 ? -3.221 -10.008 -4.855 1 94.44 168 TYR A CA 1
ATOM 1257 C C . TYR A 1 168 ? -4.273 -10.828 -4.125 1 94.44 168 TYR A C 1
ATOM 1259 O O . TYR A 1 168 ? -5.441 -10.844 -4.52 1 94.44 168 TYR A O 1
ATOM 1267 N N . VAL A 1 169 ? -3.822 -11.578 -3.043 1 92.25 169 VAL A N 1
ATOM 1268 C CA . VAL A 1 169 ? -4.723 -12.383 -2.225 1 92.25 169 VAL A CA 1
ATOM 1269 C C . VAL A 1 169 ? -4.492 -12.07 -0.747 1 92.25 169 VAL A C 1
ATOM 1271 O O . VAL A 1 169 ? -3.348 -12.008 -0.292 1 92.25 169 VAL A O 1
ATOM 1274 N N . ASP A 1 170 ? -5.602 -11.938 -0 1 87.19 170 ASP A N 1
ATOM 1275 C CA . ASP A 1 170 ? -5.434 -11.602 1.411 1 87.19 170 ASP A CA 1
ATOM 1276 C C . ASP A 1 170 ? -5.988 -12.711 2.307 1 87.19 170 ASP A C 1
ATOM 1278 O O . ASP A 1 170 ? -6.516 -13.711 1.812 1 87.19 170 ASP A O 1
ATOM 1282 N N . GLY A 1 171 ? -5.816 -12.477 3.607 1 83.38 171 GLY A N 1
ATOM 1283 C CA . GLY A 1 171 ? -6.148 -13.5 4.59 1 83.38 171 GLY A CA 1
ATOM 1284 C C . GLY A 1 171 ? -7.641 -13.711 4.746 1 83.38 171 GLY A C 1
ATOM 1285 O O . GLY A 1 171 ? -8.07 -14.688 5.363 1 83.38 171 GLY A O 1
ATOM 1286 N N . GLN A 1 172 ? -8.422 -12.859 4.125 1 80.44 172 GLN A N 1
ATOM 1287 C CA . GLN A 1 172 ? -9.875 -13 4.199 1 80.44 172 GLN A CA 1
ATOM 1288 C C . GLN A 1 172 ? -10.43 -13.68 2.949 1 80.44 172 GLN A C 1
ATOM 1290 O O . GLN A 1 172 ? -11.641 -13.781 2.775 1 80.44 172 GLN A O 1
ATOM 1295 N N . GLY A 1 173 ? -9.508 -14.016 2.109 1 86.19 173 GLY A N 1
ATOM 1296 C CA . GLY A 1 173 ? -9.898 -14.68 0.875 1 86.19 173 GLY A CA 1
ATOM 1297 C C . GLY A 1 173 ? -10.195 -13.711 -0.252 1 86.19 173 GLY A C 1
ATOM 1298 O O . GLY A 1 173 ? -10.742 -14.102 -1.286 1 86.19 173 GLY A O 1
ATOM 1299 N N . GLY A 1 174 ? -9.945 -12.461 -0.059 1 88 174 GLY A N 1
ATOM 1300 C CA . GLY A 1 174 ? -10.047 -11.492 -1.144 1 88 174 GLY A CA 1
ATOM 1301 C C . GLY A 1 174 ? -9.023 -11.727 -2.244 1 88 174 GLY A C 1
ATOM 1302 O O . GLY A 1 174 ? -7.906 -12.18 -1.978 1 88 174 GLY A O 1
ATOM 1303 N N . ARG A 1 175 ? -9.508 -11.344 -3.438 1 92.31 175 ARG A N 1
ATOM 1304 C CA . ARG A 1 175 ? -8.664 -11.57 -4.609 1 92.31 175 ARG A CA 1
ATOM 1305 C C . ARG A 1 175 ? -8.805 -10.422 -5.605 1 92.31 175 ARG A C 1
ATOM 1307 O O . ARG A 1 175 ? -9.914 -10 -5.926 1 92.31 175 ARG A O 1
ATOM 1314 N N . LEU A 1 176 ? -7.66 -9.914 -6.082 1 92.31 176 LEU A N 1
ATOM 1315 C CA . LEU A 1 176 ? -7.645 -8.766 -6.973 1 92.31 176 LEU A CA 1
ATOM 1316 C C . LEU A 1 176 ? -6.637 -8.953 -8.102 1 92.31 176 LEU A C 1
ATOM 1318 O O . LEU A 1 176 ? -5.453 -9.203 -7.844 1 92.31 176 LEU A O 1
ATOM 1322 N N . LYS A 1 177 ? -7.215 -8.945 -9.328 1 94.69 177 LYS A N 1
ATOM 1323 C CA . LYS A 1 177 ? -6.312 -8.922 -10.477 1 94.69 177 LYS A CA 1
ATOM 1324 C C . LYS A 1 177 ? -5.754 -7.523 -10.711 1 94.69 177 LYS A C 1
ATOM 1326 O O . LYS A 1 177 ? -6.48 -6.531 -10.594 1 94.69 177 LYS A O 1
ATOM 1331 N N . GLY A 1 178 ? -4.438 -7.453 -11.031 1 93.62 178 GLY A N 1
ATOM 1332 C CA . GLY A 1 178 ? -3.85 -6.152 -11.305 1 93.62 178 GLY A CA 1
ATOM 1333 C C . GLY A 1 178 ? -2.572 -6.234 -12.117 1 93.62 178 GLY A C 1
ATOM 1334 O O . GLY A 1 178 ? -2.162 -7.32 -12.531 1 93.62 178 GLY A O 1
ATOM 1335 N N . ILE A 1 179 ? -2.043 -5.004 -12.344 1 94.69 179 ILE A N 1
ATOM 1336 C CA . ILE A 1 179 ? -0.816 -4.969 -13.133 1 94.69 179 ILE A CA 1
ATOM 1337 C C . ILE A 1 179 ? 0.346 -4.504 -12.266 1 94.69 179 ILE A C 1
ATOM 1339 O O . ILE A 1 179 ? 1.502 -4.527 -12.695 1 94.69 179 ILE A O 1
ATOM 1343 N N . ARG A 1 180 ? 0.076 -4.02 -11.133 1 94.62 180 ARG A N 1
ATOM 1344 C CA . ARG A 1 180 ? 1.118 -3.643 -10.188 1 94.62 180 ARG A CA 1
ATOM 1345 C C . ARG A 1 180 ? 0.594 -3.68 -8.75 1 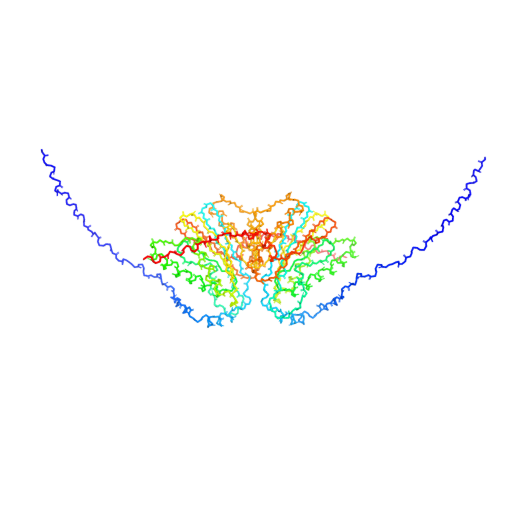94.62 180 ARG A C 1
ATOM 1347 O O . ARG A 1 180 ? -0.526 -3.24 -8.484 1 94.62 180 ARG A O 1
ATOM 1354 N N . PHE A 1 181 ? 1.336 -4.234 -7.852 1 94.75 181 PHE A N 1
ATOM 1355 C CA . PHE A 1 181 ? 1.017 -4.309 -6.43 1 94.75 181 PHE A CA 1
ATOM 1356 C C . PHE A 1 181 ? 2.273 -4.141 -5.586 1 94.75 181 PHE A C 1
ATOM 1358 O O . PHE A 1 181 ? 3.354 -4.586 -5.973 1 94.75 181 PHE A O 1
ATOM 1365 N N . SER A 1 182 ? 2.059 -3.492 -4.48 1 93.75 182 SER A N 1
ATOM 1366 C CA . SER A 1 182 ? 3.045 -3.533 -3.406 1 93.75 182 SER A CA 1
ATOM 1367 C C . SER A 1 182 ? 2.383 -3.791 -2.057 1 93.75 182 SER A C 1
ATOM 1369 O O . SER A 1 182 ? 1.316 -3.244 -1.769 1 93.75 182 SER A O 1
ATOM 1371 N N . VAL A 1 183 ? 3.004 -4.648 -1.3 1 89.25 183 VAL A N 1
ATOM 1372 C CA . VAL A 1 183 ? 2.443 -5.031 -0.009 1 89.25 183 VAL A CA 1
ATOM 1373 C C . VAL A 1 183 ? 3.523 -4.953 1.068 1 89.25 183 VAL A C 1
ATOM 1375 O O . VAL A 1 183 ? 4.668 -5.34 0.837 1 89.25 183 VAL A O 1
ATOM 1378 N N . GLY A 1 184 ? 3.113 -4.426 2.246 1 82.5 184 GLY A N 1
ATOM 1379 C CA . GLY A 1 184 ? 4.023 -4.312 3.373 1 82.5 184 GLY A CA 1
ATOM 1380 C C . GLY A 1 184 ? 4.176 -2.891 3.879 1 82.5 184 GLY A C 1
ATOM 1381 O O . GLY A 1 184 ? 3.611 -1.959 3.303 1 82.5 184 GLY A O 1
ATOM 1382 N N . SER A 1 185 ? 5.055 -2.654 4.859 1 77.25 185 SER A N 1
ATOM 1383 C CA . SER A 1 185 ? 5.176 -1.369 5.539 1 77.25 185 SER A CA 1
ATOM 1384 C C . SER A 1 185 ? 5.812 -0.322 4.633 1 77.25 185 SER A C 1
ATOM 1386 O O . SER A 1 185 ? 5.555 0.875 4.781 1 77.25 185 SER A O 1
ATOM 1388 N N . GLY A 1 186 ? 6.621 -0.745 3.738 1 84.06 186 GLY A N 1
ATOM 1389 C CA . GLY A 1 186 ? 7.309 0.168 2.838 1 84.06 186 GLY A CA 1
ATOM 1390 C C . GLY A 1 186 ? 6.562 0.399 1.538 1 84.06 186 GLY A C 1
ATOM 1391 O O . GLY A 1 186 ? 7.055 1.097 0.649 1 84.06 186 GLY A O 1
ATOM 1392 N N . SER A 1 187 ? 5.359 -0.065 1.456 1 89.69 187 SER A N 1
ATOM 1393 C CA . SER A 1 187 ? 4.633 -0.067 0.192 1 89.69 187 SER A CA 1
ATOM 1394 C C . SER A 1 187 ? 4.422 1.352 -0.328 1 89.69 187 SER A C 1
ATOM 1396 O O . SER A 1 187 ? 4.504 1.595 -1.534 1 89.69 187 SER A O 1
ATOM 1398 N N . PRO A 1 188 ? 4.172 2.357 0.533 1 88.81 188 PRO A 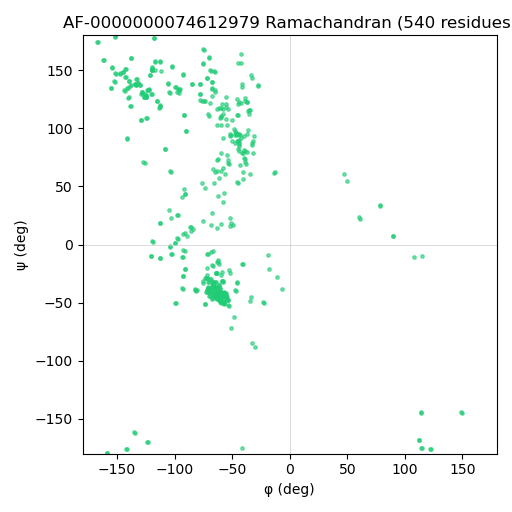N 1
ATOM 1399 C CA . PRO A 1 188 ? 4.016 3.705 -0.018 1 88.81 188 PRO A CA 1
ATOM 1400 C C . PRO A 1 188 ? 5.273 4.203 -0.725 1 88.81 188 PRO A C 1
ATOM 1402 O O . PRO A 1 188 ? 5.184 4.875 -1.755 1 88.81 188 PRO A O 1
ATOM 1405 N N . TYR A 1 189 ? 6.402 3.824 -0.215 1 88.25 189 TYR A N 1
ATOM 1406 C CA . TYR A 1 189 ? 7.66 4.195 -0.852 1 88.25 189 TYR A CA 1
ATOM 1407 C C . TYR A 1 189 ? 7.844 3.455 -2.172 1 88.25 189 TYR A C 1
ATOM 1409 O O . TYR A 1 189 ? 8.25 4.051 -3.172 1 88.25 189 TYR A O 1
ATOM 1417 N N . ALA A 1 190 ? 7.547 2.23 -2.08 1 92.75 190 ALA A N 1
ATOM 1418 C CA . ALA A 1 190 ? 7.688 1.418 -3.287 1 92.75 190 ALA A CA 1
ATOM 1419 C C . ALA A 1 190 ? 6.781 1.93 -4.402 1 92.75 190 ALA A C 1
ATOM 1421 O O . ALA A 1 190 ? 7.211 2.053 -5.551 1 92.75 190 ALA A O 1
ATOM 1422 N N . TYR A 1 191 ? 5.559 2.246 -4.082 1 91.69 191 TYR A N 1
ATOM 1423 C CA . TYR A 1 191 ? 4.625 2.779 -5.066 1 91.69 191 TYR A CA 1
ATOM 1424 C C . TYR A 1 191 ? 5.102 4.125 -5.602 1 91.69 191 TYR A C 1
ATOM 1426 O O . TYR A 1 191 ? 4.898 4.438 -6.777 1 91.69 191 TYR A O 1
ATOM 1434 N N . GLY A 1 192 ? 5.668 4.902 -4.738 1 87.31 192 GLY A N 1
ATOM 1435 C CA . GLY A 1 192 ? 6.211 6.168 -5.199 1 87.31 192 GLY A CA 1
ATOM 1436 C C . GLY A 1 192 ? 7.219 6.016 -6.324 1 87.31 192 GLY A C 1
ATOM 1437 O O . GLY A 1 192 ? 7.16 6.742 -7.32 1 87.31 192 GLY A O 1
ATOM 1438 N N . VAL A 1 193 ? 8.078 5.09 -6.172 1 90.94 193 VAL A N 1
ATOM 1439 C CA . VAL A 1 193 ? 9.094 4.824 -7.188 1 90.94 193 VAL A CA 1
ATOM 1440 C C . VAL A 1 193 ? 8.438 4.242 -8.438 1 90.94 193 VAL A C 1
ATOM 1442 O O . VAL A 1 193 ? 8.75 4.641 -9.562 1 90.94 193 VAL A O 1
ATOM 1445 N N . LEU A 1 194 ? 7.504 3.369 -8.273 1 91.94 194 LEU A N 1
ATOM 1446 C CA . LEU A 1 194 ? 6.812 2.725 -9.383 1 91.94 194 LEU A CA 1
ATOM 1447 C C . LEU A 1 194 ? 6.02 3.744 -10.195 1 91.94 194 LEU A C 1
ATOM 1449 O O . LEU A 1 194 ? 6.016 3.693 -11.43 1 91.94 194 LEU A O 1
ATOM 1453 N N . ASP A 1 195 ? 5.367 4.578 -9.539 1 83.69 195 ASP A N 1
ATOM 1454 C CA . ASP A 1 195 ? 4.535 5.582 -10.195 1 83.69 195 ASP A CA 1
ATOM 1455 C C . ASP A 1 195 ? 5.363 6.457 -11.133 1 83.69 195 ASP A C 1
ATOM 1457 O O . ASP A 1 195 ? 4.883 6.871 -12.188 1 83.69 195 ASP A O 1
ATOM 1461 N N . ASN A 1 196 ? 6.535 6.609 -10.75 1 86.62 196 ASN A N 1
ATOM 1462 C CA . ASN A 1 196 ? 7.383 7.52 -11.508 1 86.62 196 ASN A CA 1
ATOM 1463 C C . ASN A 1 196 ? 8.141 6.785 -12.609 1 86.62 196 ASN A C 1
ATOM 1465 O O . ASN A 1 196 ? 8.516 7.387 -13.625 1 86.62 196 ASN A O 1
ATOM 1469 N N . GLY A 1 197 ? 8.297 5.551 -12.5 1 93.06 197 GLY A N 1
ATOM 1470 C CA . GLY A 1 197 ? 9.219 4.875 -13.391 1 93.06 197 GLY A CA 1
ATOM 1471 C C . GLY A 1 197 ? 8.562 3.803 -14.234 1 93.06 197 GLY A C 1
ATOM 1472 O O . GLY A 1 197 ? 9.133 3.346 -15.227 1 93.06 197 GLY A O 1
ATOM 1473 N N . TYR A 1 198 ? 7.367 3.438 -14.008 1 95.25 198 TYR A N 1
ATOM 1474 C CA . TYR A 1 198 ? 6.742 2.293 -14.656 1 95.25 198 TYR A CA 1
ATOM 1475 C C . TYR A 1 198 ? 6.305 2.643 -16.078 1 95.25 198 TYR A C 1
ATOM 1477 O O . TYR A 1 198 ? 5.645 3.66 -16.297 1 95.25 198 TYR A O 1
ATOM 1485 N N . ARG A 1 199 ? 6.719 1.764 -16.984 1 95.75 199 ARG A N 1
ATOM 1486 C CA . ARG A 1 199 ? 6.246 1.732 -18.375 1 95.75 199 ARG A CA 1
ATOM 1487 C C . ARG A 1 199 ? 6.027 0.299 -18.844 1 95.75 199 ARG A C 1
ATOM 1489 O O . ARG A 1 199 ? 6.859 -0.577 -18.594 1 95.75 199 ARG A O 1
ATOM 1496 N N . TYR A 1 200 ? 4.973 0.173 -19.578 1 95.38 200 TYR A N 1
ATOM 1497 C CA . TYR A 1 200 ? 4.629 -1.175 -20.016 1 95.38 200 TYR A CA 1
ATOM 1498 C C . TYR A 1 200 ? 5.676 -1.714 -20.984 1 95.38 200 TYR A C 1
ATOM 1500 O O . TYR A 1 200 ? 5.961 -2.914 -21 1 95.38 200 TYR A O 1
ATOM 1508 N N . ASP A 1 201 ? 6.289 -0.87 -21.766 1 97.31 201 ASP A N 1
ATOM 1509 C CA . ASP A 1 201 ? 7.16 -1.299 -22.859 1 97.31 201 ASP A CA 1
ATOM 1510 C C . ASP A 1 201 ? 8.625 -1.28 -22.438 1 97.31 201 ASP A C 1
ATOM 1512 O O . ASP A 1 201 ? 9.523 -1.229 -23.281 1 97.31 201 ASP A O 1
ATOM 1516 N N . MET A 1 202 ? 8.922 -1.395 -21.234 1 96.94 202 MET A N 1
ATOM 1517 C CA . MET A 1 202 ? 10.297 -1.403 -20.75 1 96.94 202 MET A CA 1
ATOM 1518 C C . MET A 1 202 ? 10.969 -2.74 -21.047 1 96.94 202 MET A C 1
ATOM 1520 O O . MET A 1 202 ? 10.289 -3.748 -21.25 1 96.94 202 MET A O 1
ATOM 1524 N N . THR A 1 203 ? 12.352 -2.693 -21.141 1 98.06 203 THR A N 1
ATOM 1525 C CA . THR A 1 203 ? 13.117 -3.928 -21.266 1 98.06 203 THR A CA 1
ATOM 1526 C C . THR A 1 203 ? 13.18 -4.68 -19.938 1 98.06 203 THR A C 1
ATOM 1528 O O . THR A 1 203 ? 12.828 -4.133 -18.906 1 98.06 203 THR A O 1
ATOM 1531 N N . ILE A 1 204 ? 13.609 -5.883 -20.062 1 98 204 ILE A N 1
ATOM 1532 C CA . ILE A 1 204 ? 13.758 -6.699 -18.859 1 98 204 ILE A CA 1
ATOM 1533 C C . ILE A 1 204 ? 14.75 -6.047 -17.906 1 98 204 ILE A C 1
ATOM 1535 O O . ILE A 1 204 ? 14.531 -6.004 -16.688 1 98 204 ILE A O 1
ATOM 1539 N N . GLU A 1 205 ? 15.844 -5.52 -18.422 1 97.94 205 GLU A N 1
ATOM 1540 C CA . GLU A 1 205 ? 16.875 -4.875 -17.625 1 97.94 205 GLU A CA 1
ATOM 1541 C C . GLU A 1 205 ? 16.328 -3.617 -16.938 1 97.94 205 GLU A C 1
ATOM 1543 O O . GLU A 1 205 ? 16.609 -3.367 -15.766 1 97.94 205 GLU A O 1
ATOM 1548 N N . GLU A 1 206 ? 15.602 -2.848 -17.688 1 97.94 206 GLU A N 1
ATOM 1549 C CA . GLU A 1 206 ? 14.992 -1.645 -17.141 1 97.94 206 GLU A CA 1
ATOM 1550 C C . GLU A 1 206 ? 14.008 -1.989 -16.016 1 97.94 206 GLU A C 1
ATOM 1552 O O . GLU A 1 206 ? 13.961 -1.313 -14.992 1 97.94 206 GLU A O 1
ATOM 1557 N N . ALA A 1 207 ? 13.219 -2.994 -16.281 1 98.38 207 ALA A N 1
ATOM 1558 C CA . ALA A 1 207 ? 12.227 -3.43 -15.289 1 98.38 207 ALA A CA 1
ATOM 1559 C C . ALA A 1 207 ? 12.906 -3.924 -14.016 1 98.38 207 ALA A C 1
ATOM 1561 O O . ALA A 1 207 ? 12.453 -3.621 -12.906 1 98.38 207 ALA A O 1
ATOM 1562 N N . ALA A 1 208 ? 13.938 -4.668 -14.188 1 97.88 208 ALA A N 1
ATOM 1563 C CA . ALA A 1 208 ? 14.688 -5.176 -13.047 1 97.88 208 ALA A CA 1
ATOM 1564 C C . ALA A 1 208 ? 15.25 -4.031 -12.211 1 97.88 208 ALA A C 1
ATOM 1566 O O . ALA A 1 208 ? 15.195 -4.07 -10.977 1 97.88 208 ALA A O 1
ATOM 1567 N N . GLU A 1 209 ? 15.781 -3.07 -12.875 1 97.06 209 GLU A N 1
ATOM 1568 C CA . GLU A 1 209 ? 16.328 -1.904 -12.195 1 97.06 209 GLU A CA 1
ATOM 1569 C C . GLU A 1 209 ? 15.25 -1.135 -11.445 1 97.06 209 GLU A C 1
ATOM 1571 O O . GLU A 1 209 ? 15.469 -0.68 -10.32 1 97.06 209 GLU A O 1
ATOM 1576 N N . LEU A 1 210 ? 14.148 -0.965 -12.055 1 97.19 210 LEU A N 1
ATOM 1577 C CA . LEU A 1 210 ? 13.031 -0.283 -11.414 1 97.19 210 LEU A CA 1
ATOM 1578 C C . LEU A 1 210 ? 12.602 -1.019 -10.148 1 97.19 210 LEU A C 1
ATOM 1580 O O . LEU A 1 210 ? 12.383 -0.396 -9.109 1 97.19 210 LEU A O 1
ATOM 1584 N N . ALA A 1 211 ? 12.492 -2.322 -10.234 1 96.94 211 ALA A N 1
ATOM 1585 C CA . ALA A 1 211 ? 12.102 -3.143 -9.094 1 96.94 211 ALA A CA 1
ATOM 1586 C C . ALA A 1 211 ? 13.125 -3.037 -7.969 1 96.94 211 ALA A C 1
ATOM 1588 O O . ALA A 1 211 ? 12.758 -2.891 -6.801 1 96.94 211 ALA A O 1
ATOM 1589 N N . ARG A 1 212 ? 14.344 -3.096 -8.312 1 94.44 212 ARG A N 1
ATOM 1590 C CA . ARG A 1 212 ? 15.422 -2.998 -7.344 1 94.44 212 ARG A CA 1
ATOM 1591 C C . ARG A 1 212 ? 15.391 -1.655 -6.621 1 94.44 212 ARG A C 1
ATOM 1593 O O . ARG A 1 212 ? 15.5 -1.6 -5.395 1 94.44 212 ARG A O 1
ATOM 1600 N N . ARG A 1 213 ? 15.258 -0.634 -7.355 1 92.94 213 ARG A N 1
ATOM 1601 C CA . ARG A 1 213 ? 15.195 0.712 -6.797 1 92.94 213 ARG A CA 1
ATOM 1602 C C . ARG A 1 213 ? 14 0.873 -5.871 1 92.94 213 ARG A C 1
ATOM 1604 O O . ARG A 1 213 ? 14.094 1.521 -4.828 1 92.94 213 ARG A O 1
ATOM 1611 N N . ALA A 1 214 ? 12.898 0.377 -6.297 1 93.44 214 ALA A N 1
ATOM 1612 C CA . ALA A 1 214 ? 11.68 0.485 -5.5 1 93.44 214 ALA A CA 1
ATOM 1613 C C . ALA A 1 214 ? 11.852 -0.184 -4.141 1 93.44 214 ALA A C 1
ATOM 1615 O O . ALA A 1 214 ? 11.492 0.388 -3.109 1 93.44 214 ALA A O 1
ATOM 1616 N N . ILE A 1 215 ? 12.414 -1.358 -4.129 1 91.12 215 ILE A N 1
ATOM 1617 C CA . ILE A 1 215 ? 12.617 -2.086 -2.879 1 91.12 215 ILE A CA 1
ATOM 1618 C C . ILE A 1 215 ? 13.688 -1.385 -2.043 1 91.12 215 ILE A C 1
ATOM 1620 O O . ILE A 1 215 ? 13.578 -1.31 -0.817 1 91.12 215 ILE A O 1
ATOM 1624 N N . TYR A 1 216 ? 14.703 -0.874 -2.664 1 87.81 216 TYR A N 1
ATOM 1625 C CA . TYR A 1 216 ? 15.734 -0.127 -1.959 1 87.81 216 TYR A CA 1
ATOM 1626 C C . TYR A 1 216 ? 15.133 1.048 -1.195 1 87.81 216 TYR A C 1
ATOM 1628 O O . TYR A 1 216 ? 15.406 1.229 -0.007 1 87.81 216 TYR A O 1
ATOM 1636 N N . HIS A 1 217 ? 14.336 1.813 -1.883 1 84.94 217 HIS A N 1
ATOM 1637 C CA . HIS A 1 217 ? 13.727 2.988 -1.265 1 84.94 217 HIS A CA 1
ATOM 1638 C C . HIS A 1 217 ? 12.781 2.592 -0.137 1 84.94 217 HIS A C 1
ATOM 1640 O O . HIS A 1 217 ? 12.609 3.342 0.827 1 84.94 217 HIS A O 1
ATOM 1646 N N . ALA A 1 218 ? 12.18 1.498 -0.297 1 85.62 218 ALA A N 1
ATOM 1647 C CA . ALA A 1 218 ? 11.25 1.019 0.72 1 85.62 218 ALA A CA 1
ATOM 1648 C C . ALA A 1 218 ? 11.992 0.526 1.958 1 85.62 218 ALA A C 1
ATOM 1650 O O . ALA A 1 218 ? 11.445 0.533 3.062 1 85.62 218 ALA A O 1
ATOM 1651 N N . THR A 1 219 ? 13.211 0.043 1.83 1 74.31 219 THR A N 1
ATOM 1652 C CA . THR A 1 219 ? 13.961 -0.618 2.895 1 74.31 219 THR A CA 1
ATOM 1653 C C . THR A 1 219 ? 14.953 0.347 3.535 1 74.31 219 THR A C 1
ATOM 1655 O O . THR A 1 219 ? 15.273 0.222 4.719 1 74.31 219 THR A O 1
ATOM 1658 N N . PHE A 1 220 ? 15.766 1.021 2.635 1 58.41 220 PHE A N 1
ATOM 1659 C CA . PHE A 1 220 ? 16.922 1.791 3.084 1 58.41 220 PHE A CA 1
ATOM 1660 C C . PHE A 1 220 ? 16.562 2.66 4.281 1 58.41 220 PHE A C 1
ATOM 1662 O O . PHE A 1 220 ? 17.422 2.953 5.121 1 58.41 220 PHE A O 1
ATOM 1669 N N . ARG A 1 221 ? 15.445 3.072 4.332 1 54.28 221 ARG A N 1
ATOM 1670 C CA . ARG A 1 221 ? 15.156 3.979 5.441 1 54.28 221 ARG A CA 1
ATOM 1671 C C . ARG A 1 221 ? 15.398 3.295 6.781 1 54.28 221 ARG A C 1
ATOM 1673 O O . ARG A 1 221 ? 15.625 3.965 7.793 1 54.28 221 ARG A O 1
ATOM 1680 N N . ASP A 1 222 ? 15.234 1.979 6.551 1 48.12 222 ASP A N 1
ATOM 1681 C CA . ASP A 1 222 ? 15.641 1.222 7.73 1 48.12 222 ASP A CA 1
ATOM 1682 C C . ASP A 1 222 ? 17.109 0.831 7.66 1 48.12 222 ASP A C 1
ATOM 1684 O O . ASP A 1 222 ? 17.438 -0.314 7.348 1 48.12 222 ASP A O 1
ATOM 1688 N N . ALA A 1 223 ? 17.953 1.775 7.234 1 44.53 223 ALA A N 1
ATOM 1689 C CA . ALA A 1 223 ? 19.391 1.616 7.051 1 44.53 223 ALA A CA 1
ATOM 1690 C C . ALA A 1 223 ? 19.938 0.471 7.902 1 44.53 223 ALA A C 1
ATOM 1692 O O . ALA A 1 223 ? 20.844 -0.247 7.48 1 44.53 223 ALA A O 1
ATOM 1693 N N . ALA A 1 224 ? 19.547 0.57 9.125 1 42.09 224 ALA A N 1
ATOM 1694 C CA . ALA A 1 224 ? 20.188 -0.407 9.984 1 42.09 224 ALA A CA 1
ATOM 1695 C C . ALA A 1 224 ? 19.859 -1.832 9.555 1 42.09 224 ALA A C 1
ATOM 1697 O O . ALA A 1 224 ? 20.438 -2.793 10.07 1 42.09 224 ALA A O 1
ATOM 1698 N N . SER A 1 225 ? 18.812 -1.887 8.742 1 47.91 225 SER A N 1
ATOM 1699 C CA . SER A 1 225 ? 18.266 -3.234 8.852 1 47.91 225 SER A CA 1
ATOM 1700 C C . SER A 1 225 ? 19.016 -4.207 7.941 1 47.91 225 SER A C 1
ATOM 1702 O O . SER A 1 225 ? 18.766 -5.418 7.988 1 47.91 225 SER A O 1
ATOM 1704 N N . GLY A 1 226 ? 20.125 -3.896 7.398 1 54.62 226 GLY A N 1
ATOM 1705 C CA . GLY A 1 226 ? 20.812 -5.043 6.82 1 54.62 226 GLY A CA 1
ATOM 1706 C C . GLY A 1 226 ? 19.906 -5.914 5.977 1 54.62 226 GLY A C 1
ATOM 1707 O O . GLY A 1 226 ? 19.578 -7.039 6.363 1 54.62 226 GLY A O 1
ATOM 1708 N N . GLY A 1 227 ? 19.219 -5.219 4.711 1 71.94 227 GLY A N 1
ATOM 1709 C CA . GLY A 1 227 ? 18.328 -6.078 3.945 1 71.94 227 GLY A CA 1
ATOM 1710 C C . GLY A 1 227 ? 18.797 -6.297 2.52 1 71.94 227 GLY A C 1
ATOM 1711 O O . GLY A 1 227 ? 19.781 -5.707 2.086 1 71.94 227 GLY A O 1
ATOM 1712 N N . VAL A 1 228 ? 18.406 -7.512 2.035 1 79.81 228 VAL A N 1
ATOM 1713 C CA . VAL A 1 228 ? 18.703 -7.867 0.651 1 79.81 228 VAL A CA 1
ATOM 1714 C C . VAL A 1 228 ? 17.484 -7.609 -0.222 1 79.81 228 VAL A C 1
ATOM 1716 O O . VAL A 1 228 ? 16.359 -7.93 0.169 1 79.81 228 VAL A O 1
ATOM 1719 N N . ALA A 1 229 ? 17.766 -6.898 -1.358 1 88.44 229 ALA A N 1
ATOM 1720 C CA . ALA A 1 229 ? 16.734 -6.742 -2.373 1 88.44 229 ALA A CA 1
ATOM 1721 C C . ALA A 1 229 ? 16.812 -7.844 -3.424 1 88.44 229 ALA A C 1
ATOM 1723 O O . ALA A 1 229 ? 17.766 -7.879 -4.219 1 88.44 229 ALA A O 1
ATOM 1724 N N . SER A 1 230 ? 15.836 -8.719 -3.451 1 92.56 230 SER A N 1
ATOM 1725 C CA . SER A 1 230 ? 15.781 -9.805 -4.43 1 92.56 230 SER A CA 1
ATOM 1726 C C . SER A 1 230 ? 14.852 -9.453 -5.586 1 92.56 230 SER A C 1
ATOM 1728 O O . SER A 1 230 ? 13.75 -8.953 -5.375 1 92.56 230 SER A O 1
ATOM 1730 N N . VAL A 1 231 ? 15.336 -9.75 -6.805 1 96.31 231 VAL A N 1
ATOM 1731 C CA . VAL A 1 231 ? 14.547 -9.461 -7.996 1 96.31 231 VAL A CA 1
ATOM 1732 C C . VAL A 1 231 ? 14.414 -10.719 -8.852 1 96.31 231 VAL A C 1
ATOM 1734 O O . VAL A 1 231 ? 15.414 -11.375 -9.156 1 96.31 231 VAL A O 1
ATOM 1737 N N . TYR A 1 232 ? 13.195 -11.039 -9.164 1 97.62 232 TYR A N 1
ATOM 1738 C CA . TYR A 1 232 ? 12.867 -12.172 -10.031 1 97.62 232 TYR A CA 1
ATOM 1739 C C . TYR A 1 232 ? 12.117 -11.703 -11.273 1 97.62 232 TYR A C 1
ATOM 1741 O O . TYR A 1 232 ? 11.398 -10.703 -11.234 1 97.62 232 TYR A O 1
ATOM 1749 N N . TYR A 1 233 ? 12.328 -12.469 -12.359 1 98.38 233 TYR A N 1
ATOM 1750 C CA . TYR A 1 233 ? 11.609 -12.289 -13.617 1 98.38 233 TYR A CA 1
ATOM 1751 C C . TYR A 1 233 ? 10.844 -13.555 -13.984 1 98.38 233 TYR A C 1
ATOM 1753 O O . TYR A 1 233 ? 11.391 -14.656 -13.953 1 98.38 233 TYR A O 1
ATOM 1761 N N . VAL A 1 234 ? 9.562 -13.383 -14.289 1 98.19 234 VAL A N 1
ATOM 1762 C CA . VAL A 1 234 ? 8.734 -14.5 -14.758 1 98.19 234 VAL A CA 1
ATOM 1763 C C . VAL A 1 234 ? 8.328 -14.266 -16.203 1 98.19 234 VAL A C 1
ATOM 1765 O O . VAL A 1 234 ? 7.629 -13.305 -16.516 1 98.19 234 VAL A O 1
ATOM 1768 N N . GLY A 1 235 ? 8.727 -15.117 -17.094 1 97.12 235 GLY A N 1
ATOM 1769 C CA . GLY A 1 235 ? 8.352 -15.078 -18.5 1 97.12 235 GLY A CA 1
ATOM 1770 C C . GLY A 1 235 ? 7.699 -16.359 -18.984 1 97.12 235 GLY A C 1
ATOM 1771 O O . GLY A 1 235 ? 7.301 -17.203 -18.172 1 97.12 235 GLY A O 1
ATOM 1772 N N . ARG A 1 236 ? 7.531 -16.469 -20.281 1 94.88 236 ARG A N 1
ATOM 1773 C CA . ARG A 1 236 ? 6.871 -17.625 -20.906 1 94.88 236 ARG A CA 1
ATOM 1774 C C . ARG A 1 236 ? 7.656 -18.906 -20.672 1 94.88 236 ARG A C 1
ATOM 1776 O O . ARG A 1 236 ? 7.078 -19.984 -20.594 1 94.88 236 ARG A O 1
ATOM 1783 N N . ASP A 1 237 ? 8.914 -18.797 -20.438 1 95.56 237 ASP A N 1
ATOM 1784 C CA . ASP A 1 237 ? 9.781 -19.953 -20.281 1 95.56 237 ASP A CA 1
ATOM 1785 C C . ASP A 1 237 ? 10 -20.266 -18.812 1 95.56 237 ASP A C 1
ATOM 1787 O O . ASP A 1 237 ? 10.836 -21.109 -18.469 1 95.56 237 ASP A O 1
ATOM 1791 N N . GLY A 1 238 ? 9.32 -19.562 -17.984 1 96.5 238 GLY A N 1
ATOM 1792 C CA . GLY A 1 238 ? 9.492 -19.781 -16.547 1 96.5 238 GLY A CA 1
ATOM 1793 C C . GLY A 1 238 ? 10.117 -18.594 -15.836 1 96.5 238 GLY A C 1
ATOM 1794 O O . GLY A 1 238 ? 10.273 -17.531 -16.422 1 96.5 2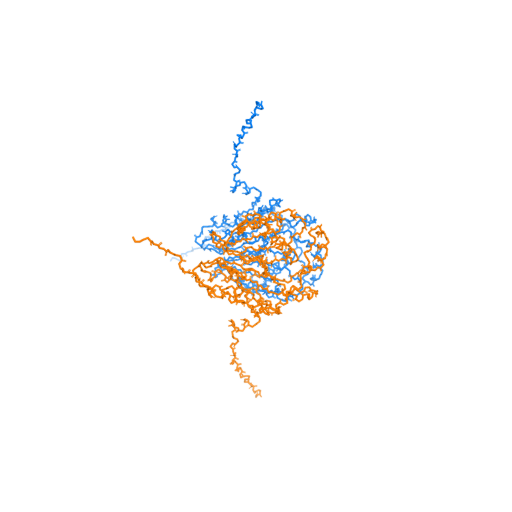38 GLY A O 1
ATOM 1795 N N . TRP A 1 239 ? 10.406 -18.781 -14.492 1 96.62 239 TRP A N 1
ATOM 1796 C CA . TRP A 1 239 ? 10.953 -17.656 -13.742 1 96.62 239 TRP A CA 1
ATOM 1797 C C . TRP A 1 239 ? 12.461 -17.812 -13.555 1 96.62 239 TRP A C 1
ATOM 1799 O O . TRP A 1 239 ? 12.992 -18.922 -13.633 1 96.62 239 TRP A O 1
ATOM 1809 N N . LYS A 1 240 ? 13.164 -16.703 -13.398 1 96.88 240 LYS A N 1
ATOM 1810 C CA . LYS A 1 240 ? 14.594 -16.625 -13.109 1 96.88 240 LYS A CA 1
ATOM 1811 C C . LYS A 1 240 ? 14.891 -15.539 -12.078 1 96.88 240 LYS A C 1
ATOM 1813 O O . LYS A 1 240 ? 14.289 -14.461 -12.117 1 96.88 240 LYS A O 1
ATOM 1818 N N . LYS A 1 241 ? 15.742 -15.891 -11.164 1 95.56 241 LYS A N 1
ATOM 1819 C CA . LYS A 1 241 ? 16.234 -14.867 -10.25 1 95.56 241 LYS A CA 1
ATOM 1820 C C . LYS A 1 241 ? 17.281 -13.977 -10.922 1 95.56 241 LYS A C 1
ATOM 1822 O O . LYS A 1 241 ? 18.297 -14.469 -11.414 1 95.56 241 LYS A O 1
ATOM 1827 N N . LEU A 1 242 ? 17.062 -12.703 -10.953 1 96.19 242 LEU A N 1
ATOM 1828 C CA . LEU A 1 242 ? 17.938 -11.789 -11.672 1 96.19 242 LEU A CA 1
ATOM 1829 C C . LEU A 1 242 ? 19.016 -11.227 -10.742 1 96.19 242 LEU A C 1
ATOM 1831 O O . LEU A 1 242 ? 20.141 -10.961 -11.172 1 96.19 242 LEU A O 1
ATOM 1835 N N . SER A 1 243 ? 18.594 -10.961 -9.484 1 91.19 243 SER A N 1
ATOM 1836 C CA . SER A 1 243 ? 19.562 -10.383 -8.57 1 91.19 243 SER A CA 1
ATOM 1837 C C . SER A 1 243 ? 19.125 -10.539 -7.117 1 91.19 243 SER A C 1
ATOM 1839 O O . SER A 1 243 ? 17.969 -10.828 -6.844 1 91.19 243 SER A O 1
ATOM 1841 N N . GLY A 1 244 ? 20.094 -10.453 -6.199 1 88.25 244 GLY A N 1
ATOM 1842 C CA . GLY A 1 244 ? 20 -10.344 -4.754 1 88.25 244 GLY A CA 1
ATOM 1843 C C . GLY A 1 244 ? 21.031 -9.406 -4.156 1 88.25 244 GLY A C 1
ATOM 1844 O O . GLY A 1 244 ? 22.094 -9.852 -3.709 1 88.25 244 GLY A O 1
ATOM 1845 N N . ASP A 1 245 ? 20.641 -8.164 -4.043 1 80.12 245 ASP A N 1
ATOM 1846 C CA . ASP A 1 245 ? 21.625 -7.145 -3.689 1 80.12 245 ASP A CA 1
ATOM 1847 C C . ASP A 1 245 ? 21.453 -6.699 -2.238 1 80.12 245 ASP A C 1
ATOM 1849 O O . ASP A 1 245 ? 20.328 -6.535 -1.759 1 80.12 245 ASP A O 1
ATOM 1853 N N . ASP A 1 246 ? 22.656 -6.559 -1.665 1 78 246 ASP A N 1
ATOM 1854 C CA . ASP A 1 246 ? 22.625 -5.965 -0.332 1 78 246 ASP A CA 1
ATOM 1855 C C . ASP A 1 246 ? 22.125 -4.523 -0.382 1 78 246 ASP A C 1
ATOM 1857 O O . ASP A 1 246 ? 22.641 -3.709 -1.156 1 78 246 ASP A O 1
ATOM 1861 N N . VAL A 1 247 ? 21.219 -4.16 0.462 1 79.12 247 VAL A N 1
ATOM 1862 C CA . VAL A 1 247 ? 20.578 -2.852 0.409 1 79.12 247 VAL A CA 1
ATOM 1863 C C . VAL A 1 247 ? 21.562 -1.772 0.834 1 79.12 247 VAL A C 1
ATOM 1865 O O . VAL A 1 247 ? 21.547 -0.655 0.314 1 79.12 247 VAL A O 1
ATOM 1868 N N . GLY A 1 248 ? 22.422 -2.084 1.822 1 74.25 248 GLY A N 1
ATOM 1869 C CA . GLY A 1 248 ? 23.469 -1.142 2.203 1 74.25 248 GLY A CA 1
ATOM 1870 C C . GLY A 1 248 ? 24.391 -0.769 1.055 1 74.25 248 GLY A C 1
ATOM 1871 O O . GLY A 1 248 ? 24.719 0.405 0.871 1 74.25 248 GLY A O 1
ATOM 1872 N N . GLU A 1 249 ? 24.766 -1.756 0.318 1 75.44 249 GLU A N 1
ATOM 1873 C CA . GLU A 1 249 ? 25.609 -1.525 -0.844 1 75.44 249 GLU A CA 1
ATOM 1874 C C . GLU A 1 249 ? 24.875 -0.734 -1.921 1 75.44 249 GLU A C 1
ATOM 1876 O O . GLU A 1 249 ? 25.469 0.088 -2.615 1 75.44 249 GLU A O 1
ATOM 1881 N N . LEU A 1 250 ? 23.672 -0.978 -1.987 1 73.81 250 LEU A N 1
ATOM 1882 C CA . LEU A 1 250 ? 22.859 -0.259 -2.963 1 73.81 250 LEU A CA 1
ATOM 1883 C C . LEU A 1 250 ? 22.781 1.226 -2.621 1 73.81 250 LEU A C 1
ATOM 1885 O O . LEU A 1 250 ? 22.672 2.066 -3.516 1 73.81 250 LEU A O 1
ATOM 1889 N N . HIS A 1 251 ? 22.797 1.501 -1.371 1 72.56 251 HIS A N 1
ATOM 1890 C CA . HIS A 1 251 ? 22.781 2.9 -0.958 1 72.56 251 HIS A CA 1
ATOM 1891 C C . HIS A 1 251 ? 23.953 3.664 -1.572 1 72.56 251 HIS A C 1
ATOM 1893 O O . HIS A 1 251 ? 23.781 4.785 -2.057 1 72.56 251 HIS A O 1
ATOM 1899 N N . TYR A 1 252 ? 25.078 3.02 -1.552 1 68.69 252 TYR A N 1
ATOM 1900 C CA . TYR A 1 252 ? 26.266 3.66 -2.109 1 68.69 252 TYR A CA 1
ATOM 1901 C C . TYR A 1 252 ? 26.156 3.791 -3.623 1 68.69 252 TYR A C 1
ATOM 1903 O O . TYR A 1 252 ? 26.672 4.738 -4.211 1 68.69 252 TYR A O 1
ATOM 1911 N N . LYS A 1 253 ? 25.484 2.916 -4.16 1 68.62 253 LYS A N 1
ATOM 1912 C CA . LYS A 1 253 ? 25.281 2.943 -5.609 1 68.62 253 LYS A CA 1
ATOM 1913 C C . LYS A 1 253 ? 24.344 4.07 -6.012 1 68.62 253 LYS A C 1
ATOM 1915 O O . LYS A 1 253 ? 24.578 4.77 -7 1 68.62 253 LYS A O 1
ATOM 1920 N N . TYR A 1 254 ? 23.359 4.262 -5.238 1 70.19 254 TYR A N 1
ATOM 1921 C CA . TYR A 1 254 ? 22.344 5.227 -5.641 1 70.19 254 TYR A CA 1
ATOM 1922 C C . TYR A 1 254 ? 22.641 6.609 -5.078 1 70.19 254 TYR A C 1
ATOM 1924 O O . TYR A 1 254 ? 22.172 7.621 -5.602 1 70.19 254 TYR A O 1
ATOM 1932 N N . TYR A 1 255 ? 23.328 6.688 -3.959 1 64.19 255 TYR A N 1
ATOM 1933 C CA . TYR A 1 255 ? 23.781 7.938 -3.355 1 64.19 255 TYR A CA 1
ATOM 1934 C C . TYR A 1 255 ? 25.281 7.914 -3.096 1 64.19 255 TYR A C 1
ATOM 1936 O O . TYR A 1 255 ? 25.719 7.812 -1.947 1 64.19 255 TYR A O 1
ATOM 1944 N N . PRO A 1 256 ? 25.984 7.961 -4.195 1 52.03 256 PRO A N 1
ATOM 1945 C CA . PRO A 1 256 ? 27.438 7.938 -3.99 1 52.03 256 PRO A CA 1
ATOM 1946 C C . PRO A 1 256 ? 27.922 9.109 -3.145 1 52.03 256 PRO A C 1
ATOM 1948 O O . PRO A 1 256 ? 27.359 10.203 -3.211 1 52.03 256 PRO A O 1
ATOM 1951 N N . VAL A 1 257 ? 28.328 8.781 -1.965 1 45.94 257 VAL A N 1
ATOM 1952 C CA . VAL A 1 257 ? 28.906 9.812 -1.118 1 45.94 257 VAL A CA 1
ATOM 1953 C C . VAL A 1 257 ? 29.875 10.672 -1.938 1 45.94 257 VAL A C 1
ATOM 1955 O O . VAL A 1 257 ? 30.797 10.148 -2.576 1 45.94 257 VAL A O 1
ATOM 1958 N N . VAL A 1 258 ? 29.391 11.633 -2.48 1 41.84 258 VAL A N 1
ATOM 1959 C CA . VAL A 1 258 ? 30.422 12.562 -2.947 1 41.84 258 VAL A CA 1
ATOM 1960 C C . VAL A 1 258 ? 31.234 13.07 -1.76 1 41.84 258 VAL A C 1
ATOM 1962 O O . VAL A 1 258 ? 30.672 13.398 -0.709 1 41.84 258 VAL A O 1
ATOM 1965 N N . PRO A 1 259 ? 32.5 12.773 -1.746 1 35.03 259 PRO A N 1
ATOM 1966 C CA . PRO A 1 259 ? 33.344 13.391 -0.732 1 35.03 259 PRO A CA 1
ATOM 1967 C C . PRO A 1 259 ? 33.094 14.883 -0.567 1 35.03 259 PRO A C 1
ATOM 1969 O O . PRO A 1 259 ? 33.031 15.617 -1.556 1 35.03 259 PRO A O 1
ATOM 1972 N N . SER A 1 260 ? 32.125 15.195 0.154 1 34 260 SER A N 1
ATOM 1973 C CA . SER A 1 260 ? 32.188 16.625 0.433 1 34 260 SER A CA 1
ATOM 1974 C C . SER A 1 260 ? 33.562 17.062 0.869 1 34 260 SER A C 1
ATOM 1976 O O . SER A 1 260 ? 34.125 16.516 1.822 1 34 260 SER A O 1
ATOM 1978 N N . THR A 1 261 ? 34.438 17.391 -0.045 1 32.09 261 THR A N 1
ATOM 1979 C CA . THR A 1 261 ? 35.625 18.188 0.274 1 32.09 261 THR A CA 1
ATOM 1980 C C . THR A 1 261 ? 35.25 19.438 1.081 1 32.09 261 THR A C 1
ATOM 1982 O O . THR A 1 261 ? 35.844 20.5 0.917 1 32.09 261 THR A O 1
ATOM 1985 N N . VAL A 1 262 ? 34.219 19.594 1.643 1 31.02 262 VAL A N 1
ATOM 1986 C CA . VAL A 1 262 ? 34.219 20.828 2.424 1 31.02 262 VAL A CA 1
ATOM 1987 C C . VAL A 1 262 ? 35.281 20.75 3.521 1 31.02 262 VAL A C 1
ATOM 1989 O O . VAL A 1 262 ? 35.156 19.953 4.457 1 31.02 262 VAL A O 1
ATOM 1992 N N . GLU A 1 263 ? 36.625 20.844 3.188 1 30.12 263 GLU A N 1
ATOM 1993 C CA . GLU A 1 263 ? 37.625 21.469 4.035 1 30.12 263 GLU A CA 1
ATOM 1994 C C . GLU A 1 263 ? 37.125 22.797 4.602 1 30.12 263 GLU A C 1
ATOM 1996 O O . GLU A 1 263 ? 36.969 23.781 3.873 1 30.12 263 GLU A O 1
ATOM 2001 N N . GLN A 1 264 ? 36.031 22.875 5.207 1 27.38 264 GLN A N 1
ATOM 2002 C CA . GLN A 1 264 ? 35.906 24.094 5.992 1 27.38 264 GLN A CA 1
ATOM 2003 C C . GLN A 1 264 ? 37.188 24.344 6.797 1 27.38 264 GLN A C 1
ATOM 2005 O O . GLN A 1 264 ? 37.594 23.516 7.609 1 27.38 264 GLN A O 1
ATOM 2010 N N . GLU A 1 265 ? 38.125 25.047 6.203 1 29.41 265 GLU A N 1
ATOM 2011 C CA . GLU A 1 265 ? 39.125 25.891 6.855 1 29.41 265 GLU A CA 1
ATOM 2012 C C . GLU A 1 265 ? 38.531 26.609 8.062 1 29.41 265 GLU A C 1
ATOM 2014 O O . GLU A 1 265 ? 37.562 27.359 7.934 1 29.41 265 GLU A O 1
ATOM 2019 N N . MET A 1 266 ? 38.406 25.953 9.172 1 28.31 266 MET A N 1
ATOM 2020 C CA . MET A 1 266 ? 38.281 26.578 10.484 1 28.31 266 MET A CA 1
ATOM 2021 C C . MET A 1 266 ? 39.219 27.781 10.602 1 28.31 266 MET A C 1
ATOM 2023 O O . MET A 1 266 ? 40.438 27.625 10.742 1 28.31 266 MET A O 1
ATOM 2027 N N . ASP A 1 267 ? 39.031 28.719 9.648 1 30.09 267 ASP A N 1
ATOM 2028 C CA . ASP A 1 267 ? 39.812 29.938 9.898 1 30.09 267 ASP A CA 1
ATOM 2029 C C . ASP A 1 267 ? 39.625 30.406 11.344 1 30.09 267 ASP A C 1
ATOM 2031 O O . ASP A 1 267 ? 38.5 30.516 11.836 1 30.09 267 ASP A O 1
ATOM 2035 N N . GLU A 1 268 ? 40.594 30.078 12.18 1 31.89 268 GLU A N 1
ATOM 2036 C CA . GLU A 1 268 ? 40.969 30.625 13.492 1 31.89 268 GLU A CA 1
ATOM 2037 C C . GLU A 1 268 ? 40.719 32.125 13.555 1 31.89 268 GLU A C 1
ATOM 2039 O O . GLU A 1 268 ? 41.375 32.906 12.891 1 31.89 268 GLU A O 1
ATOM 2044 N N . VAL A 1 269 ? 39.469 32.594 13.383 1 29.42 269 VAL A N 1
ATOM 2045 C CA . VAL A 1 269 ? 39.312 34 13.734 1 29.42 269 VAL A CA 1
ATOM 2046 C C . VAL A 1 269 ? 40.031 34.281 15.047 1 29.42 269 VAL A C 1
ATOM 2048 O O . VAL A 1 269 ? 39.75 33.656 16.078 1 29.42 269 VAL A O 1
ATOM 2051 N N . GLU A 1 270 ? 41.281 34.594 14.984 1 25.84 270 GLU A N 1
ATOM 2052 C CA . GLU A 1 270 ? 42.156 35.25 15.945 1 25.84 270 GLU A CA 1
ATOM 2053 C C . GLU A 1 270 ? 41.406 36.344 16.719 1 25.84 270 GLU A C 1
ATOM 2055 O O . GLU A 1 270 ? 40.75 37.188 16.125 1 25.84 270 GLU A O 1
ATOM 2060 N N . ALA A 1 271 ? 40.969 35.938 17.938 1 32.56 271 ALA A N 1
ATOM 2061 C CA . ALA A 1 271 ? 40.75 36.938 18.969 1 32.56 271 ALA A CA 1
ATOM 2062 C C . ALA A 1 271 ? 41.719 38.094 18.812 1 32.56 271 ALA A C 1
ATOM 2064 O O . ALA A 1 271 ? 42.906 37.938 19 1 32.56 271 ALA A O 1
ATOM 2065 N N . ALA A 1 272 ? 41.406 39.031 17.812 1 25.38 272 ALA A N 1
ATOM 2066 C CA . ALA A 1 272 ? 42 40.344 18.109 1 25.38 272 ALA A CA 1
ATOM 2067 C C . ALA A 1 272 ? 41.281 41 19.281 1 25.38 272 ALA A C 1
ATOM 2069 O O . ALA A 1 272 ? 40.094 40.812 19.484 1 25.38 272 ALA A O 1
ATOM 2070 N N . MET B 1 1 ? -12 81.312 -2.012 1 22.61 1 MET B N 1
ATOM 2071 C CA . MET B 1 1 ? -13.242 80.812 -1.459 1 22.61 1 MET B CA 1
ATOM 2072 C C . MET B 1 1 ? -12.977 79.5 -0.702 1 22.61 1 MET B C 1
ATOM 2074 O O . MET B 1 1 ? -12.555 78.5 -1.294 1 22.61 1 MET B O 1
ATOM 2078 N N . LYS B 1 2 ? -12.398 79.5 0.636 1 27.89 2 LYS B N 1
ATOM 2079 C CA . LYS B 1 2 ? -11.742 78.688 1.62 1 27.89 2 LYS B CA 1
ATOM 2080 C C . LYS B 1 2 ? -12.633 77.5 2.018 1 27.89 2 LYS B C 1
ATOM 2082 O O . LYS B 1 2 ? -13.828 77.688 2.246 1 27.89 2 LYS B O 1
ATOM 2087 N N . LEU B 1 3 ? -12.242 76.125 1.609 1 26.06 3 LEU B N 1
ATOM 2088 C CA . LEU B 1 3 ? -12.758 74.75 1.59 1 26.06 3 LEU B CA 1
ATOM 2089 C C . LEU B 1 3 ? -13.164 74.312 2.99 1 26.06 3 LEU B C 1
ATOM 2091 O O . LEU B 1 3 ? -12.312 74.062 3.852 1 26.06 3 LEU B O 1
ATOM 2095 N N . ASP B 1 4 ? -14.117 74.938 3.693 1 31.77 4 ASP B N 1
ATOM 2096 C CA . ASP B 1 4 ? -14.469 74.812 5.102 1 31.77 4 ASP B CA 1
ATOM 2097 C C . ASP B 1 4 ? -15.039 73.438 5.406 1 31.77 4 ASP B C 1
ATOM 2099 O O . ASP B 1 4 ? -16.125 73.125 4.945 1 31.77 4 ASP B O 1
ATOM 2103 N N . THR B 1 5 ? -14.258 72.25 5.289 1 31.52 5 THR B N 1
ATOM 2104 C CA . THR B 1 5 ? -14.688 70.875 5.195 1 31.52 5 THR B CA 1
ATOM 2105 C C . THR B 1 5 ? -15.32 70.375 6.508 1 31.52 5 THR B C 1
ATOM 2107 O O . THR B 1 5 ? -15.414 69.188 6.77 1 31.52 5 THR B O 1
ATOM 2110 N N . SER B 1 6 ? -15.734 71.25 7.441 1 27.28 6 SER B N 1
ATOM 2111 C CA . SER B 1 6 ? -16.062 71.062 8.844 1 27.28 6 SER B CA 1
ATOM 2112 C C . SER B 1 6 ? -17.172 70 8.992 1 27.28 6 SER B C 1
ATOM 2114 O O . SER B 1 6 ? -17.375 69.5 10.078 1 27.28 6 SER B O 1
ATOM 2116 N N . GLY B 1 7 ? -18.234 70.125 8.164 1 26 7 GLY B N 1
ATOM 2117 C CA . GLY B 1 7 ? -19.594 69.75 8.523 1 26 7 GLY B CA 1
ATOM 2118 C C . GLY B 1 7 ? -19.797 68.25 8.75 1 26 7 GLY B C 1
ATOM 2119 O O . GLY B 1 7 ? -20.906 67.812 9.078 1 26 7 GLY B O 1
ATOM 2120 N N . LEU B 1 8 ? -19.094 67.438 7.961 1 26.42 8 LEU B N 1
ATOM 2121 C CA . LEU B 1 8 ? -19.844 66.188 7.625 1 26.42 8 LEU B CA 1
ATOM 2122 C C . LEU B 1 8 ? -19.891 65.25 8.812 1 26.42 8 LEU B C 1
ATOM 2124 O O . LEU B 1 8 ? -18.953 64.5 9.023 1 26.42 8 LEU B O 1
ATOM 2128 N N . GLU B 1 9 ? -20.266 65.75 10.016 1 25.52 9 GLU B N 1
ATOM 2129 C CA . GLU B 1 9 ? -20.25 65 11.266 1 25.52 9 GLU B CA 1
ATOM 2130 C C . GLU B 1 9 ? -21.188 63.781 11.203 1 25.52 9 GLU B C 1
ATOM 2132 O O . GLU B 1 9 ? -22.406 63.938 11.188 1 25.52 9 GLU B O 1
ATOM 2137 N N . SER B 1 10 ? -21.078 62.844 10.289 1 24.39 10 SER B N 1
ATOM 2138 C CA . SER B 1 10 ? -22.109 61.812 10.109 1 24.39 10 SER B CA 1
ATOM 2139 C C . SER B 1 10 ? -22.328 61.031 11.383 1 24.39 10 SER B C 1
ATOM 2141 O O . SER B 1 10 ? -21.391 60.438 11.93 1 24.39 10 SER B O 1
ATOM 2143 N N . THR B 1 11 ? -23.219 61.344 12.305 1 25.45 11 THR B N 1
ATOM 2144 C CA . THR B 1 11 ? -23.578 60.812 13.609 1 25.45 11 THR B CA 1
ATOM 2145 C C . THR B 1 11 ? -24.109 59.375 13.477 1 25.45 11 THR B C 1
ATOM 2147 O O . THR B 1 11 ? -24.672 58.812 14.422 1 25.45 11 THR B O 1
ATOM 2150 N N . ALA B 1 12 ? -23.969 58.656 12.43 1 28.02 12 ALA B N 1
ATOM 2151 C CA . ALA B 1 12 ? -24.922 57.562 12.367 1 28.02 12 ALA B CA 1
ATOM 2152 C C . ALA B 1 12 ? -24.844 56.688 13.617 1 28.02 12 ALA B C 1
ATOM 2154 O O . ALA B 1 12 ? -23.75 56.406 14.117 1 28.02 12 ALA B O 1
ATOM 2155 N N . PRO B 1 13 ? -25.906 56.406 14.344 1 26.62 13 PRO B N 1
ATOM 2156 C CA . PRO B 1 13 ? -26.094 55.719 15.633 1 26.62 13 PRO B CA 1
ATOM 2157 C C . PRO B 1 13 ? -25.562 54.312 15.641 1 26.62 13 PRO B C 1
ATOM 2159 O O . PRO B 1 13 ? -25.625 53.594 14.625 1 26.62 13 PRO B O 1
ATOM 2162 N N . LEU B 1 14 ? -24.516 53.938 16.359 1 23.86 14 LEU B N 1
ATOM 2163 C CA . LEU B 1 14 ? -23.875 52.625 16.516 1 23.86 14 LEU B CA 1
ATOM 2164 C C . LEU B 1 14 ? -24.859 51.594 17.031 1 23.86 14 LEU B C 1
ATOM 2166 O O . LEU B 1 14 ? -25.375 51.719 18.156 1 23.86 14 LEU B O 1
ATOM 2170 N N . ILE B 1 15 ? -25.891 51.188 16.328 1 25.83 15 ILE B N 1
ATOM 2171 C CA . ILE B 1 15 ? -26.891 50.25 16.828 1 25.83 15 ILE B CA 1
ATOM 2172 C C . ILE B 1 15 ? -26.188 49.094 17.531 1 25.83 15 ILE B C 1
ATOM 2174 O O . ILE B 1 15 ? -25.219 48.531 17 1 25.83 15 ILE B O 1
ATOM 2178 N N . GLY B 1 16 ? -26.422 48.812 18.828 1 23.67 16 GLY B N 1
ATOM 2179 C CA . GLY B 1 16 ? -26 47.844 19.844 1 23.67 16 GLY B CA 1
ATOM 2180 C C . GLY B 1 16 ? -26.156 46.406 19.406 1 23.67 16 GLY B C 1
ATOM 2181 O O . GLY B 1 16 ? -27.281 45.938 19.234 1 23.67 16 GLY B O 1
ATOM 2182 N N . ALA B 1 17 ? -25.422 45.844 18.484 1 24.2 17 ALA B N 1
ATOM 2183 C CA . ALA B 1 17 ? -25.562 44.5 17.984 1 24.2 17 ALA B CA 1
ATOM 2184 C C . ALA B 1 17 ? -25.719 43.5 19.125 1 24.2 17 ALA B C 1
ATOM 2186 O O . ALA B 1 17 ? -24.906 43.469 20.062 1 24.2 17 ALA B O 1
ATOM 2187 N N . SER B 1 18 ? -26.859 43.094 19.531 1 24.72 18 SER B N 1
ATOM 2188 C CA . SER B 1 18 ? -27.391 42.094 20.453 1 24.72 18 SER B CA 1
ATOM 2189 C C . SER B 1 18 ? -26.578 40.812 20.438 1 24.72 18 SER B C 1
ATOM 2191 O O . SER B 1 18 ? -26.109 40.375 19.375 1 24.72 18 SER B O 1
ATOM 2193 N N . HIS B 1 19 ? -26.031 40.344 21.578 1 25.38 19 HIS B N 1
ATOM 2194 C CA . HIS B 1 19 ? -25.312 39.188 22.109 1 25.38 19 HIS B CA 1
ATOM 2195 C C . HIS B 1 19 ? -26.047 37.875 21.797 1 25.38 19 HIS B C 1
ATOM 2197 O O . HIS B 1 19 ? -26.641 37.281 22.688 1 25.38 19 HIS B O 1
ATOM 2203 N N . VAL B 1 20 ? -26.875 37.688 20.875 1 24.08 20 VAL B N 1
ATOM 2204 C CA . VAL B 1 20 ? -27.672 36.469 20.75 1 24.08 20 VAL B CA 1
ATOM 2205 C C . VAL B 1 20 ? -26.812 35.25 21.031 1 24.08 20 VAL B C 1
ATOM 2207 O O . VAL B 1 20 ? -25.594 35.312 20.906 1 24.08 20 VAL B O 1
ATOM 2210 N N . LEU B 1 21 ? -27.438 33.969 21.312 1 23.66 21 LEU B N 1
ATOM 2211 C CA . LEU B 1 21 ? -27.609 32.625 21.875 1 23.66 21 LEU B CA 1
ATOM 2212 C C . LEU B 1 21 ? -26.734 31.609 21.141 1 23.66 21 LEU B C 1
ATOM 2214 O O . LEU B 1 21 ? -27.031 30.422 21.141 1 23.66 21 LEU B O 1
ATOM 2218 N N . PHE B 1 22 ? -25.734 31.938 20.453 1 23.77 22 PHE B N 1
ATOM 2219 C CA . PHE B 1 22 ? -25.094 30.781 19.859 1 23.77 22 PHE B CA 1
ATOM 2220 C C . PHE B 1 22 ? -24.688 29.781 20.938 1 23.77 22 PHE B C 1
ATOM 2222 O O . PHE B 1 22 ? -23.594 29.875 21.5 1 23.77 22 PHE B O 1
ATOM 2229 N N . ASP B 1 23 ? -25.438 29.391 21.984 1 27.22 23 ASP B N 1
ATOM 2230 C CA . ASP B 1 23 ? -25.344 28.562 23.188 1 27.22 23 ASP B CA 1
ATOM 2231 C C . ASP B 1 23 ? -24.797 27.172 22.844 1 27.22 23 ASP B C 1
ATOM 2233 O O . ASP B 1 23 ? -23.922 26.656 23.547 1 27.22 23 ASP B O 1
ATOM 2237 N N . GLY B 1 24 ? -25.578 26.281 22.156 1 28.33 24 GLY B N 1
ATOM 2238 C CA . GLY B 1 24 ? -25.703 24.828 22.281 1 28.33 24 GLY B CA 1
ATOM 2239 C C . GLY B 1 24 ? -24.484 24.078 21.766 1 28.33 24 GLY B C 1
ATOM 2240 O O . GLY B 1 24 ? -24.547 22.875 21.531 1 28.33 24 GLY B O 1
ATOM 2241 N N . LEU B 1 25 ? -23.672 24.609 20.969 1 26.47 25 LEU B N 1
ATOM 2242 C CA . LEU B 1 25 ? -22.688 23.672 20.453 1 26.47 25 LEU B CA 1
ATOM 2243 C C . LEU B 1 25 ? -21.812 23.125 21.578 1 26.47 25 LEU B C 1
ATOM 2245 O O . LEU B 1 25 ? -20.953 23.844 22.109 1 26.47 25 LEU B O 1
ATOM 2249 N N . GLN B 1 26 ? -22.422 22.391 22.531 1 28.17 26 GLN B N 1
ATOM 2250 C CA . GLN B 1 26 ? -21.734 21.656 23.578 1 28.17 26 GLN B CA 1
ATOM 2251 C C . GLN B 1 26 ? -20.359 21.172 23.094 1 28.17 26 GLN B C 1
ATOM 2253 O O . GLN B 1 26 ? -20.266 20.484 22.094 1 28.17 26 GLN B O 1
ATOM 2258 N N . MET B 1 27 ? -19.359 21.891 23.312 1 28.3 27 MET B N 1
ATOM 2259 C CA . MET B 1 27 ? -17.938 21.625 23.203 1 28.3 27 MET B CA 1
ATOM 2260 C C . MET B 1 27 ? -17.609 20.219 23.719 1 28.3 27 MET B C 1
ATOM 2262 O O . MET B 1 27 ? -17.906 19.875 24.859 1 28.3 27 MET B O 1
ATOM 2266 N N . ASN B 1 28 ? -17.844 19.234 22.953 1 29.8 28 ASN B N 1
ATOM 2267 C CA . ASN B 1 28 ? -17.531 17.875 23.375 1 29.8 28 ASN B CA 1
ATOM 2268 C C . ASN B 1 28 ? -16.375 17.844 24.375 1 29.8 28 ASN B C 1
ATOM 2270 O O . ASN B 1 28 ? -15.523 18.734 24.359 1 29.8 28 ASN B O 1
ATOM 2274 N N . PRO B 1 29 ? -16.406 17.062 25.5 1 31.41 29 PRO B N 1
ATOM 2275 C CA . PRO B 1 29 ? -15.469 17.047 26.609 1 31.41 29 PRO B CA 1
ATOM 2276 C C . PRO B 1 29 ? -14.016 17.219 26.156 1 31.41 29 PRO B C 1
ATOM 2278 O O . PRO B 1 29 ? -13.672 16.875 25.031 1 31.41 29 PRO B O 1
ATOM 2281 N N . SER B 1 30 ? -13.336 18.188 26.656 1 29.56 30 SER B N 1
ATOM 2282 C CA . SER B 1 30 ? -11.938 18.594 26.609 1 29.56 30 SER B CA 1
ATOM 2283 C C . SER B 1 30 ? -11.008 17.406 26.781 1 29.56 30 SER B C 1
ATOM 2285 O O . SER B 1 30 ? -11.016 16.734 27.812 1 29.56 30 SER B O 1
ATOM 2287 N N . PHE B 1 31 ? -10.914 16.562 25.938 1 29.56 31 PHE B N 1
ATOM 2288 C CA . PHE B 1 31 ? -9.898 15.539 26.141 1 29.56 31 PHE B CA 1
ATOM 2289 C C . PHE B 1 31 ? -8.648 16.141 26.781 1 29.56 31 PHE B C 1
ATOM 2291 O O . PHE B 1 31 ? -8.133 17.156 26.312 1 29.56 31 PHE B O 1
ATOM 2298 N N . GLU B 1 32 ? -8.531 16.078 28.094 1 30.89 32 GLU B N 1
ATOM 2299 C CA . GLU B 1 32 ? -7.32 16.438 28.828 1 30.89 32 GLU B CA 1
ATOM 2300 C C . GLU B 1 32 ? -6.07 16.047 28.047 1 30.89 32 GLU B C 1
ATOM 2302 O O . GLU B 1 32 ? -6.039 14.984 27.422 1 30.89 32 GLU B O 1
ATOM 2307 N N . LEU B 1 33 ? -5.293 16.922 27.641 1 30.94 33 LEU B N 1
ATOM 2308 C CA . LEU B 1 33 ? -3.996 16.781 27 1 30.94 33 LEU B CA 1
ATOM 2309 C C . LEU B 1 33 ? -3.156 15.711 27.688 1 30.94 33 LEU B C 1
ATOM 2311 O O . LEU B 1 33 ? -2.951 15.773 28.906 1 30.94 33 LEU B O 1
ATOM 2315 N N . PRO B 1 34 ? -3.113 14.492 27.297 1 33.59 34 PRO B N 1
ATOM 2316 C CA . PRO B 1 34 ? -2.225 13.609 28.047 1 33.59 34 PRO B CA 1
ATOM 2317 C C . PRO B 1 34 ? -0.868 14.242 28.344 1 33.59 34 PRO B C 1
ATOM 2319 O O . PRO B 1 34 ? -0.412 15.109 27.594 1 33.59 34 PRO B O 1
ATOM 2322 N N . ASN B 1 35 ? -0.461 14.352 29.547 1 31.88 35 ASN B N 1
ATOM 2323 C CA . ASN B 1 35 ? 0.883 14.734 29.969 1 31.88 35 ASN B CA 1
ATOM 2324 C C . ASN B 1 35 ? 1.951 13.984 29.172 1 31.88 35 ASN B C 1
ATOM 2326 O O . ASN B 1 35 ? 2.006 12.75 29.219 1 31.88 35 ASN B O 1
ATOM 2330 N N . THR B 1 36 ? 2.459 14.477 28.172 1 41.06 36 THR B N 1
ATOM 2331 C CA . THR B 1 36 ? 3.516 14 27.281 1 41.06 36 THR B CA 1
ATOM 2332 C C . THR B 1 36 ? 4.648 13.367 28.078 1 41.06 36 THR B C 1
ATOM 2334 O O . THR B 1 36 ? 5.602 12.844 27.516 1 41.06 36 THR B O 1
ATOM 2337 N N . SER B 1 37 ? 4.781 13.578 29.375 1 39.94 37 SER B N 1
ATOM 2338 C CA . SER B 1 37 ? 5.926 13.062 30.109 1 39.94 37 SER B CA 1
ATOM 2339 C C . SER B 1 37 ? 5.852 11.539 30.25 1 39.94 37 SER B C 1
ATOM 2341 O O . SER B 1 37 ? 6.852 10.891 30.562 1 39.94 37 SER B O 1
ATOM 2343 N N . ASN B 1 38 ? 4.699 10.938 30.453 1 41.47 38 ASN B N 1
ATOM 2344 C CA . ASN B 1 38 ? 4.711 9.523 30.797 1 41.47 38 ASN B CA 1
ATOM 2345 C C . ASN B 1 38 ? 4.328 8.648 29.609 1 41.47 38 ASN B C 1
ATOM 2347 O O . ASN B 1 38 ? 3.193 8.18 29.516 1 41.47 38 ASN B O 1
ATOM 2351 N N . PHE B 1 39 ? 5.059 8.672 28.609 1 44.78 39 PHE B N 1
ATOM 2352 C CA . PHE B 1 39 ? 4.91 7.828 27.422 1 44.78 39 PHE B CA 1
ATOM 2353 C C . PHE B 1 39 ? 4.699 6.371 27.812 1 44.78 39 PHE B C 1
ATOM 2355 O O . PHE B 1 39 ? 3.885 5.668 27.219 1 44.78 39 PHE B O 1
ATOM 2362 N N . ASP B 1 40 ? 5.434 6.035 28.812 1 46.56 40 ASP B N 1
ATOM 2363 C CA . ASP B 1 40 ? 5.344 4.645 29.266 1 46.56 40 ASP B CA 1
ATOM 2364 C C . ASP B 1 40 ? 3.922 4.305 29.703 1 46.56 40 ASP B C 1
ATOM 2366 O O . ASP B 1 40 ? 3.43 3.205 29.438 1 46.56 40 ASP B O 1
ATOM 2370 N N . GLY B 1 41 ? 3.486 5.176 30.469 1 44.81 41 GLY B N 1
ATOM 2371 C CA . GLY B 1 41 ? 2.133 4.93 30.953 1 44.81 41 GLY B CA 1
ATOM 2372 C C . GLY B 1 41 ? 1.111 4.863 29.828 1 44.81 41 GLY B C 1
ATOM 2373 O O . GLY B 1 41 ? 0.202 4.031 29.859 1 44.81 41 GLY B O 1
ATOM 2374 N N . PHE B 1 42 ? 1.306 5.738 28.938 1 42.91 42 PHE B N 1
ATOM 2375 C CA . PHE B 1 42 ? 0.397 5.766 27.797 1 42.91 42 PHE B CA 1
ATOM 2376 C C . PHE B 1 42 ? 0.52 4.488 26.969 1 42.91 42 PHE B C 1
ATOM 2378 O O . PHE B 1 42 ? -0.484 3.941 26.516 1 42.91 42 PHE B O 1
ATOM 2385 N N . GLN B 1 43 ? 1.705 4.012 26.781 1 45.09 43 GLN B N 1
ATOM 2386 C CA . GLN B 1 43 ? 1.965 2.785 26.047 1 45.09 43 GLN B CA 1
ATOM 2387 C C . GLN B 1 43 ? 1.273 1.591 26.688 1 45.09 43 GLN B C 1
ATOM 2389 O O . GLN B 1 43 ? 0.718 0.736 26 1 45.09 43 GLN B O 1
ATOM 2394 N N . LYS B 1 44 ? 1.511 1.512 27.984 1 42.78 44 LYS B N 1
ATOM 2395 C CA . LYS B 1 44 ? 0.895 0.413 28.719 1 42.78 44 LYS B CA 1
ATOM 2396 C C . LYS B 1 44 ? -0.62 0.405 28.531 1 42.78 44 LYS B C 1
ATOM 2398 O O . LYS B 1 44 ? -1.223 -0.657 28.359 1 42.78 44 LYS B O 1
ATOM 2403 N N . GLU B 1 45 ? -1.133 1.464 28.625 1 39.12 45 GLU B N 1
ATOM 2404 C CA . GLU B 1 45 ? -2.582 1.554 28.469 1 39.12 45 GLU B CA 1
ATOM 2405 C C . GLU B 1 45 ? -3.006 1.313 27.031 1 39.12 45 GLU B C 1
ATOM 2407 O O . GLU B 1 45 ? -4.055 0.717 26.766 1 39.12 45 GLU B O 1
ATOM 2412 N N . SER B 1 46 ? -2.139 1.73 26.172 1 39.97 46 SER B N 1
ATOM 2413 C CA . SER B 1 46 ? -2.445 1.646 24.734 1 39.97 46 SER B CA 1
ATOM 2414 C C . SER B 1 46 ? -2.203 0.237 24.203 1 39.97 46 SER B C 1
ATOM 2416 O O . SER B 1 46 ? -2.893 -0.21 23.281 1 39.97 46 SER B O 1
ATOM 2418 N N . LEU B 1 47 ? -1.102 -0.47 24.656 1 39.94 47 LEU B N 1
ATOM 2419 C CA . LEU B 1 47 ? -0.811 -1.835 24.219 1 39.94 47 LEU B CA 1
ATOM 2420 C C . LEU B 1 47 ? -2.016 -2.742 24.438 1 39.94 47 LEU B C 1
ATOM 2422 O O . LEU B 1 47 ? -2.264 -3.656 23.656 1 39.94 47 LEU B O 1
ATOM 2426 N N . GLN B 1 48 ? -2.475 -2.676 25.656 1 37.06 48 GLN B N 1
ATOM 2427 C CA . GLN B 1 48 ? -3.629 -3.516 25.953 1 37.06 48 GLN B CA 1
ATOM 2428 C C . GLN B 1 48 ? -4.758 -3.275 24.953 1 37.06 48 GLN B C 1
ATOM 2430 O O . GLN B 1 48 ? -5.645 -4.117 24.797 1 37.06 48 GLN B O 1
ATOM 2435 N N . MET B 1 49 ? -4.695 -2.213 24.406 1 34.28 49 MET B N 1
ATOM 2436 C CA . MET B 1 49 ? -5.812 -1.855 23.531 1 34.28 49 MET B CA 1
ATOM 2437 C C . MET B 1 49 ? -5.516 -2.244 22.078 1 34.28 49 MET B C 1
ATOM 2439 O O . MET B 1 49 ? -6.367 -2.088 21.203 1 34.28 49 MET B O 1
ATOM 2443 N N . VAL B 1 50 ? -4.242 -2.604 21.859 1 33.66 50 VAL B N 1
ATOM 2444 C CA . VAL B 1 50 ? -3.949 -2.783 20.438 1 33.66 50 VAL B CA 1
ATOM 2445 C C . VAL B 1 50 ? -4.199 -4.234 20.047 1 33.66 50 VAL B C 1
ATOM 2447 O O . VAL B 1 50 ? -3.385 -5.113 20.328 1 33.66 50 VAL B O 1
ATOM 2450 N N . LYS B 1 51 ? -5.211 -4.836 20.453 1 34.03 51 LYS B N 1
ATOM 2451 C CA . LYS B 1 51 ? -5.473 -6.059 19.688 1 34.03 51 LYS B CA 1
ATOM 2452 C C . LYS B 1 51 ? -5.25 -5.836 18.203 1 34.03 51 LYS B C 1
ATOM 2454 O O . LYS B 1 51 ? -5.434 -4.723 17.688 1 34.03 51 LYS B O 1
ATOM 2459 N N . PRO B 1 52 ? -4.598 -6.793 17.656 1 38.12 52 PRO B N 1
ATOM 2460 C CA . PRO B 1 52 ? -4.344 -6.672 16.219 1 38.12 52 PRO B CA 1
ATOM 2461 C C . PRO B 1 52 ? -5.523 -6.074 15.453 1 38.12 52 PRO B C 1
ATOM 2463 O O . PRO B 1 52 ? -6.648 -6.574 15.555 1 38.12 52 PRO B O 1
ATOM 2466 N N . ALA B 1 53 ? -5.73 -4.73 15.625 1 39.62 53 ALA B N 1
ATOM 2467 C CA . ALA B 1 53 ? -6.77 -3.887 15.039 1 39.62 53 ALA B CA 1
ATOM 2468 C C . ALA B 1 53 ? -7.117 -4.34 13.625 1 39.62 53 ALA B C 1
ATOM 2470 O O . ALA B 1 53 ? -6.227 -4.703 12.852 1 39.62 53 ALA B O 1
ATOM 2471 N N . LYS B 1 54 ? -8.375 -4.777 13.547 1 48.09 54 LYS B N 1
ATOM 2472 C CA . LYS B 1 54 ? -8.992 -4.922 12.227 1 48.09 54 LYS B CA 1
ATOM 2473 C C . LYS B 1 54 ? -8.477 -3.861 11.258 1 48.09 54 LYS B C 1
ATOM 2475 O O . LYS B 1 54 ? -8.031 -2.791 11.68 1 48.09 54 LYS B O 1
ATOM 2480 N N . GLY B 1 55 ? -8.32 -4.16 9.859 1 59.56 55 GLY B N 1
ATOM 2481 C CA . GLY B 1 55 ? -7.754 -3.701 8.602 1 59.56 55 GLY B CA 1
ATOM 2482 C C . GLY B 1 55 ? -8.172 -2.287 8.242 1 59.56 55 GLY B C 1
ATOM 2483 O O . GLY B 1 55 ? -9.328 -2.043 7.898 1 59.56 55 GLY B O 1
ATOM 2484 N N . THR B 1 56 ? -7.637 -1.22 8.938 1 71.5 56 THR B N 1
ATOM 2485 C CA . THR B 1 56 ? -7.848 0.158 8.508 1 71.5 56 THR B CA 1
ATOM 2486 C C . THR B 1 56 ? -7.137 0.424 7.184 1 71.5 56 THR B C 1
ATOM 2488 O O . THR B 1 56 ? -6.027 -0.06 6.965 1 71.5 56 THR B O 1
ATOM 2491 N N . THR B 1 57 ? -8.023 1.132 6.285 1 86.94 57 THR B N 1
ATOM 2492 C CA . THR B 1 57 ? -7.422 1.614 5.047 1 86.94 57 THR B CA 1
ATOM 2493 C C . THR B 1 57 ? -7.641 3.117 4.891 1 86.94 57 THR B C 1
ATOM 2495 O O . THR B 1 57 ? -8.742 3.619 5.133 1 86.94 57 THR B O 1
ATOM 2498 N N . THR B 1 58 ? -6.609 3.834 4.672 1 92.69 58 THR B N 1
ATOM 2499 C CA . THR B 1 58 ? -6.676 5.266 4.395 1 92.69 58 THR B CA 1
ATOM 2500 C C . THR B 1 58 ? -6.145 5.566 2.996 1 92.69 58 THR B C 1
ATOM 2502 O O . THR B 1 58 ? -5.406 4.766 2.418 1 92.69 58 THR B O 1
ATOM 2505 N N . LEU B 1 59 ? -6.59 6.727 2.469 1 95.44 59 LEU B N 1
ATOM 2506 C CA . LEU B 1 59 ? -6.207 7.141 1.122 1 95.44 59 LEU B CA 1
ATOM 2507 C C . LEU B 1 59 ? -6.211 8.664 0.998 1 95.44 59 LEU B C 1
ATOM 2509 O O . LEU B 1 59 ? -7.059 9.336 1.592 1 95.44 59 LEU B O 1
ATOM 2513 N N . ALA B 1 60 ? -5.203 9.156 0.284 1 97.88 60 ALA B N 1
ATOM 2514 C CA . ALA B 1 60 ? -5.203 10.578 -0.068 1 97.88 60 ALA B CA 1
ATOM 2515 C C . ALA B 1 60 ? -4.547 10.805 -1.427 1 97.88 60 ALA B C 1
ATOM 2517 O O . ALA B 1 60 ? -3.615 10.086 -1.802 1 97.88 60 ALA B O 1
ATOM 2518 N N . PHE B 1 61 ? -5.043 11.836 -2.191 1 98.06 61 PHE B N 1
ATOM 2519 C CA . PHE B 1 61 ? -4.391 12.18 -3.449 1 98.06 61 PHE B CA 1
ATOM 2520 C C . PHE B 1 61 ? -4.57 13.656 -3.766 1 98.06 61 PHE B C 1
ATOM 2522 O O . PHE B 1 61 ? -5.578 14.258 -3.391 1 98.06 61 PHE B O 1
ATOM 2529 N N . VAL B 1 62 ? -3.592 14.211 -4.391 1 98.06 62 VAL B N 1
ATOM 2530 C CA . VAL B 1 62 ? -3.586 15.602 -4.836 1 98.06 62 VAL B CA 1
ATOM 2531 C C . VAL B 1 62 ? -4.27 15.711 -6.195 1 98.06 62 VAL B C 1
ATOM 2533 O O . VAL B 1 62 ? -4.082 14.859 -7.066 1 98.06 62 VAL B O 1
ATOM 2536 N N . PHE B 1 63 ? -5.078 16.703 -6.395 1 97.62 63 PHE B N 1
ATOM 2537 C CA . PHE B 1 63 ? -5.656 17.047 -7.688 1 97.62 63 PHE B CA 1
ATOM 2538 C C . PHE B 1 63 ? -5.723 18.562 -7.855 1 97.62 63 PHE B C 1
ATOM 2540 O O . PHE B 1 63 ? -5.238 19.312 -7.004 1 97.62 63 PHE B O 1
ATOM 2547 N N . LYS B 1 64 ? -6.277 18.969 -8.898 1 96.38 64 LYS B N 1
ATOM 2548 C CA . LYS B 1 64 ? -6.168 20.344 -9.359 1 96.38 64 LYS B CA 1
ATOM 2549 C C . LYS B 1 64 ? -6.676 21.328 -8.297 1 96.38 64 LYS B C 1
ATOM 2551 O O . LYS B 1 64 ? -6.145 22.422 -8.156 1 96.38 64 LYS B O 1
ATOM 2556 N N . HIS B 1 65 ? -7.648 20.906 -7.516 1 97.25 65 HIS B N 1
ATOM 2557 C CA . HIS B 1 65 ? -8.336 21.844 -6.629 1 97.25 65 HIS B CA 1
ATOM 2558 C C . HIS B 1 65 ? -7.883 21.672 -5.184 1 97.25 65 HIS B C 1
ATOM 2560 O O . HIS B 1 65 ? -8.305 22.422 -4.301 1 97.25 65 HIS B O 1
ATOM 2566 N N . GLY B 1 66 ? -7.031 20.75 -4.953 1 98.12 66 GLY B N 1
ATOM 2567 C CA . GLY B 1 66 ? -6.594 20.5 -3.584 1 98.12 66 GLY B CA 1
ATOM 2568 C C . GLY B 1 66 ? -6.227 19.062 -3.318 1 98.12 66 GLY B C 1
ATOM 2569 O O . GLY B 1 66 ? -5.574 18.422 -4.145 1 98.12 66 GLY B O 1
ATOM 2570 N N . VAL B 1 67 ? -6.523 18.578 -2.094 1 98.69 67 VAL B N 1
ATOM 2571 C CA . VAL B 1 67 ? -6.23 17.203 -1.698 1 98.69 67 VAL B CA 1
ATOM 2572 C C . VAL B 1 67 ? -7.516 16.516 -1.24 1 98.69 67 VAL B C 1
ATOM 2574 O O . VAL B 1 67 ? -8.312 17.094 -0.504 1 98.69 67 VAL B O 1
ATOM 2577 N N . MET B 1 68 ? -7.73 15.305 -1.739 1 98.62 68 MET B N 1
ATOM 2578 C CA . MET B 1 68 ? -8.797 14.445 -1.238 1 98.62 68 MET B CA 1
ATOM 2579 C C . MET B 1 68 ? -8.266 13.453 -0.207 1 98.62 68 MET B C 1
ATOM 2581 O O . MET B 1 68 ? -7.203 12.859 -0.405 1 98.62 68 MET B O 1
ATOM 2585 N N . VAL B 1 69 ? -8.977 13.312 0.923 1 97.81 69 VAL B N 1
ATOM 2586 C CA . VAL B 1 69 ? -8.594 12.398 1.992 1 97.81 69 VAL B CA 1
ATOM 2587 C C . VAL B 1 69 ? -9.781 11.508 2.354 1 97.81 69 VAL B C 1
ATOM 2589 O O . VAL B 1 69 ? -10.891 12 2.572 1 97.81 69 VAL B O 1
ATOM 2592 N N . ALA B 1 70 ? -9.508 10.164 2.434 1 96 70 ALA B N 1
ATOM 2593 C CA . ALA B 1 70 ? -10.594 9.242 2.754 1 96 70 ALA B CA 1
ATOM 2594 C C . ALA B 1 70 ? -10.102 8.109 3.65 1 96 70 ALA B C 1
ATOM 2596 O O . ALA B 1 70 ? -8.914 7.773 3.641 1 96 70 ALA B O 1
ATOM 2597 N N . ALA B 1 71 ? -11.016 7.586 4.465 1 91.75 71 ALA B N 1
ATOM 2598 C CA . ALA B 1 71 ? -10.672 6.488 5.367 1 91.75 71 ALA B CA 1
ATOM 2599 C C . ALA B 1 71 ? -11.906 5.66 5.711 1 91.75 71 ALA B C 1
ATOM 2601 O O . ALA B 1 71 ? -13.031 6.164 5.668 1 91.75 71 ALA B O 1
ATOM 2602 N N . ASP B 1 72 ? -11.57 4.367 6.008 1 83.69 72 ASP B N 1
ATOM 2603 C CA . ASP B 1 72 ? -12.641 3.525 6.539 1 83.69 72 ASP B CA 1
ATOM 2604 C C . ASP B 1 72 ? -12.648 3.553 8.07 1 83.69 72 ASP B C 1
ATOM 2606 O O . ASP B 1 72 ? -11.609 3.799 8.695 1 83.69 72 ASP B O 1
ATOM 2610 N N . SER B 1 73 ? -13.883 3.451 8.648 1 67.56 73 SER B N 1
ATOM 2611 C CA . SER B 1 73 ? -13.984 3.494 10.109 1 67.56 73 SER B CA 1
ATOM 2612 C C . SER B 1 73 ? -14.203 2.102 10.688 1 67.56 73 SER B C 1
ATOM 2614 O O . SER B 1 73 ? -14.766 1.961 11.781 1 67.56 73 SER B O 1
ATOM 2616 N N . ARG B 1 74 ? -13.875 1.004 10.094 1 58 74 ARG B N 1
ATOM 2617 C CA . ARG B 1 74 ? -14.086 -0.281 10.75 1 58 74 ARG B CA 1
ATOM 2618 C C . ARG B 1 74 ? -13.344 -0.336 12.086 1 58 74 ARG B C 1
ATOM 2620 O O . ARG B 1 74 ? -12.25 0.204 12.219 1 58 74 ARG B O 1
ATOM 2627 N N . ALA B 1 75 ? -14.312 -0.469 13.203 1 45.75 75 ALA B N 1
ATOM 2628 C CA . ALA B 1 75 ? -13.719 -0.638 14.531 1 45.75 75 ALA B CA 1
ATOM 2629 C C . ALA B 1 75 ? -12.758 -1.823 14.555 1 45.75 75 ALA B C 1
ATOM 2631 O O . ALA B 1 75 ? -12.969 -2.812 13.852 1 45.75 75 ALA B O 1
ATOM 2632 N N . THR B 1 76 ? -11.523 -1.659 14.875 1 44.38 76 THR B N 1
ATOM 2633 C CA . THR B 1 76 ? -10.68 -2.811 15.172 1 44.38 76 THR B CA 1
ATOM 2634 C C . THR B 1 76 ? -11.398 -3.779 16.109 1 44.38 76 THR B C 1
ATOM 2636 O O . THR B 1 76 ? -12.094 -3.357 17.031 1 44.38 76 THR B O 1
ATOM 2639 N N . ILE B 1 77 ? -11.82 -5.012 15.75 1 36.16 77 ILE B N 1
ATOM 2640 C CA . ILE B 1 77 ? -12.516 -5.996 16.578 1 36.16 77 ILE B CA 1
ATOM 2641 C C . ILE B 1 77 ? -12.031 -5.898 18.016 1 36.16 77 ILE B C 1
ATOM 2643 O O . ILE B 1 77 ? -12.531 -6.609 18.891 1 36.16 77 ILE B O 1
ATOM 2647 N N . GLY B 1 78 ? -10.852 -5.793 18.5 1 32.88 78 GLY B N 1
ATOM 2648 C CA . GLY B 1 78 ? -10.766 -6.066 19.938 1 32.88 78 GLY B CA 1
ATOM 2649 C C . GLY B 1 78 ? -11.867 -5.402 20.734 1 32.88 78 GLY B C 1
ATOM 2650 O O . GLY B 1 78 ? -12.562 -4.52 20.234 1 32.88 78 GLY B O 1
ATOM 2651 N N . SER B 1 79 ? -12.18 -6.051 22.062 1 31.73 79 SER B N 1
ATOM 2652 C CA . SER B 1 79 ? -13.234 -5.773 23.031 1 31.73 79 SER B CA 1
ATOM 2653 C C . SER B 1 79 ? -13.594 -4.293 23.047 1 31.73 79 SER B C 1
ATOM 2655 O O . SER B 1 79 ? -14.742 -3.934 23.312 1 31.73 79 SER B O 1
ATOM 2657 N N . HIS B 1 80 ? -12.734 -3.623 23.875 1 31.11 80 HIS B N 1
ATOM 2658 C CA . HIS B 1 80 ? -13.352 -2.381 24.328 1 31.11 80 HIS B CA 1
ATOM 2659 C C . HIS B 1 80 ? -13.867 -1.562 23.141 1 31.11 80 HIS B C 1
ATOM 2661 O O . HIS B 1 80 ? -13.109 -1.266 22.219 1 31.11 80 HIS B O 1
ATOM 2667 N N . ILE B 1 81 ? -15.125 -1.745 22.797 1 34.25 81 ILE B N 1
ATOM 2668 C CA . ILE B 1 81 ? -16.125 -0.947 22.078 1 34.25 81 ILE B CA 1
ATOM 2669 C C . ILE B 1 81 ? -15.703 0.521 22.078 1 34.25 81 ILE B C 1
ATOM 2671 O O . ILE B 1 81 ? -16.094 1.286 22.969 1 34.25 81 ILE B O 1
ATOM 2675 N N . SER B 1 82 ? -14.734 0.982 22.766 1 32.19 82 SER B N 1
ATOM 2676 C CA . SER B 1 82 ? -14.992 2.418 22.719 1 32.19 82 SER B CA 1
ATOM 2677 C C . SER B 1 82 ? -15.383 2.855 21.297 1 32.19 82 SER B C 1
ATOM 2679 O O . SER B 1 82 ? -14.656 2.592 20.344 1 32.19 82 SER B O 1
ATOM 2681 N N . SER B 1 83 ? -16.703 2.598 21.016 1 33.47 83 SER B N 1
ATOM 2682 C CA . SER B 1 83 ? -17.547 3.127 19.938 1 33.47 83 SER B CA 1
ATOM 2683 C C . SER B 1 83 ? -16.859 4.273 19.219 1 33.47 83 SER B C 1
ATOM 2685 O O . SER B 1 83 ? -17.453 4.91 18.344 1 33.47 83 SER B O 1
ATOM 2687 N N . GLN B 1 84 ? -16.016 4.938 19.984 1 34.94 84 GLN B N 1
ATOM 2688 C CA . GLN B 1 84 ? -15.82 6.23 19.344 1 34.94 84 GLN B CA 1
ATOM 2689 C C . GLN B 1 84 ? -15.25 6.055 17.938 1 34.94 84 GLN B C 1
ATOM 2691 O O . GLN B 1 84 ? -14.391 5.203 17.703 1 34.94 84 GLN B O 1
ATOM 2696 N N . SER B 1 85 ? -16.141 6.215 16.969 1 41.06 85 SER B N 1
ATOM 2697 C CA . SER B 1 85 ? -15.805 6.461 15.57 1 41.06 85 SER B CA 1
ATOM 2698 C C . SER B 1 85 ? -14.336 6.836 15.414 1 41.06 85 SER B C 1
ATOM 2700 O O . SER B 1 85 ? -13.906 7.898 15.867 1 41.06 85 SER B O 1
ATOM 2702 N N . VAL B 1 86 ? -13.523 5.785 15.852 1 48.06 86 VAL B N 1
ATOM 2703 C CA . VAL B 1 86 ? -12.125 6.098 15.602 1 48.06 86 VAL B CA 1
ATOM 2704 C C . VAL B 1 86 ? -12 6.938 14.336 1 48.06 86 VAL B C 1
ATOM 2706 O O . VAL B 1 86 ? -12.352 6.48 13.242 1 48.06 86 VAL B O 1
ATOM 2709 N N . LYS B 1 87 ? -12.133 8.266 14.562 1 59.97 87 LYS B N 1
ATOM 2710 C CA . LYS B 1 87 ? -11.836 9.164 13.445 1 59.97 87 LYS B CA 1
ATOM 2711 C C . LYS B 1 87 ? -10.469 8.859 12.844 1 59.97 87 LYS B C 1
ATOM 2713 O O . LYS B 1 87 ? -9.438 9.086 13.484 1 59.97 87 LYS B O 1
ATOM 2718 N N . LYS B 1 88 ? -10.492 8.039 11.789 1 77.38 88 LYS B N 1
ATOM 2719 C CA . LYS B 1 88 ? -9.258 7.695 11.102 1 77.38 88 LYS B CA 1
ATOM 2720 C C . LYS B 1 88 ? -8.672 8.906 10.375 1 77.38 88 LYS B C 1
ATOM 2722 O O . LYS B 1 88 ? -7.527 8.867 9.922 1 77.38 88 LYS B O 1
ATOM 2727 N N . ILE B 1 89 ? -9.438 9.953 10.406 1 88.69 89 ILE B N 1
ATOM 2728 C CA . ILE B 1 89 ? -8.953 11.227 9.898 1 88.69 89 ILE B CA 1
ATOM 2729 C C . ILE B 1 89 ? -8.852 12.242 11.039 1 88.69 89 ILE B C 1
ATOM 2731 O O . ILE B 1 89 ? -9.828 12.477 11.75 1 88.69 89 ILE B O 1
ATOM 2735 N N . ILE B 1 90 ? -7.754 12.773 11.234 1 88.38 90 ILE B N 1
ATOM 2736 C CA . ILE B 1 90 ? -7.473 13.688 12.328 1 88.38 90 ILE B CA 1
ATOM 2737 C C . ILE B 1 90 ? -7.414 15.125 11.805 1 88.38 90 ILE B C 1
ATOM 2739 O O . ILE B 1 90 ? -6.695 15.414 10.852 1 88.38 90 ILE B O 1
ATOM 2743 N N . GLU B 1 91 ? -8.117 15.953 12.484 1 91.12 91 GLU B N 1
ATOM 2744 C CA . GLU B 1 91 ? -8.109 17.375 12.156 1 91.12 91 GLU B CA 1
ATOM 2745 C C . GLU B 1 91 ? -7.008 18.109 12.922 1 91.12 91 GLU B C 1
ATOM 2747 O O . GLU B 1 91 ? -7.203 18.516 14.07 1 91.12 91 GLU B O 1
ATOM 2752 N N . ILE B 1 92 ? -5.922 18.328 12.336 1 91.44 92 ILE B N 1
ATOM 2753 C CA . ILE B 1 92 ? -4.754 18.922 12.977 1 91.44 92 ILE B CA 1
ATOM 2754 C C . ILE B 1 92 ? -4.992 20.422 13.188 1 91.44 92 ILE B C 1
ATOM 2756 O O . ILE B 1 92 ? -4.75 20.938 14.281 1 91.44 92 ILE B O 1
ATOM 2760 N N . ASN B 1 93 ? -5.379 21.141 12.18 1 90.25 93 ASN B N 1
ATOM 2761 C CA . ASN B 1 93 ? -5.84 22.531 12.172 1 90.25 93 ASN B CA 1
ATOM 2762 C C . ASN B 1 93 ? -6.805 22.797 11.023 1 90.25 93 ASN B C 1
ATOM 2764 O O . ASN B 1 93 ? -7.125 21.875 10.258 1 90.25 93 ASN B O 1
ATOM 2768 N N . PRO B 1 94 ? -7.332 23.938 10.852 1 92.75 94 PRO B N 1
ATOM 2769 C CA . PRO B 1 94 ? -8.383 24.156 9.844 1 92.75 94 PRO B CA 1
ATOM 2770 C C . PRO B 1 94 ? -7.895 23.906 8.422 1 92.75 94 PRO B C 1
ATOM 2772 O O . PRO B 1 94 ? -8.703 23.797 7.5 1 92.75 94 PRO B O 1
ATOM 2775 N N . TYR B 1 95 ? -6.613 23.828 8.164 1 95.12 95 TYR B N 1
ATOM 2776 C CA . TYR B 1 95 ? -6.09 23.719 6.809 1 95.12 95 TYR B CA 1
ATOM 2777 C C . TYR B 1 95 ? -5.312 22.422 6.617 1 95.12 95 TYR B C 1
ATOM 2779 O O . TYR B 1 95 ? -4.723 22.203 5.559 1 95.12 95 TYR B O 1
ATOM 2787 N N . MET B 1 96 ? -5.273 21.578 7.707 1 96.06 96 MET B N 1
ATOM 2788 C CA . MET B 1 96 ? -4.422 20.391 7.645 1 96.06 96 MET B CA 1
ATOM 2789 C C . MET B 1 96 ? -5.105 19.188 8.297 1 96.06 96 MET B C 1
ATOM 2791 O O . MET B 1 96 ? -5.688 19.312 9.375 1 96.06 96 MET B O 1
ATOM 2795 N N . LEU B 1 97 ? -5.004 18.078 7.57 1 96.06 97 LEU B N 1
ATOM 2796 C CA . LEU B 1 97 ? -5.551 16.812 8.062 1 96.06 97 LEU B CA 1
ATOM 2797 C C . LEU B 1 97 ? -4.457 15.766 8.203 1 96.06 97 LEU B C 1
ATOM 2799 O O . LEU B 1 97 ? -3.461 15.797 7.48 1 96.06 97 LEU B O 1
ATOM 2803 N N . GLY B 1 98 ? -4.625 14.859 9.141 1 94.06 98 GLY B N 1
ATOM 2804 C CA . GLY B 1 98 ? -3.824 13.648 9.281 1 94.06 98 GLY B CA 1
ATOM 2805 C C . GLY B 1 98 ? -4.645 12.375 9.18 1 94.06 98 GLY B C 1
ATOM 2806 O O . GLY B 1 98 ? -5.859 12.398 9.398 1 94.06 98 GLY B O 1
ATOM 2807 N N . THR B 1 99 ? -3.945 11.336 8.727 1 91.94 99 THR B N 1
ATOM 2808 C CA . THR B 1 99 ? -4.617 10.039 8.695 1 91.94 99 THR B CA 1
ATOM 2809 C C . THR B 1 99 ? -3.982 9.078 9.703 1 91.94 99 THR B C 1
ATOM 2811 O O . THR B 1 99 ? -2.818 9.25 10.078 1 91.94 99 THR B O 1
ATOM 2814 N N . MET B 1 100 ? -4.805 8.133 10.039 1 81.31 100 MET B N 1
ATOM 2815 C CA . MET B 1 100 ? -4.328 7.133 10.992 1 81.31 100 MET B CA 1
ATOM 2816 C C . MET B 1 100 ? -4.461 5.727 10.414 1 81.31 100 MET B C 1
ATOM 2818 O O . MET B 1 100 ? -5.57 5.266 10.133 1 81.31 100 MET B O 1
ATOM 2822 N N . ALA B 1 101 ? -3.377 5.148 10.102 1 75.12 101 ALA B N 1
ATOM 2823 C CA . ALA B 1 101 ? -3.314 3.723 9.797 1 75.12 101 ALA B CA 1
ATOM 2824 C C . ALA B 1 101 ? -2.271 3.023 10.664 1 75.12 101 ALA B C 1
ATOM 2826 O O . ALA B 1 101 ? -1.157 3.527 10.836 1 75.12 101 ALA B O 1
ATOM 2827 N N . GLY B 1 102 ? -2.629 1.885 11.359 1 64.94 102 GLY B N 1
ATOM 2828 C CA . GLY B 1 102 ? -1.797 1.212 12.344 1 64.94 102 GLY B CA 1
ATOM 2829 C C . GLY B 1 102 ? -2.365 1.273 13.75 1 64.94 102 GLY B C 1
ATOM 2830 O O . GLY B 1 102 ? -3.576 1.139 13.945 1 64.94 102 GLY B O 1
ATOM 2831 N N . GLY B 1 103 ? -1.389 1.379 14.672 1 60.44 103 GLY B N 1
ATOM 2832 C CA . GLY B 1 103 ? -1.865 1.48 16.047 1 60.44 103 GLY B CA 1
ATOM 2833 C C . GLY B 1 103 ? -2.531 2.809 16.344 1 60.44 103 GLY B C 1
ATOM 2834 O O . GLY B 1 103 ? -1.896 3.861 16.25 1 60.44 103 GLY B O 1
ATOM 2835 N N . ALA B 1 104 ? -3.771 2.861 16.578 1 56.06 104 ALA B N 1
ATOM 2836 C CA . ALA B 1 104 ? -4.605 4.047 16.75 1 56.06 104 ALA B CA 1
ATOM 2837 C C . ALA B 1 104 ? -4.07 4.934 17.875 1 56.06 104 ALA B C 1
ATOM 2839 O O . ALA B 1 104 ? -3.996 6.156 17.734 1 56.06 104 ALA B O 1
ATOM 2840 N N . ALA B 1 105 ? -3.678 4.309 18.891 1 53 105 ALA B N 1
ATOM 2841 C CA . ALA B 1 105 ? -3.264 5.121 20.031 1 53 105 ALA B CA 1
ATOM 2842 C C . ALA B 1 105 ? -1.987 5.898 19.719 1 53 105 ALA B C 1
ATOM 2844 O O . ALA B 1 105 ? -1.861 7.07 20.094 1 53 105 ALA B O 1
ATOM 2845 N N . ASP B 1 106 ? -1.173 5.387 19.047 1 64.19 106 ASP B N 1
ATOM 2846 C CA . ASP B 1 106 ? 0.078 6.051 18.688 1 64.19 106 ASP B CA 1
ATOM 2847 C C . ASP B 1 106 ? -0.169 7.207 17.734 1 64.19 106 ASP B C 1
ATOM 2849 O O . ASP B 1 106 ? 0.315 8.32 17.953 1 64.19 106 ASP B O 1
ATOM 2853 N N . CYS B 1 107 ? -1.009 6.984 16.844 1 68.5 107 CYS B N 1
ATOM 2854 C CA . CYS B 1 107 ? -1.205 7.992 15.805 1 68.5 107 CYS B CA 1
ATOM 2855 C C . CYS B 1 107 ? -1.925 9.211 16.359 1 68.5 107 CYS B C 1
ATOM 2857 O O . CYS B 1 107 ? -1.53 10.352 16.094 1 68.5 107 CYS B O 1
ATOM 2859 N N . LEU B 1 108 ? -2.91 8.984 17.188 1 69.94 108 LEU B N 1
ATOM 2860 C CA . LEU B 1 108 ? -3.676 10.102 17.75 1 69.94 108 LEU B CA 1
ATOM 2861 C C . LEU B 1 108 ? -2.803 10.969 18.641 1 69.94 108 LEU B C 1
ATOM 2863 O O . LEU B 1 108 ? -2.857 12.203 18.547 1 69.94 108 LEU B O 1
ATOM 2867 N N . PHE B 1 109 ? -2.01 10.367 19.375 1 76.75 109 PHE B N 1
ATOM 2868 C CA . PHE B 1 109 ? -1.135 11.102 20.281 1 76.75 109 PHE B CA 1
ATOM 2869 C C . PHE B 1 109 ? -0.179 12 19.516 1 76.75 109 PHE B C 1
ATOM 2871 O O . PHE B 1 109 ? -0.051 13.188 19.812 1 76.75 109 PHE B O 1
ATOM 2878 N N . TRP B 1 110 ? 0.361 11.5 18.547 1 83.81 110 TRP B N 1
ATOM 2879 C CA . TRP B 1 110 ? 1.4 12.234 17.844 1 83.81 110 TRP B CA 1
ATOM 2880 C C . TRP B 1 110 ? 0.795 13.336 16.984 1 83.81 110 TRP B C 1
ATOM 2882 O O . TRP B 1 110 ? 1.397 14.398 16.812 1 83.81 110 TRP B O 1
ATOM 2892 N N . HIS B 1 111 ? -0.38 13.141 16.469 1 84.12 111 HIS B N 1
ATOM 2893 C CA . HIS B 1 111 ? -1.04 14.188 15.695 1 84.12 111 HIS B CA 1
ATOM 2894 C C . HIS B 1 111 ? -1.489 15.328 16.594 1 84.12 111 HIS B C 1
ATOM 2896 O O . HIS B 1 111 ? -1.441 16.5 16.203 1 84.12 111 HIS B O 1
ATOM 2902 N N . ARG B 1 112 ? -1.92 14.984 17.688 1 82.56 112 ARG B N 1
ATOM 2903 C CA . ARG B 1 112 ? -2.27 16.031 18.656 1 82.56 112 ARG B CA 1
ATOM 2904 C C . ARG B 1 112 ? -1.042 16.844 19.047 1 82.56 112 ARG B C 1
ATOM 2906 O O . ARG B 1 112 ? -1.107 18.078 19.125 1 82.56 112 ARG B O 1
ATOM 2913 N N . ASN B 1 113 ? -0.019 16.125 19.328 1 88.06 113 ASN B N 1
ATOM 2914 C CA . ASN B 1 113 ? 1.247 16.797 19.594 1 88.06 113 ASN B CA 1
ATOM 2915 C C . ASN B 1 113 ? 1.639 17.734 18.453 1 88.06 113 ASN B C 1
ATOM 2917 O O . ASN B 1 113 ? 2.057 18.875 18.688 1 88.06 113 ASN B O 1
ATOM 2921 N N . LEU B 1 114 ? 1.499 17.266 17.312 1 91.31 114 LEU B N 1
ATOM 2922 C CA . LEU B 1 114 ? 1.799 18.094 16.141 1 91.31 114 LEU B CA 1
ATOM 2923 C C . LEU B 1 114 ? 0.898 19.312 16.094 1 91.31 114 LEU B C 1
ATOM 2925 O O . LEU B 1 114 ? 1.357 20.406 15.766 1 91.31 114 LEU B O 1
ATOM 2929 N N . GLY B 1 115 ? -0.387 19.172 16.422 1 91.19 115 GLY B N 1
ATOM 2930 C CA . GLY B 1 115 ? -1.317 20.297 16.453 1 91.19 115 GLY B CA 1
ATO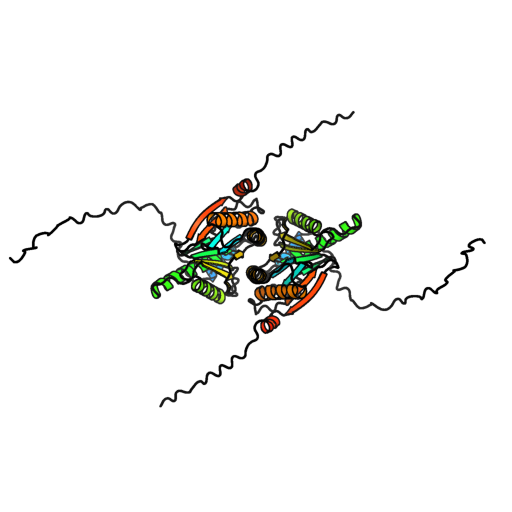M 2931 C C . GLY B 1 115 ? -0.883 21.406 17.406 1 91.19 115 GLY B C 1
ATOM 2932 O O . GLY B 1 115 ? -0.958 22.578 17.062 1 91.19 115 GLY B O 1
ATOM 2933 N N . ILE B 1 116 ? -0.43 21.016 18.5 1 89.75 116 ILE B N 1
ATOM 2934 C CA . ILE B 1 116 ? 0.043 21.969 19.5 1 89.75 116 ILE B CA 1
ATOM 2935 C C . ILE B 1 116 ? 1.269 22.703 18.969 1 89.75 116 ILE B C 1
ATOM 2937 O O . ILE B 1 116 ? 1.358 23.938 19.078 1 89.75 116 ILE B O 1
ATOM 2941 N N . LYS B 1 117 ? 2.102 21.969 18.375 1 91.81 117 LYS B N 1
ATOM 2942 C CA . LYS B 1 117 ? 3.312 22.578 17.844 1 91.81 117 LYS B CA 1
ATOM 2943 C C . LYS B 1 117 ? 2.986 23.531 16.688 1 91.81 117 LYS B C 1
ATOM 2945 O O . LYS B 1 117 ? 3.619 24.578 16.547 1 91.81 117 LYS B O 1
ATOM 2950 N N . CYS B 1 118 ? 2.068 23.172 15.922 1 91.44 118 CYS B N 1
ATOM 2951 C CA . CYS B 1 118 ? 1.628 24.031 14.836 1 91.44 118 CYS B CA 1
ATOM 2952 C C . CYS B 1 118 ? 1.065 25.344 15.375 1 91.44 118 CYS B C 1
ATOM 2954 O O . CYS B 1 118 ? 1.342 26.422 14.836 1 91.44 118 CYS B O 1
ATOM 2956 N N . ARG B 1 119 ? 0.329 25.312 16.422 1 91.81 119 ARG B N 1
ATOM 2957 C CA . ARG B 1 119 ? -0.244 26.5 17.047 1 91.81 119 ARG B CA 1
ATOM 2958 C C . ARG B 1 119 ? 0.847 27.375 17.641 1 91.81 119 ARG B C 1
ATOM 2960 O O . ARG B 1 119 ? 0.814 28.594 17.484 1 91.81 119 ARG B O 1
ATOM 2967 N N . LEU B 1 120 ? 1.747 26.766 18.281 1 92.44 120 LEU B N 1
ATOM 2968 C CA . LEU B 1 120 ? 2.869 27.5 18.859 1 92.44 120 LEU B CA 1
ATOM 2969 C C . LEU B 1 120 ? 3.67 28.203 17.766 1 92.44 120 LEU B C 1
ATOM 2971 O O . LEU B 1 120 ? 4.086 29.359 17.953 1 92.44 120 LEU B O 1
ATOM 2975 N N . HIS B 1 121 ? 3.959 27.438 16.703 1 93.06 121 HIS B N 1
ATOM 2976 C CA . HIS B 1 121 ? 4.652 28.031 15.57 1 93.06 121 HIS B CA 1
ATOM 2977 C C . HIS B 1 121 ? 3.918 29.281 15.062 1 93.06 121 HIS B C 1
ATOM 2979 O O . HIS B 1 121 ? 4.543 30.297 14.773 1 93.06 121 HIS B O 1
ATOM 2985 N N . GLU B 1 122 ? 2.668 29.156 14.891 1 91.81 122 GLU B N 1
ATOM 2986 C CA . GLU B 1 122 ? 1.851 30.25 14.398 1 91.81 122 GLU B CA 1
ATOM 2987 C C . GLU B 1 122 ? 1.907 31.453 15.344 1 91.81 122 GLU B C 1
ATOM 2989 O O . GLU B 1 122 ? 1.988 32.594 14.898 1 91.81 122 GLU B O 1
ATOM 2994 N N . LEU B 1 123 ? 1.862 31.266 16.641 1 92.56 123 LEU B N 1
ATOM 2995 C CA . LEU B 1 123 ? 1.924 32.312 17.656 1 92.56 123 LEU B CA 1
ATOM 2996 C C . LEU B 1 123 ? 3.285 33 17.641 1 92.56 123 LEU B C 1
ATOM 2998 O O . LEU B 1 123 ? 3.367 34.219 17.766 1 92.56 123 LEU B O 1
ATOM 3002 N N . THR B 1 124 ? 4.312 32.281 17.406 1 93.62 124 THR B N 1
ATOM 3003 C CA . THR B 1 124 ? 5.676 32.781 17.453 1 93.62 124 THR B CA 1
ATOM 3004 C C . THR B 1 124 ? 6.039 33.5 16.156 1 93.62 124 THR B C 1
ATOM 3006 O O . THR B 1 124 ? 6.723 34.531 16.188 1 93.62 124 THR B O 1
ATOM 3009 N N . ASN B 1 125 ? 5.598 32.938 15.062 1 93.88 125 ASN B N 1
ATOM 3010 C CA . ASN B 1 125 ? 6.027 33.469 13.766 1 93.88 125 ASN B CA 1
ATOM 3011 C C . ASN B 1 125 ? 4.945 34.312 13.109 1 93.88 125 ASN B C 1
ATOM 3013 O O . ASN B 1 125 ? 5.188 34.938 12.086 1 93.88 125 ASN B O 1
ATOM 3017 N N . LYS B 1 126 ? 3.719 34.344 13.656 1 93.06 126 LYS B N 1
ATOM 3018 C CA . LYS B 1 126 ? 2.559 35.062 13.156 1 93.06 126 LYS B CA 1
ATOM 3019 C C . LYS B 1 126 ? 2.172 34.594 11.758 1 93.06 126 LYS B C 1
ATOM 3021 O O . LYS B 1 126 ? 1.765 35.406 10.914 1 93.06 126 LYS B O 1
ATOM 3026 N N . ARG B 1 127 ? 2.588 33.406 11.492 1 92.31 127 ARG B N 1
ATOM 3027 C CA . ARG B 1 127 ? 2.219 32.75 10.25 1 92.31 127 ARG B CA 1
ATOM 3028 C C . ARG B 1 127 ? 2.043 31.25 10.469 1 92.31 127 ARG B C 1
ATOM 3030 O O . ARG B 1 127 ? 2.754 30.641 11.273 1 92.31 127 ARG B O 1
ATOM 3037 N N . ARG B 1 128 ? 1.15 30.688 9.703 1 91.56 128 ARG B N 1
ATOM 3038 C CA . ARG B 1 128 ? 0.934 29.25 9.797 1 91.56 128 ARG B CA 1
ATOM 3039 C C . ARG B 1 128 ? 2.137 28.484 9.266 1 91.56 128 ARG B C 1
ATOM 3041 O O . ARG B 1 128 ? 2.805 28.922 8.336 1 91.56 128 ARG B O 1
ATOM 3048 N N . ILE B 1 129 ? 2.373 27.312 9.82 1 95 129 ILE B N 1
ATOM 3049 C CA . ILE B 1 129 ? 3.416 26.422 9.32 1 95 129 ILE B CA 1
ATOM 3050 C C . ILE B 1 129 ? 2.984 25.828 7.98 1 95 129 ILE B C 1
ATOM 3052 O O . ILE B 1 129 ? 1.795 25.594 7.754 1 95 129 ILE B O 1
ATOM 3056 N N . SER B 1 130 ? 3.932 25.672 7.113 1 96 130 SER B N 1
ATOM 3057 C CA . SER B 1 130 ? 3.646 25.031 5.832 1 96 130 SER B CA 1
ATOM 3058 C C . SER B 1 130 ? 3.371 23.547 6.012 1 96 130 SER B C 1
ATOM 3060 O O . SER B 1 130 ? 3.711 22.969 7.047 1 96 130 SER B O 1
ATOM 3062 N N . VAL B 1 131 ? 2.744 22.953 5.023 1 97.38 131 VAL B N 1
ATOM 3063 C CA . VAL B 1 131 ? 2.514 21.516 5.051 1 97.38 131 VAL B CA 1
ATOM 3064 C C . VAL B 1 131 ? 3.852 20.781 5.09 1 97.38 131 VAL B C 1
ATOM 3066 O O . VAL B 1 131 ? 4.012 19.812 5.836 1 97.38 131 VAL B O 1
ATOM 3069 N N . THR B 1 132 ? 4.742 21.266 4.316 1 97.5 132 THR B N 1
ATOM 3070 C CA . THR B 1 132 ? 6.098 20.734 4.312 1 97.5 132 THR B CA 1
ATOM 3071 C C . THR B 1 132 ? 6.715 20.812 5.707 1 97.5 132 THR B C 1
ATOM 3073 O O . THR B 1 132 ? 7.289 19.844 6.199 1 97.5 132 THR B O 1
ATOM 3076 N N . GLY B 1 133 ? 6.625 21.969 6.293 1 96.75 133 GLY B N 1
ATOM 3077 C CA . GLY B 1 133 ? 7.168 22.172 7.625 1 96.75 133 GLY B CA 1
ATOM 3078 C C . GLY B 1 133 ? 6.547 21.266 8.672 1 96.75 133 GLY B C 1
ATOM 3079 O O . GLY B 1 133 ? 7.25 20.688 9.492 1 96.75 133 GLY B O 1
ATOM 3080 N N . ALA B 1 134 ? 5.273 21.141 8.656 1 96.81 134 ALA B N 1
ATOM 3081 C CA . ALA B 1 134 ? 4.551 20.297 9.609 1 96.81 134 ALA B CA 1
ATOM 3082 C C . ALA B 1 134 ? 4.953 18.844 9.453 1 96.81 134 ALA B C 1
ATOM 3084 O O . ALA B 1 134 ? 5.145 18.125 10.453 1 96.81 134 ALA B O 1
ATOM 3085 N N . SER B 1 135 ? 5.035 18.328 8.219 1 96.69 135 SER B N 1
ATOM 3086 C CA . SER B 1 135 ? 5.43 16.953 7.961 1 96.69 135 SER B CA 1
ATOM 3087 C C . SER B 1 135 ? 6.84 16.672 8.469 1 96.69 135 SER B C 1
ATOM 3089 O O . SER B 1 135 ? 7.121 15.586 8.984 1 96.69 135 SER B O 1
ATOM 3091 N N . LYS B 1 136 ? 7.688 17.594 8.328 1 96.5 136 LYS B N 1
ATOM 3092 C CA . LYS B 1 136 ? 9.047 17.438 8.836 1 96.5 136 LYS B CA 1
ATOM 3093 C C . LYS B 1 136 ? 9.062 17.391 10.359 1 96.5 136 LYS B C 1
ATOM 3095 O O . LYS B 1 136 ? 9.797 16.594 10.945 1 96.5 136 LYS B O 1
ATOM 3100 N N . LEU B 1 137 ? 8.336 18.297 10.898 1 95.38 137 LEU B N 1
ATOM 3101 C CA . LEU B 1 137 ? 8.234 18.312 12.352 1 95.38 137 LEU B CA 1
ATOM 3102 C C . LEU B 1 137 ? 7.762 16.969 12.883 1 95.38 137 LEU B C 1
ATOM 3104 O O . LEU B 1 137 ? 8.344 16.422 13.82 1 95.38 137 LEU B O 1
ATOM 3108 N N . LEU B 1 138 ? 6.746 16.422 12.289 1 94.31 138 LEU B N 1
ATOM 3109 C CA . LEU B 1 138 ? 6.223 15.133 12.711 1 94.31 138 LEU B CA 1
ATOM 3110 C C . LEU B 1 138 ? 7.266 14.031 12.508 1 94.31 138 LEU B C 1
ATOM 3112 O O . LEU B 1 138 ? 7.457 13.188 13.383 1 94.31 138 LEU B O 1
ATOM 3116 N N . ALA B 1 139 ? 7.871 14.047 11.359 1 94.38 139 ALA B N 1
ATOM 3117 C CA . ALA B 1 139 ? 8.914 13.07 11.062 1 94.38 139 ALA B CA 1
ATOM 3118 C C . ALA B 1 139 ? 10.016 13.102 12.125 1 94.38 139 ALA B C 1
ATOM 3120 O O . ALA B 1 139 ? 10.461 12.055 12.594 1 94.38 139 ALA B O 1
ATOM 3121 N N . ASN B 1 140 ? 10.414 14.242 12.508 1 92.69 140 ASN B N 1
ATOM 3122 C CA . ASN B 1 140 ? 11.445 14.406 13.531 1 92.69 140 ASN B CA 1
ATOM 3123 C C . ASN B 1 140 ? 10.992 13.867 14.883 1 92.69 140 ASN B C 1
ATOM 3125 O O . ASN B 1 140 ? 11.766 13.227 15.594 1 92.69 140 ASN B O 1
ATOM 3129 N N . ILE B 1 141 ? 9.859 14.203 15.18 1 89.75 141 ILE B N 1
ATOM 3130 C CA . ILE B 1 141 ? 9.297 13.719 16.438 1 89.75 141 ILE B CA 1
ATOM 3131 C C . ILE B 1 141 ? 9.297 12.195 16.438 1 89.75 141 ILE B C 1
ATOM 3133 O O . ILE B 1 141 ? 9.797 11.57 17.391 1 89.75 141 ILE B O 1
ATOM 3137 N N . LEU B 1 142 ? 8.812 11.609 15.422 1 88.06 142 LEU B N 1
ATOM 3138 C CA . LEU B 1 142 ? 8.719 10.156 15.352 1 88.06 142 LEU B CA 1
ATOM 3139 C C . LEU B 1 142 ? 10.109 9.523 15.312 1 88.06 142 LEU B C 1
ATOM 3141 O O . LEU B 1 142 ? 10.32 8.453 15.891 1 88.06 142 LEU B O 1
ATOM 3145 N N . TYR B 1 143 ? 10.969 10.156 14.648 1 87.75 143 TYR B N 1
ATOM 3146 C CA . TYR B 1 143 ? 12.344 9.68 14.594 1 87.75 143 TYR B CA 1
ATOM 3147 C C . TYR B 1 143 ? 12.938 9.57 15.992 1 87.75 143 TYR B C 1
ATOM 3149 O O . TYR B 1 143 ? 13.648 8.609 16.297 1 87.75 143 TYR B O 1
ATOM 3157 N N . SER B 1 144 ? 12.672 10.516 16.781 1 86.12 144 SER B N 1
ATOM 3158 C CA . SER B 1 144 ? 13.219 10.555 18.141 1 86.12 144 SER B CA 1
ATOM 3159 C C . SER B 1 144 ? 12.656 9.422 18.984 1 86.12 144 SER B C 1
ATOM 3161 O O . SER B 1 144 ? 13.258 9.039 20 1 86.12 144 SER B O 1
ATOM 3163 N N . TYR B 1 145 ? 11.641 8.914 18.562 1 80.94 145 TYR B N 1
ATOM 3164 C CA . TYR B 1 145 ? 11 7.863 19.344 1 80.94 145 TYR B CA 1
ATOM 3165 C C . TYR B 1 145 ? 11.086 6.523 18.625 1 80.94 145 TYR B C 1
ATOM 3167 O O . TYR B 1 145 ? 10.367 5.582 18.953 1 80.94 145 TYR B O 1
ATOM 3175 N N . ARG B 1 146 ? 12.102 6.617 17.672 1 76.19 146 ARG B N 1
ATOM 3176 C CA . ARG B 1 146 ? 12.25 5.406 16.875 1 76.19 146 ARG B CA 1
ATOM 3177 C C . ARG B 1 146 ? 12.797 4.258 17.719 1 76.19 146 ARG B C 1
ATOM 3179 O O . ARG B 1 146 ? 13.625 4.473 18.609 1 76.19 146 ARG B O 1
ATOM 3186 N N . GLY B 1 147 ? 12.156 3.123 17.875 1 65.75 147 GLY B N 1
ATOM 3187 C CA . GLY B 1 147 ? 12.594 1.986 18.672 1 65.75 147 GLY B CA 1
ATOM 3188 C C . GLY B 1 147 ? 11.688 1.711 19.859 1 65.75 147 GLY B C 1
ATOM 3189 O O . GLY B 1 147 ? 11.859 0.713 20.562 1 65.75 147 GLY B O 1
ATOM 3190 N N . MET B 1 148 ? 10.922 2.557 20.016 1 71.56 148 MET B N 1
ATOM 3191 C CA . MET B 1 148 ? 10 2.396 21.125 1 71.56 148 MET B CA 1
ATOM 3192 C C . MET B 1 148 ? 8.766 1.602 20.719 1 71.56 148 MET B C 1
ATOM 3194 O O . MET B 1 148 ? 7.742 1.642 21.391 1 71.56 148 MET B O 1
ATOM 3198 N N . GLY B 1 149 ? 8.828 0.911 19.562 1 65.25 149 GLY B N 1
ATOM 3199 C CA . GLY B 1 149 ? 7.738 0.053 19.125 1 65.25 149 GLY B CA 1
ATOM 3200 C C . GLY B 1 149 ? 6.582 0.821 18.516 1 65.25 149 GLY B C 1
ATOM 3201 O O . GLY B 1 149 ? 5.422 0.445 18.672 1 65.25 149 GLY B O 1
ATOM 3202 N N . LEU B 1 150 ? 6.895 1.874 17.859 1 68.88 150 LEU B N 1
ATOM 3203 C CA . LEU B 1 150 ? 5.867 2.678 17.203 1 68.88 150 LEU B CA 1
ATOM 3204 C C . LEU B 1 150 ? 5.352 1.981 15.953 1 68.88 150 LEU B C 1
ATOM 3206 O O . LEU B 1 150 ? 6.133 1.414 15.188 1 68.88 150 LEU B O 1
ATOM 3210 N N . SER B 1 151 ? 4.016 1.757 15.906 1 71.31 151 SER B N 1
ATOM 3211 C CA . SER B 1 151 ? 3.371 1.285 14.68 1 71.31 151 SER B CA 1
ATOM 3212 C C . SER B 1 151 ? 2.529 2.383 14.039 1 71.31 151 SER B C 1
ATOM 3214 O O . SER B 1 151 ? 1.325 2.475 14.289 1 71.31 151 SER B O 1
ATOM 3216 N N . VAL B 1 152 ? 3.293 3.195 13.32 1 77.75 152 VAL B N 1
ATOM 3217 C CA . VAL B 1 152 ? 2.611 4.359 12.766 1 77.75 152 VAL B CA 1
ATOM 3218 C C . VAL B 1 152 ? 2.816 4.406 11.258 1 77.75 152 VAL B C 1
ATOM 3220 O O . VAL B 1 152 ? 3.938 4.23 10.766 1 77.75 152 VAL B O 1
ATOM 3223 N N . GLY B 1 153 ? 1.827 4.5 10.484 1 84.75 153 GLY B N 1
ATOM 3224 C CA . GLY B 1 153 ? 1.733 4.891 9.086 1 84.75 153 GLY B CA 1
ATOM 3225 C C . GLY B 1 153 ? 0.688 5.961 8.836 1 84.75 153 GLY B C 1
ATOM 3226 O O . GLY B 1 153 ? -0.513 5.684 8.883 1 84.75 153 GLY B O 1
ATOM 3227 N N . THR B 1 154 ? 1.2 7.168 8.578 1 90.88 154 THR B N 1
ATOM 3228 C CA . THR B 1 154 ? 0.248 8.273 8.547 1 90.88 154 THR B CA 1
ATOM 3229 C C . THR B 1 154 ? 0.54 9.211 7.379 1 90.88 154 THR B C 1
ATOM 3231 O O . THR B 1 154 ? 1.622 9.156 6.793 1 90.88 154 THR B O 1
ATOM 3234 N N . MET B 1 155 ? -0.453 9.953 7.047 1 95 155 MET B N 1
ATOM 3235 C CA . MET B 1 155 ? -0.316 10.977 6.012 1 95 155 MET B CA 1
ATOM 3236 C C . MET B 1 155 ? -0.658 12.359 6.566 1 95 155 MET B C 1
ATOM 3238 O O . MET B 1 155 ? -1.483 12.477 7.473 1 95 155 MET B O 1
ATOM 3242 N N . ILE B 1 156 ? -0.001 13.32 6.094 1 96.75 156 ILE B N 1
ATOM 3243 C CA . ILE B 1 156 ? -0.331 14.727 6.316 1 96.75 156 ILE B CA 1
ATOM 3244 C C . ILE B 1 156 ? -0.769 15.367 5.004 1 96.75 156 ILE B C 1
ATOM 3246 O O . ILE B 1 156 ? -0.015 15.375 4.027 1 96.75 156 ILE B O 1
ATOM 3250 N N . ALA B 1 157 ? -1.982 15.836 5.035 1 98 157 ALA B N 1
ATOM 3251 C CA . ALA B 1 157 ? -2.561 16.484 3.861 1 98 157 ALA B CA 1
ATOM 3252 C C . ALA B 1 157 ? -3.006 17.906 4.188 1 98 157 ALA B C 1
ATOM 3254 O O . ALA B 1 157 ? -3.654 18.141 5.211 1 98 157 ALA B O 1
ATOM 3255 N N . GLY B 1 158 ? -2.635 18.875 3.291 1 97.81 158 GLY B N 1
ATOM 3256 C CA . GLY B 1 158 ? -3.012 20.266 3.531 1 97.81 158 GLY B CA 1
ATOM 3257 C C . GLY B 1 158 ? -2.816 21.156 2.32 1 97.81 158 GLY B C 1
ATOM 3258 O O . GLY B 1 158 ? -2.42 20.688 1.252 1 97.81 158 GLY B O 1
ATOM 3259 N N . CYS B 1 159 ? -3.281 22.359 2.527 1 96.81 159 CYS B N 1
ATOM 3260 C CA . CYS B 1 159 ? -3.062 23.422 1.547 1 96.81 159 CYS B CA 1
ATOM 3261 C C . CYS B 1 159 ? -2.467 24.656 2.203 1 96.81 159 CYS B C 1
ATOM 3263 O O . CYS B 1 159 ? -2.951 25.109 3.24 1 96.81 159 CYS B O 1
ATOM 3265 N N . ASP B 1 160 ? -1.408 25.141 1.601 1 94.25 160 ASP B N 1
ATOM 3266 C CA . ASP B 1 160 ? -0.761 26.344 2.102 1 94.25 160 ASP B CA 1
ATOM 3267 C C . ASP B 1 160 ? -0.421 27.312 0.961 1 94.25 160 ASP B C 1
ATOM 3269 O O . ASP B 1 160 ? -1.007 27.219 -0.12 1 94.25 160 ASP B O 1
ATOM 3273 N N . GLU B 1 161 ? 0.472 28.25 1.187 1 91.31 161 GLU B N 1
ATOM 3274 C CA . GLU B 1 161 ? 0.775 29.297 0.213 1 91.31 161 GLU B CA 1
ATOM 3275 C C . GLU B 1 161 ? 1.389 28.703 -1.055 1 91.31 161 GLU B C 1
ATOM 3277 O O . GLU B 1 161 ? 1.252 29.281 -2.139 1 91.31 161 GLU B O 1
ATOM 3282 N N . THR B 1 162 ? 1.987 27.562 -0.964 1 93.31 162 THR B N 1
ATOM 3283 C CA . THR B 1 162 ? 2.65 26.953 -2.107 1 93.31 162 THR B CA 1
ATOM 3284 C C . THR B 1 162 ? 1.697 26.016 -2.842 1 93.31 162 THR B C 1
ATOM 3286 O O . THR B 1 162 ? 2.02 25.516 -3.924 1 93.31 162 THR B O 1
ATOM 3289 N N . GLY B 1 163 ? 0.562 25.859 -2.293 1 94.88 163 GLY B N 1
ATOM 3290 C CA . GLY B 1 163 ? -0.408 24.969 -2.906 1 94.88 163 GLY B CA 1
ATOM 3291 C C . GLY B 1 163 ? -0.678 23.719 -2.084 1 94.88 163 GLY B C 1
ATOM 3292 O O . GLY B 1 163 ? -0.329 23.656 -0.904 1 94.88 163 GLY B O 1
ATOM 3293 N N . PRO B 1 164 ? -1.364 22.766 -2.73 1 97.38 164 PRO B N 1
ATOM 3294 C CA . PRO B 1 164 ? -1.651 21.516 -2.023 1 97.38 164 PRO B CA 1
ATOM 3295 C C . PRO B 1 164 ? -0.396 20.703 -1.749 1 97.38 164 PRO B C 1
ATOM 3297 O O . PRO B 1 164 ? 0.517 20.656 -2.578 1 97.38 164 PRO B O 1
ATOM 3300 N N . GLY B 1 165 ? -0.321 20.109 -0.579 1 97.69 165 GLY B N 1
ATOM 3301 C CA . GLY B 1 165 ? 0.772 19.234 -0.185 1 97.69 165 GLY B CA 1
ATOM 3302 C C . GLY B 1 165 ? 0.301 17.938 0.445 1 97.69 165 GLY B C 1
ATOM 3303 O O . GLY B 1 165 ? -0.688 17.922 1.182 1 97.69 165 GLY B O 1
ATOM 3304 N N . LEU B 1 166 ? 1.008 16.812 0.139 1 98 166 LEU B N 1
ATOM 3305 C CA . LEU B 1 166 ? 0.704 15.484 0.665 1 98 166 LEU B CA 1
ATOM 3306 C C . LEU B 1 166 ? 1.983 14.727 1.004 1 98 166 LEU B C 1
ATOM 3308 O O . LEU B 1 166 ? 2.859 14.57 0.151 1 98 166 LEU B O 1
ATOM 3312 N N . TYR B 1 167 ? 2 14.266 2.287 1 97.19 167 TYR B N 1
ATOM 3313 C CA . TYR B 1 167 ? 3.189 13.578 2.768 1 97.19 167 TYR B CA 1
ATOM 3314 C C . TYR B 1 167 ? 2.816 12.305 3.518 1 97.19 167 TYR B C 1
ATOM 3316 O O . TYR B 1 167 ? 1.837 12.281 4.266 1 97.19 167 TYR B O 1
ATOM 3324 N N . TYR B 1 168 ? 3.572 11.258 3.264 1 94.44 168 TYR B N 1
ATOM 3325 C CA . TYR B 1 168 ? 3.539 10.047 4.078 1 94.44 168 TYR B CA 1
ATOM 3326 C C . TYR B 1 168 ? 4.652 10.062 5.121 1 94.44 168 TYR B C 1
ATOM 3328 O O . TYR B 1 168 ? 5.793 10.406 4.812 1 94.44 168 TYR B O 1
ATOM 3336 N N . VAL B 1 169 ? 4.285 9.727 6.426 1 92.44 169 VAL B N 1
ATOM 3337 C CA . VAL B 1 169 ? 5.25 9.656 7.52 1 92.44 169 VAL B CA 1
ATOM 3338 C C . VAL B 1 169 ? 5.086 8.336 8.266 1 92.44 169 VAL B C 1
ATOM 3340 O O . VAL B 1 169 ? 3.965 7.926 8.578 1 92.44 169 VAL B O 1
ATOM 3343 N N . ASP B 1 170 ? 6.227 7.703 8.594 1 87.38 170 ASP B N 1
ATOM 3344 C CA . ASP B 1 170 ? 6.125 6.418 9.273 1 87.38 170 ASP B CA 1
ATOM 3345 C C . ASP B 1 170 ? 6.758 6.48 10.664 1 87.38 170 ASP B C 1
ATOM 3347 O O . ASP B 1 170 ? 7.289 7.52 11.062 1 87.38 170 ASP B O 1
ATOM 3351 N N . GLY B 1 171 ? 6.652 5.348 11.352 1 83.56 171 GLY B N 1
ATOM 3352 C CA . GLY B 1 171 ? 7.062 5.281 12.742 1 83.56 171 GLY B CA 1
ATOM 3353 C C . GLY B 1 171 ? 8.57 5.34 12.922 1 83.56 171 GLY B C 1
ATOM 3354 O O . GLY B 1 171 ? 9.062 5.523 14.039 1 83.56 171 GLY B O 1
ATOM 3355 N N . GLN B 1 172 ? 9.289 5.266 11.836 1 80.56 172 GLN B N 1
ATOM 3356 C CA . GLN B 1 172 ? 10.742 5.332 11.906 1 80.56 172 GLN B CA 1
ATOM 3357 C C . GLN B 1 172 ? 11.242 6.734 11.57 1 80.56 172 GLN B C 1
ATOM 3359 O O . GLN B 1 172 ? 12.453 6.957 11.469 1 80.56 172 GLN B O 1
ATOM 3364 N N . GLY B 1 173 ? 10.297 7.562 11.32 1 86.5 173 GLY B N 1
ATOM 3365 C CA . GLY B 1 173 ? 10.641 8.938 10.992 1 86.5 173 GLY B CA 1
ATOM 3366 C C . GLY B 1 173 ? 10.852 9.156 9.508 1 86.5 173 GLY B C 1
ATOM 3367 O O . GLY B 1 173 ? 11.359 10.203 9.094 1 86.5 173 GLY B O 1
ATOM 3368 N N . GLY B 1 174 ? 10.57 8.188 8.695 1 88.25 174 GLY B N 1
ATOM 3369 C CA . GLY B 1 174 ? 10.586 8.375 7.258 1 88.25 174 GLY B CA 1
ATOM 3370 C C . GLY B 1 174 ? 9.516 9.344 6.77 1 88.25 174 GLY B C 1
ATOM 3371 O O . GLY B 1 174 ? 8.43 9.414 7.344 1 88.25 174 GLY B O 1
ATOM 3372 N N . ARG B 1 175 ? 9.922 9.992 5.672 1 92.5 175 ARG B N 1
ATOM 3373 C CA . ARG B 1 175 ? 9.023 11 5.121 1 92.5 175 ARG B CA 1
ATOM 3374 C C . ARG B 1 175 ? 9.078 11.008 3.598 1 92.5 175 ARG B C 1
ATOM 3376 O O . ARG B 1 175 ? 10.164 11 3.008 1 92.5 175 ARG B O 1
ATOM 3383 N N . LEU B 1 176 ? 7.898 11.016 2.969 1 92.38 176 LEU B N 1
ATOM 3384 C CA . LEU B 1 176 ? 7.805 10.93 1.516 1 92.38 176 LEU B CA 1
ATOM 3385 C C . LEU B 1 176 ? 6.746 11.883 0.982 1 92.38 176 LEU B C 1
ATOM 3387 O O . LEU B 1 176 ? 5.586 11.828 1.4 1 92.38 176 LEU B O 1
ATOM 3391 N N . LYS B 1 177 ? 7.262 12.812 0.14 1 94.69 177 LYS B N 1
ATOM 3392 C CA . LYS B 1 177 ? 6.297 13.641 -0.576 1 94.69 177 LYS B CA 1
ATOM 3393 C C . LYS B 1 177 ? 5.691 12.891 -1.755 1 94.69 177 LYS B C 1
ATOM 3395 O O . LYS B 1 177 ? 6.395 12.164 -2.465 1 94.69 177 LYS B O 1
ATOM 3400 N N . GLY B 1 178 ? 4.348 13.055 -1.947 1 93.69 178 GLY B N 1
ATOM 3401 C CA . GLY B 1 178 ? 3.711 12.398 -3.078 1 93.69 178 GLY B CA 1
ATOM 3402 C C . GLY B 1 178 ? 2.395 13.039 -3.475 1 93.69 178 GLY B C 1
ATOM 3403 O O . GLY B 1 178 ? 1.994 14.055 -2.904 1 93.69 178 GLY B O 1
ATOM 3404 N N . ILE B 1 179 ? 1.824 12.398 -4.531 1 94.75 179 ILE B N 1
ATOM 3405 C CA . ILE B 1 179 ? 0.557 12.945 -5.008 1 94.75 179 ILE B CA 1
ATOM 3406 C C . ILE B 1 179 ? -0.569 11.953 -4.727 1 94.75 179 ILE B C 1
ATOM 3408 O O . ILE B 1 179 ? -1.745 12.266 -4.922 1 94.75 179 ILE B O 1
ATOM 3412 N N . ARG B 1 180 ? -0.243 10.789 -4.367 1 94.69 180 ARG B N 1
ATOM 3413 C CA . ARG B 1 180 ? -1.243 9.805 -3.975 1 94.69 180 ARG B CA 1
ATOM 3414 C C . ARG B 1 180 ? -0.642 8.758 -3.045 1 94.69 180 ARG B C 1
ATOM 3416 O O . ARG B 1 180 ? 0.477 8.289 -3.266 1 94.69 180 ARG B O 1
ATOM 3423 N N . PHE B 1 181 ? -1.311 8.422 -1.991 1 94.81 181 PHE B N 1
ATOM 3424 C CA . PHE B 1 181 ? -0.913 7.406 -1.027 1 94.81 181 PHE B CA 1
ATOM 3425 C C . PHE B 1 181 ? -2.125 6.625 -0.534 1 94.81 181 PHE B C 1
ATOM 3427 O O . PHE B 1 181 ? -3.213 7.184 -0.389 1 94.81 181 PHE B O 1
ATOM 3434 N N . SER B 1 182 ? -1.872 5.367 -0.312 1 93.69 182 SER B N 1
ATOM 3435 C CA . SER B 1 182 ? -2.797 4.559 0.474 1 93.69 182 SER B CA 1
ATOM 3436 C C . SER B 1 182 ? -2.057 3.725 1.513 1 93.69 182 SER B C 1
ATOM 3438 O O . SER B 1 182 ? -0.99 3.176 1.23 1 93.69 182 SER B O 1
ATOM 3440 N N . VAL B 1 183 ? -2.611 3.701 2.68 1 89.31 183 VAL B N 1
ATOM 3441 C CA . VAL B 1 183 ? -1.973 2.992 3.783 1 89.31 183 VAL B CA 1
ATOM 3442 C C . VAL B 1 183 ? -2.994 2.098 4.484 1 89.31 183 VAL B C 1
ATOM 3444 O O . VAL B 1 183 ? -4.141 2.5 4.691 1 89.31 183 VAL B O 1
ATOM 3447 N N . GLY B 1 184 ? -2.523 0.87 4.844 1 82.62 184 GLY B N 1
ATOM 3448 C CA . GLY B 1 184 ? -3.375 -0.082 5.543 1 82.62 184 GLY B CA 1
ATOM 3449 C C . GLY B 1 184 ? -3.531 -1.396 4.801 1 82.62 184 GLY B C 1
ATOM 3450 O O . GLY B 1 184 ? -3.023 -1.551 3.688 1 82.62 184 GLY B O 1
ATOM 3451 N N . SER B 1 185 ? -4.344 -2.322 5.297 1 77.12 185 SER B N 1
ATOM 3452 C CA . SER B 1 185 ? -4.457 -3.678 4.77 1 77.12 185 SER B CA 1
ATOM 3453 C C . SER B 1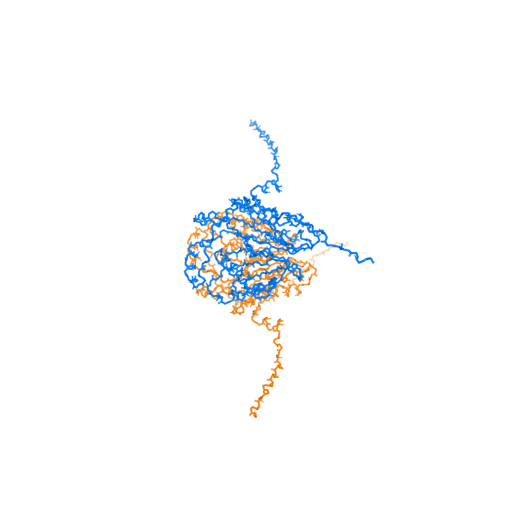 185 ? -5.176 -3.691 3.426 1 77.12 185 SER B C 1
ATOM 3455 O O . SER B 1 185 ? -4.945 -4.574 2.6 1 77.12 185 SER B O 1
ATOM 3457 N N . GLY B 1 186 ? -6.039 -2.762 3.219 1 83.94 186 GLY B N 1
ATOM 3458 C CA . GLY B 1 186 ? -6.805 -2.691 1.984 1 83.94 186 GLY B CA 1
ATOM 3459 C C . GLY B 1 186 ? -6.141 -1.839 0.919 1 83.94 186 GLY B C 1
ATOM 3460 O O . GLY B 1 186 ? -6.699 -1.635 -0.16 1 83.94 186 GLY B O 1
ATOM 3461 N N . SER B 1 187 ? -4.934 -1.447 1.14 1 89.75 187 SER B N 1
ATOM 3462 C CA . SER B 1 187 ? -4.277 -0.47 0.275 1 89.75 187 SER B CA 1
ATOM 3463 C C . SER B 1 187 ? -4.137 -0.999 -1.147 1 89.75 187 SER B C 1
ATOM 3465 O O . SER B 1 187 ? -4.297 -0.25 -2.113 1 89.75 187 SER B O 1
ATOM 3467 N N . PRO B 1 188 ? -3.857 -2.295 -1.359 1 88.81 188 PRO B N 1
ATOM 3468 C CA . PRO B 1 188 ? -3.766 -2.756 -2.746 1 88.81 188 PRO B CA 1
ATOM 3469 C C . PRO B 1 188 ? -5.074 -2.582 -3.514 1 88.81 188 PRO B C 1
ATOM 3471 O O . PRO B 1 188 ? -5.059 -2.244 -4.699 1 88.81 188 PRO B O 1
ATOM 3474 N N . TYR B 1 189 ? -6.16 -2.756 -2.83 1 88.12 189 TYR B N 1
ATOM 3475 C CA . TYR B 1 189 ? -7.461 -2.551 -3.455 1 88.12 189 TYR B CA 1
ATOM 3476 C C . TYR B 1 189 ? -7.699 -1.074 -3.75 1 88.12 189 TYR B C 1
ATOM 3478 O O . TYR B 1 189 ? -8.18 -0.72 -4.828 1 88.12 189 TYR B O 1
ATOM 3486 N N . ALA B 1 190 ? -7.371 -0.331 -2.781 1 92.75 190 ALA B N 1
ATOM 3487 C CA . ALA B 1 190 ? -7.559 1.107 -2.947 1 92.75 190 ALA B CA 1
ATOM 3488 C C . ALA B 1 190 ? -6.727 1.638 -4.113 1 92.75 190 ALA B C 1
ATOM 3490 O O . ALA B 1 190 ? -7.219 2.414 -4.934 1 92.75 190 ALA B O 1
ATOM 3491 N N . TYR B 1 191 ? -5.5 1.218 -4.211 1 91.75 191 TYR B N 1
ATOM 3492 C CA . TYR B 1 191 ? -4.629 1.636 -5.305 1 91.75 191 TYR B CA 1
ATOM 3493 C C . TYR B 1 191 ? -5.168 1.15 -6.645 1 91.75 191 TYR B C 1
ATOM 3495 O O . TYR B 1 191 ? -5.035 1.838 -7.66 1 91.75 191 TYR B O 1
ATOM 3503 N N . GLY B 1 192 ? -5.703 -0.021 -6.637 1 87.31 192 GLY B N 1
ATOM 3504 C CA . GLY B 1 192 ? -6.301 -0.517 -7.867 1 87.31 192 GLY B CA 1
ATOM 3505 C C . GLY B 1 192 ? -7.363 0.41 -8.43 1 87.31 192 GLY B C 1
ATOM 3506 O O . GLY B 1 192 ? -7.379 0.687 -9.633 1 87.31 192 GLY B O 1
ATOM 3507 N N . VAL B 1 193 ? -8.188 0.883 -7.578 1 90.88 193 VAL B N 1
ATOM 3508 C CA . VAL B 1 193 ? -9.25 1.799 -7.988 1 90.88 193 VAL B CA 1
ATOM 3509 C C . VAL B 1 193 ? -8.648 3.141 -8.398 1 90.88 193 VAL B C 1
ATOM 3511 O O . VAL B 1 193 ? -9.031 3.719 -9.414 1 90.88 193 VAL B O 1
ATOM 3514 N N . LEU B 1 194 ? -7.684 3.607 -7.695 1 92 194 LEU B N 1
ATOM 3515 C CA . LEU B 1 194 ? -7.039 4.887 -7.969 1 92 194 LEU B CA 1
ATOM 3516 C C . LEU B 1 194 ? -6.316 4.855 -9.312 1 92 194 LEU B C 1
ATOM 3518 O O . LEU B 1 194 ? -6.379 5.82 -10.078 1 92 194 LEU B O 1
ATOM 3522 N N . ASP B 1 195 ? -5.652 3.828 -9.539 1 83.75 195 ASP B N 1
ATOM 3523 C CA . ASP B 1 195 ? -4.879 3.688 -10.773 1 83.75 195 ASP B CA 1
ATOM 3524 C C . ASP B 1 195 ? -5.781 3.801 -12 1 83.75 195 ASP B C 1
ATOM 3526 O O . ASP B 1 195 ? -5.367 4.336 -13.031 1 83.75 195 ASP B O 1
ATOM 3530 N N . ASN B 1 196 ? -6.93 3.369 -11.797 1 86.69 196 ASN B N 1
ATOM 3531 C CA . ASN B 1 196 ? -7.844 3.326 -12.938 1 86.69 196 ASN B CA 1
ATOM 3532 C C . ASN B 1 196 ? -8.648 4.617 -13.062 1 86.69 196 ASN B C 1
ATOM 3534 O O . ASN B 1 196 ? -9.086 4.977 -14.156 1 86.69 196 ASN B O 1
ATOM 3538 N N . GLY B 1 197 ? -8.766 5.348 -12.055 1 92.94 197 GLY B N 1
ATOM 3539 C CA . GLY B 1 197 ? -9.727 6.441 -12.07 1 92.94 197 GLY B CA 1
ATOM 3540 C C . GLY B 1 197 ? -9.086 7.801 -11.852 1 92.94 197 GLY B C 1
ATOM 3541 O O . GLY B 1 197 ? -9.695 8.836 -12.133 1 92.94 197 GLY B O 1
ATOM 3542 N N . TYR B 1 198 ? -7.875 7.895 -11.492 1 95.12 198 TYR B N 1
ATOM 3543 C CA . TYR B 1 198 ? -7.258 9.148 -11.086 1 95.12 198 TYR B CA 1
ATOM 3544 C C . TYR B 1 198 ? -6.906 10 -12.297 1 95.12 198 TYR B C 1
ATOM 3546 O O . TYR B 1 198 ? -6.285 9.516 -13.25 1 95.12 198 TYR B O 1
ATOM 3554 N N . ARG B 1 199 ? -7.352 11.258 -12.203 1 95.75 199 ARG B N 1
ATOM 3555 C CA . ARG B 1 199 ? -6.949 12.336 -13.109 1 95.75 199 ARG B CA 1
ATOM 3556 C C . ARG B 1 199 ? -6.723 13.633 -12.344 1 95.75 199 ARG B C 1
ATOM 3558 O O . ARG B 1 199 ? -7.512 13.992 -11.469 1 95.75 199 ARG B O 1
ATOM 3565 N N . TYR B 1 200 ? -5.699 14.297 -12.789 1 95.31 200 TYR B N 1
ATOM 3566 C CA . TYR B 1 200 ? -5.352 15.523 -12.078 1 95.31 200 TYR B CA 1
ATOM 3567 C C . TYR B 1 200 ? -6.438 16.578 -12.242 1 95.31 200 TYR B C 1
ATOM 3569 O O . TYR B 1 200 ? -6.691 17.359 -11.328 1 95.31 200 TYR B O 1
ATOM 3577 N N . ASP B 1 201 ? -7.113 16.594 -13.359 1 97.25 201 ASP B N 1
ATOM 3578 C CA . ASP B 1 201 ? -8.031 17.688 -13.703 1 97.25 201 ASP B CA 1
ATOM 3579 C C . ASP B 1 201 ? -9.477 17.312 -13.359 1 97.25 201 ASP B C 1
ATOM 3581 O O . ASP B 1 201 ? -10.414 17.891 -13.898 1 97.25 201 ASP B O 1
ATOM 3585 N N . MET B 1 202 ? -9.695 16.469 -12.461 1 96.94 202 MET B N 1
ATOM 3586 C CA . MET B 1 202 ? -11.047 16.094 -12.062 1 96.94 202 MET B CA 1
ATOM 3587 C C . MET B 1 202 ? -11.695 17.172 -11.219 1 96.94 202 MET B C 1
ATOM 3589 O O . MET B 1 202 ? -11.008 18 -10.625 1 96.94 202 MET B O 1
ATOM 3593 N N . THR B 1 203 ? -13.078 17.172 -11.234 1 98 203 THR B N 1
ATOM 3594 C CA . THR B 1 203 ? -13.82 18.078 -10.352 1 98 203 THR B CA 1
ATOM 3595 C C . THR B 1 203 ? -13.789 17.562 -8.914 1 98 203 THR B C 1
ATOM 3597 O O . THR B 1 203 ? -13.391 16.422 -8.664 1 98 203 THR B O 1
ATOM 3600 N N . ILE B 1 204 ? -14.203 18.422 -8.062 1 97.94 204 ILE B N 1
ATOM 3601 C CA . ILE B 1 204 ? -14.258 18.031 -6.652 1 97.94 204 ILE B CA 1
ATOM 3602 C C . ILE B 1 204 ? -15.219 16.859 -6.469 1 97.94 204 ILE B C 1
ATOM 3604 O O . ILE B 1 204 ? -14.93 15.93 -5.723 1 97.94 204 ILE B O 1
ATOM 3608 N N . GLU B 1 205 ? -16.344 16.906 -7.152 1 97.88 205 GLU B N 1
ATOM 3609 C CA . GLU B 1 205 ? -17.344 15.836 -7.059 1 97.88 205 GLU B CA 1
ATOM 3610 C C . GLU B 1 205 ? -16.797 14.516 -7.598 1 97.88 205 GLU B C 1
ATOM 3612 O O . GLU B 1 205 ? -17.016 13.461 -7.004 1 97.88 205 GLU B O 1
ATOM 3617 N N . GLU B 1 206 ? -16.141 14.594 -8.695 1 97.94 206 GLU B N 1
ATOM 3618 C CA . GLU B 1 206 ? -15.523 13.406 -9.281 1 97.94 206 GLU B CA 1
ATOM 3619 C C . GLU B 1 206 ? -14.469 12.812 -8.344 1 97.94 206 GLU B C 1
ATOM 3621 O O . GLU B 1 206 ? -14.391 11.594 -8.188 1 97.94 206 GLU B O 1
ATOM 3626 N N . ALA B 1 207 ? -13.672 13.672 -7.793 1 98.31 207 ALA B N 1
ATOM 3627 C CA . ALA B 1 207 ? -12.617 13.242 -6.875 1 98.31 207 ALA B CA 1
ATOM 3628 C C . ALA B 1 207 ? -13.211 12.586 -5.633 1 98.31 207 ALA B C 1
ATOM 3630 O O . ALA B 1 207 ? -12.703 11.555 -5.164 1 98.31 207 ALA B O 1
ATOM 3631 N N . ALA B 1 208 ? -14.234 13.18 -5.133 1 97.81 208 ALA B N 1
ATOM 3632 C CA . ALA B 1 208 ? -14.914 12.625 -3.963 1 97.81 208 ALA B CA 1
ATOM 3633 C C . ALA B 1 208 ? -15.453 11.227 -4.254 1 97.81 208 ALA B C 1
ATOM 3635 O O . ALA B 1 208 ? -15.336 10.328 -3.424 1 97.81 208 ALA B O 1
ATOM 3636 N N . GLU B 1 209 ? -16.031 11.094 -5.391 1 97 209 GLU B N 1
ATOM 3637 C CA . GLU B 1 209 ? -16.578 9.797 -5.797 1 97 209 GLU B CA 1
ATOM 3638 C C . GLU B 1 209 ? -15.477 8.758 -5.949 1 97 209 GLU B C 1
ATOM 3640 O O . GLU B 1 209 ? -15.641 7.605 -5.551 1 97 209 GLU B O 1
ATOM 3645 N N . LEU B 1 210 ? -14.422 9.141 -6.527 1 97.12 210 LEU B N 1
ATOM 3646 C CA . LEU B 1 210 ? -13.289 8.234 -6.684 1 97.12 210 LEU B CA 1
ATOM 3647 C C . LEU B 1 210 ? -12.773 7.773 -5.324 1 97.12 210 LEU B C 1
ATOM 3649 O O . LEU B 1 210 ? -12.508 6.586 -5.129 1 97.12 210 LEU B O 1
ATOM 3653 N N . ALA B 1 211 ? -12.625 8.695 -4.402 1 96.88 211 ALA B N 1
ATOM 3654 C CA . ALA B 1 211 ? -12.156 8.375 -3.055 1 96.88 211 ALA B CA 1
ATOM 3655 C C . ALA B 1 211 ? -13.117 7.43 -2.348 1 96.88 211 ALA B C 1
ATOM 3657 O O . ALA B 1 211 ? -12.695 6.457 -1.717 1 96.88 211 ALA B O 1
ATOM 3658 N N . ARG B 1 212 ? -14.352 7.703 -2.465 1 94.38 212 ARG B N 1
ATOM 3659 C CA . ARG B 1 212 ? -15.383 6.875 -1.848 1 94.38 212 ARG B CA 1
ATOM 3660 C C . ARG B 1 212 ? -15.344 5.453 -2.396 1 94.38 212 ARG B C 1
ATOM 3662 O O . ARG B 1 212 ? -15.391 4.488 -1.632 1 94.38 212 ARG B O 1
ATOM 3669 N N . ARG B 1 213 ? -15.266 5.34 -3.652 1 92.81 213 ARG B N 1
ATOM 3670 C CA . ARG B 1 213 ? -15.211 4.039 -4.309 1 92.81 213 ARG B CA 1
ATOM 3671 C C . ARG B 1 213 ? -13.969 3.266 -3.889 1 92.81 213 ARG B C 1
ATOM 3673 O O . ARG B 1 213 ? -14.023 2.051 -3.689 1 92.81 213 ARG B O 1
ATOM 3680 N N . ALA B 1 214 ? -12.883 3.934 -3.855 1 93.38 214 ALA B N 1
ATOM 3681 C CA . ALA B 1 214 ? -11.625 3.291 -3.482 1 93.38 214 ALA B CA 1
ATOM 3682 C C . ALA B 1 214 ? -11.711 2.695 -2.08 1 93.38 214 ALA B C 1
ATOM 3684 O O . ALA B 1 214 ? -11.312 1.55 -1.861 1 93.38 214 ALA B O 1
ATOM 3685 N N . ILE B 1 215 ? -12.25 3.447 -1.147 1 91.12 215 ILE B N 1
ATOM 3686 C CA . ILE B 1 215 ? -12.367 2.973 0.228 1 91.12 215 ILE B CA 1
ATOM 3687 C C . ILE B 1 215 ? -13.406 1.857 0.301 1 91.12 215 ILE B C 1
ATOM 3689 O O . ILE B 1 215 ? -13.234 0.885 1.039 1 91.12 215 ILE B O 1
ATOM 3693 N N . TYR B 1 216 ? -14.461 1.972 -0.438 1 87.88 216 TYR B N 1
ATOM 3694 C CA . TYR B 1 216 ? -15.477 0.923 -0.487 1 87.88 216 TYR B CA 1
ATOM 3695 C C . TYR B 1 216 ? -14.859 -0.407 -0.908 1 87.88 216 TYR B C 1
ATOM 3697 O O . TYR B 1 216 ? -15.078 -1.431 -0.255 1 87.88 216 TYR B O 1
ATOM 3705 N N . HIS B 1 217 ? -14.117 -0.386 -1.978 1 85 217 HIS B N 1
ATOM 3706 C CA . HIS B 1 217 ? -13.508 -1.607 -2.494 1 85 217 HIS B CA 1
ATOM 3707 C C . HIS B 1 217 ? -12.492 -2.176 -1.507 1 85 217 HIS B C 1
ATOM 3709 O O . HIS B 1 217 ? -12.281 -3.391 -1.452 1 85 217 HIS B O 1
ATOM 3715 N N . ALA B 1 218 ? -11.875 -1.317 -0.814 1 85.62 218 ALA B N 1
ATOM 3716 C CA . ALA B 1 218 ? -10.875 -1.748 0.162 1 85.62 218 ALA B CA 1
ATOM 3717 C C . ALA B 1 218 ? -11.539 -2.379 1.383 1 85.62 218 ALA B C 1
ATOM 3719 O O . ALA B 1 218 ? -10.938 -3.207 2.066 1 85.62 218 ALA B O 1
ATOM 3720 N N . THR B 1 219 ? -12.758 -1.987 1.733 1 74.75 219 THR B N 1
ATOM 3721 C CA . THR B 1 219 ? -13.43 -2.381 2.965 1 74.75 219 THR B CA 1
ATOM 3722 C C . THR B 1 219 ? -14.406 -3.525 2.703 1 74.75 219 THR B C 1
ATOM 3724 O O . THR B 1 219 ? -14.664 -4.348 3.588 1 74.75 219 THR B O 1
ATOM 3727 N N . PHE B 1 220 ? -15.281 -3.322 1.664 1 58.88 220 PHE B N 1
ATOM 3728 C CA . PHE B 1 220 ? -16.422 -4.207 1.432 1 58.88 220 PHE B CA 1
ATOM 3729 C C . PHE B 1 220 ? -15.992 -5.668 1.532 1 58.88 220 PHE B C 1
ATOM 3731 O O . PHE B 1 220 ? -16.797 -6.523 1.914 1 58.88 220 PHE B O 1
ATOM 3738 N N . ARG B 1 221 ? -14.883 -5.914 1.162 1 54.19 221 ARG B N 1
ATOM 3739 C CA . ARG B 1 221 ? -14.555 -7.336 1.177 1 54.19 221 ARG B CA 1
ATOM 3740 C C . ARG B 1 221 ? -14.703 -7.918 2.578 1 54.19 221 ARG B C 1
ATOM 3742 O O . ARG B 1 221 ? -14.852 -9.133 2.738 1 54.19 221 ARG B O 1
ATOM 3749 N N . ASP B 1 222 ? -14.578 -6.859 3.416 1 48.22 222 ASP B N 1
ATOM 3750 C CA . ASP B 1 222 ? -14.891 -7.262 4.785 1 48.22 222 ASP B CA 1
ATOM 3751 C C . ASP B 1 222 ? -16.359 -7 5.109 1 48.22 222 ASP B C 1
ATOM 3753 O O . ASP B 1 222 ? -16.688 -6.031 5.797 1 48.22 222 ASP B O 1
ATOM 3757 N N . ALA B 1 223 ? -17.25 -7.293 4.152 1 44.75 223 ALA B N 1
ATOM 3758 C CA . ALA B 1 223 ? -18.688 -7.082 4.219 1 44.75 223 ALA B CA 1
ATOM 3759 C C . ALA B 1 223 ? -19.172 -6.996 5.664 1 44.75 223 ALA B C 1
ATOM 3761 O O . ALA B 1 223 ? -20.078 -6.227 5.98 1 44.75 223 ALA B O 1
ATOM 3762 N N . ALA B 1 224 ? -18.734 -7.973 6.359 1 42.53 224 ALA B N 1
ATOM 3763 C CA . ALA B 1 224 ? -19.328 -8.008 7.695 1 42.53 224 ALA B CA 1
ATOM 3764 C C . ALA B 1 224 ? -18.969 -6.758 8.484 1 42.53 224 ALA B C 1
ATOM 3766 O O . ALA B 1 224 ? -19.469 -6.547 9.594 1 42.53 224 ALA B O 1
ATOM 3767 N N . SER B 1 225 ? -18 -6.066 7.93 1 48.25 225 SER B N 1
ATOM 3768 C CA . SER B 1 225 ? -17.391 -5.273 8.992 1 48.25 225 SER B CA 1
ATOM 3769 C C . SER B 1 225 ? -18.141 -3.959 9.195 1 48.25 225 SER B C 1
ATOM 3771 O O . SER B 1 225 ? -17.844 -3.209 10.125 1 48.25 225 SER B O 1
ATOM 3773 N N . GLY B 1 226 ? -19.266 -3.76 8.648 1 54.44 226 GLY B N 1
ATOM 3774 C CA . GLY B 1 226 ? -19.969 -2.6 9.18 1 54.44 226 GLY B CA 1
ATOM 3775 C C . GLY B 1 226 ? -19.109 -1.354 9.227 1 54.44 226 GLY B C 1
ATOM 3776 O O . GLY B 1 226 ? -18.969 -0.728 10.281 1 54.44 226 GLY B O 1
ATOM 3777 N N . GLY B 1 227 ? -18.422 -0.922 7.879 1 72.06 227 GLY B N 1
ATOM 3778 C CA . GLY B 1 227 ? -17.562 0.246 7.992 1 72.06 227 GLY B CA 1
ATOM 3779 C C . GLY B 1 227 ? -18.109 1.458 7.254 1 72.06 227 GLY B C 1
ATOM 3780 O O . GLY B 1 227 ? -19.125 1.371 6.57 1 72.06 227 GLY B O 1
ATOM 3781 N N . VAL B 1 228 ? -17.75 2.66 7.852 1 79.31 228 VAL B N 1
ATOM 3782 C CA . VAL B 1 228 ? -18.109 3.932 7.234 1 79.31 228 VAL B CA 1
ATOM 3783 C C . VAL B 1 228 ? -16.938 4.457 6.406 1 79.31 228 VAL B C 1
ATOM 3785 O O . VAL B 1 228 ? -15.781 4.398 6.844 1 79.31 228 VAL B O 1
ATOM 3788 N N . ALA B 1 229 ? -17.297 4.84 5.129 1 88.31 229 ALA B N 1
ATOM 3789 C CA . ALA B 1 229 ? -16.328 5.535 4.293 1 88.31 229 ALA B CA 1
ATOM 3790 C C . ALA B 1 229 ? -16.453 7.047 4.453 1 88.31 229 ALA B C 1
ATOM 3792 O O . ALA B 1 229 ? -17.438 7.648 4.016 1 88.31 229 ALA B O 1
ATOM 3793 N N . SER B 1 230 ? -15.438 7.676 5.055 1 92.44 230 SER B N 1
ATOM 3794 C CA . SER B 1 230 ? -15.414 9.125 5.234 1 92.44 230 SER B CA 1
ATOM 3795 C C . SER B 1 230 ? -14.555 9.797 4.168 1 92.44 230 SER B C 1
ATOM 3797 O O . SER B 1 230 ? -13.453 9.336 3.865 1 92.44 230 SER B O 1
ATOM 3799 N N . VAL B 1 231 ? -15.102 10.898 3.617 1 96.25 231 VAL B N 1
ATOM 3800 C CA . VAL B 1 231 ? -14.383 11.625 2.574 1 96.25 231 VAL B CA 1
ATOM 3801 C C . VAL B 1 231 ? -14.273 13.094 2.955 1 96.25 231 VAL B C 1
ATOM 3803 O O . VAL B 1 231 ? -15.266 13.734 3.309 1 96.25 231 VAL B O 1
ATOM 3806 N N . TYR B 1 232 ? -13.062 13.578 2.932 1 97.62 232 TYR B N 1
ATOM 3807 C CA . TYR B 1 232 ? -12.758 14.977 3.203 1 97.62 232 TYR B CA 1
ATOM 3808 C C . TYR B 1 232 ? -12.086 15.633 2 1 97.62 232 TYR B C 1
ATOM 3810 O O . TYR B 1 232 ? -11.391 14.969 1.232 1 97.62 232 TYR B O 1
ATOM 3818 N N . TYR B 1 233 ? -12.336 16.953 1.874 1 98.38 233 TYR B N 1
ATOM 3819 C CA . TYR B 1 233 ? -11.688 17.797 0.883 1 98.38 233 TYR B CA 1
ATOM 3820 C C . TYR B 1 233 ? -10.906 18.922 1.555 1 98.38 233 TYR B C 1
ATOM 3822 O O . TYR B 1 233 ? -11.43 19.609 2.438 1 98.38 233 TYR B O 1
ATOM 3830 N N . VAL B 1 234 ? -9.656 19.078 1.164 1 98.19 234 VAL B N 1
ATOM 3831 C CA . VAL B 1 234 ? -8.828 20.172 1.656 1 98.19 234 VAL B CA 1
ATOM 3832 C C . VAL B 1 234 ? -8.516 21.141 0.513 1 98.19 234 VAL B C 1
ATOM 3834 O O . VAL B 1 234 ? -7.855 20.766 -0.459 1 98.19 234 VAL B O 1
ATOM 3837 N N . GLY B 1 235 ? -8.922 22.359 0.6 1 97.12 235 GLY B N 1
ATOM 3838 C CA . GLY B 1 235 ? -8.625 23.406 -0.366 1 97.12 235 GLY B CA 1
ATOM 3839 C C . GLY B 1 235 ? -7.969 24.625 0.257 1 97.12 235 GLY B C 1
ATOM 3840 O O . GLY B 1 235 ? -7.512 24.562 1.4 1 97.12 235 GLY B O 1
ATOM 3841 N N . ARG B 1 236 ? -7.867 25.688 -0.529 1 94.75 236 ARG B N 1
ATOM 3842 C CA . ARG B 1 236 ? -7.211 26.906 -0.104 1 94.75 236 ARG B CA 1
ATOM 3843 C C . ARG B 1 236 ? -7.953 27.547 1.063 1 94.75 236 ARG B C 1
ATOM 3845 O O . ARG B 1 236 ? -7.348 28.219 1.901 1 94.75 236 ARG B O 1
ATOM 3852 N N . ASP B 1 237 ? -9.188 27.281 1.183 1 95.5 237 ASP B N 1
ATOM 3853 C CA . ASP B 1 237 ? -10.023 27.906 2.207 1 95.5 237 ASP B CA 1
ATOM 3854 C C . ASP B 1 237 ? -10.156 27 3.428 1 95.5 237 ASP B C 1
ATOM 3856 O O . ASP B 1 237 ? -10.953 27.281 4.332 1 95.5 237 ASP B O 1
ATOM 3860 N N . GLY B 1 238 ? -9.461 25.922 3.389 1 96.5 238 GLY B N 1
ATOM 3861 C CA . GLY B 1 238 ? -9.555 24.984 4.5 1 96.5 238 GLY B CA 1
ATOM 3862 C C . GLY B 1 238 ? -10.164 23.641 4.109 1 96.5 238 GLY B C 1
ATOM 3863 O O . GLY B 1 238 ? -10.375 23.375 2.924 1 96.5 238 GLY B O 1
ATOM 3864 N N . TRP B 1 239 ? -10.383 22.75 5.148 1 96.62 239 TRP B N 1
ATOM 3865 C CA . TRP B 1 239 ? -10.914 21.422 4.82 1 96.62 239 TRP B CA 1
ATOM 3866 C C . TRP B 1 239 ? -12.406 21.344 5.141 1 96.62 239 TRP B C 1
ATOM 3868 O O . TRP B 1 239 ? -12.914 22.125 5.961 1 96.62 239 TRP B O 1
ATOM 3878 N N . LYS B 1 240 ? -13.125 20.5 4.441 1 96.75 240 LYS B N 1
ATOM 3879 C CA . LYS B 1 240 ? -14.539 20.188 4.648 1 96.75 240 LYS B CA 1
ATOM 3880 C C . LYS B 1 240 ? -14.797 18.688 4.52 1 96.75 240 LYS B C 1
ATOM 3882 O O . LYS B 1 240 ? -14.227 18.031 3.648 1 96.75 240 LYS B O 1
ATOM 3887 N N . LYS B 1 241 ? -15.602 18.203 5.422 1 95.5 241 LYS B N 1
ATOM 3888 C CA . LYS B 1 241 ? -16.062 16.828 5.277 1 95.5 241 LYS B CA 1
ATOM 3889 C C . LYS B 1 241 ? -17.172 16.734 4.219 1 95.5 241 LYS B C 1
ATOM 3891 O O . LYS B 1 241 ? -18.188 17.406 4.324 1 95.5 241 LYS B O 1
ATOM 3896 N N . LEU B 1 242 ? -16.984 15.914 3.232 1 96 242 LEU B N 1
ATOM 3897 C CA . LEU B 1 242 ? -17.922 15.836 2.117 1 96 242 LEU B CA 1
ATOM 3898 C C . LEU B 1 242 ? -18.953 14.734 2.355 1 96 242 LEU B C 1
ATOM 3900 O O . LEU B 1 242 ? -20.109 14.867 1.938 1 96 242 LEU B O 1
ATOM 3904 N N . SER B 1 243 ? -18.469 13.625 2.949 1 90.81 243 SER B N 1
ATOM 3905 C CA . SER B 1 243 ? -19.406 12.531 3.164 1 90.81 243 SER B CA 1
ATOM 3906 C C . SER B 1 243 ? -18.891 11.555 4.207 1 90.81 243 SER B C 1
ATOM 3908 O O . SER B 1 243 ? -17.703 11.562 4.539 1 90.81 243 SER B O 1
ATOM 3910 N N . GLY B 1 244 ? -19.797 10.781 4.797 1 87.94 244 GLY B N 1
ATOM 3911 C CA . GLY B 1 244 ? -19.625 9.617 5.648 1 87.94 244 GLY B CA 1
ATOM 3912 C C . GLY B 1 244 ? -20.656 8.531 5.383 1 87.94 244 GLY B C 1
ATOM 3913 O O . GLY B 1 244 ? -21.672 8.461 6.055 1 87.94 244 GLY B O 1
ATOM 3914 N N . ASP B 1 245 ? -20.281 7.629 4.492 1 79.75 245 ASP B N 1
ATOM 3915 C CA . ASP B 1 245 ? -21.266 6.668 4 1 79.75 245 ASP B CA 1
ATOM 3916 C C . ASP B 1 245 ? -21.031 5.281 4.598 1 79.75 245 ASP B C 1
ATOM 3918 O O . ASP B 1 245 ? -19.891 4.84 4.719 1 79.75 245 ASP B O 1
ATOM 3922 N N . ASP B 1 246 ? -22.203 4.727 4.934 1 77.75 246 ASP B N 1
ATOM 3923 C CA . ASP B 1 246 ? -22.125 3.328 5.352 1 77.75 246 ASP B CA 1
ATOM 3924 C C . ASP B 1 246 ? -21.672 2.436 4.203 1 77.75 246 ASP B C 1
ATOM 3926 O O . ASP B 1 246 ? -22.234 2.479 3.111 1 77.75 246 ASP B O 1
ATOM 3930 N N . VAL B 1 247 ? -20.719 1.583 4.426 1 78.88 247 VAL B N 1
ATOM 3931 C CA . VAL B 1 247 ? -20.109 0.784 3.365 1 78.88 247 VAL B CA 1
ATOM 3932 C C . VAL B 1 247 ? -21.109 -0.269 2.881 1 78.88 247 VAL B C 1
ATOM 3934 O O . VAL B 1 247 ? -21.125 -0.607 1.694 1 78.88 247 VAL B O 1
ATOM 3937 N N . GLY B 1 248 ? -21.891 -0.846 3.803 1 74.06 248 GLY B N 1
ATOM 3938 C CA . GLY B 1 248 ? -22.938 -1.775 3.395 1 74.06 248 GLY B CA 1
ATOM 3939 C C . GLY B 1 248 ? -23.922 -1.172 2.414 1 74.06 248 GLY B C 1
ATOM 3940 O O . GLY B 1 248 ? -24.297 -1.807 1.422 1 74.06 248 GLY B O 1
ATOM 3941 N N . GLU B 1 249 ? -24.328 0.028 2.697 1 74.81 249 GLU B N 1
ATOM 3942 C CA . GLU B 1 249 ? -25.25 0.736 1.811 1 74.81 249 GLU B CA 1
ATOM 3943 C C . GLU B 1 249 ? -24.578 1.056 0.472 1 74.81 249 GLU B C 1
ATOM 3945 O O . GLU B 1 249 ? -25.234 1.028 -0.571 1 74.81 249 GLU B O 1
ATOM 3950 N N . LEU B 1 250 ? -23.391 1.294 0.542 1 73.69 250 LEU B N 1
ATOM 3951 C CA . LEU B 1 250 ? -22.641 1.585 -0.681 1 73.69 250 LEU B CA 1
ATOM 3952 C C . LEU B 1 250 ? -22.594 0.36 -1.587 1 73.69 250 LEU B C 1
ATOM 3954 O O . LEU B 1 250 ? -22.547 0.49 -2.812 1 73.69 250 LEU B O 1
ATOM 3958 N N . HIS B 1 251 ? -22.531 -0.772 -0.976 1 72.69 251 HIS B N 1
ATOM 3959 C CA . HIS B 1 251 ? -22.531 -1.997 -1.768 1 72.69 251 HIS B CA 1
ATOM 3960 C C . HIS B 1 251 ? -23.75 -2.064 -2.68 1 72.69 251 HIS B C 1
ATOM 3962 O O . HIS B 1 251 ? -23.641 -2.428 -3.852 1 72.69 251 HIS B O 1
ATOM 3968 N N . TYR B 1 252 ? -24.859 -1.692 -2.117 1 68.75 252 TYR B N 1
ATOM 3969 C CA . TYR B 1 252 ? -26.094 -1.718 -2.9 1 68.75 252 TYR B CA 1
ATOM 3970 C C . TYR B 1 252 ? -26.062 -0.657 -3.994 1 68.75 252 TYR B C 1
ATOM 3972 O O . TYR B 1 252 ? -26.641 -0.847 -5.066 1 68.75 252 TYR B O 1
ATOM 3980 N N . LYS B 1 253 ? -25.406 0.332 -3.723 1 68.62 253 LYS B N 1
ATOM 3981 C CA . LYS B 1 253 ? -25.281 1.413 -4.695 1 68.62 253 LYS B CA 1
ATOM 3982 C C . LYS B 1 253 ? -24.391 1.007 -5.863 1 68.62 253 LYS B C 1
ATOM 3984 O O . LYS B 1 253 ? -24.703 1.288 -7.023 1 68.62 253 LYS B O 1
ATOM 3989 N N . TYR B 1 254 ? -23.375 0.31 -5.555 1 70.12 254 TYR B N 1
ATOM 3990 C CA . TYR B 1 254 ? -22.391 0.008 -6.602 1 70.12 254 TYR B CA 1
ATOM 3991 C C . TYR B 1 254 ? -22.703 -1.33 -7.262 1 70.12 254 TYR B C 1
ATOM 3993 O O . TYR B 1 254 ? -22.281 -1.581 -8.398 1 70.12 254 TYR B O 1
ATOM 4001 N N . TYR B 1 255 ? -23.344 -2.248 -6.562 1 64.5 255 TYR B N 1
ATOM 4002 C CA . TYR B 1 255 ? -23.781 -3.533 -7.09 1 64.5 255 TYR B CA 1
ATOM 4003 C C . TYR B 1 255 ? -25.266 -3.746 -6.82 1 64.5 255 TYR B C 1
ATOM 4005 O O . TYR B 1 255 ? -25.641 -4.52 -5.938 1 64.5 255 TYR B O 1
ATOM 4013 N N . PRO B 1 256 ? -26.031 -2.992 -7.535 1 52.53 256 PRO B N 1
ATOM 4014 C CA . PRO B 1 256 ? -27.469 -3.164 -7.312 1 52.53 256 PRO B CA 1
ATOM 4015 C C . PRO B 1 256 ? -27.953 -4.582 -7.621 1 52.53 256 PRO B C 1
ATOM 4017 O O . PRO B 1 256 ? -27.422 -5.234 -8.523 1 52.53 256 PRO B O 1
ATOM 4020 N N . VAL B 1 257 ? -28.281 -5.301 -6.582 1 46.34 257 VAL B N 1
ATOM 4021 C CA . VAL B 1 257 ? -28.844 -6.633 -6.777 1 46.34 257 VAL B CA 1
ATOM 4022 C C . VAL B 1 257 ? -29.859 -6.602 -7.914 1 46.34 257 VAL B C 1
ATOM 4024 O O . VAL B 1 257 ? -30.797 -5.805 -7.895 1 46.34 257 VAL B O 1
ATOM 4027 N N . VAL B 1 258 ? -29.438 -6.855 -9.023 1 41.69 258 VAL B N 1
ATOM 4028 C CA . VAL B 1 258 ? -30.5 -7.141 -9.977 1 41.69 258 VAL B CA 1
ATOM 4029 C C . VAL B 1 258 ? -31.266 -8.391 -9.547 1 41.69 258 VAL B C 1
ATOM 4031 O O . VAL B 1 258 ? -30.656 -9.383 -9.133 1 41.69 258 VAL B O 1
ATOM 4034 N N . PRO B 1 259 ? -32.531 -8.25 -9.25 1 35.47 259 PRO B N 1
ATOM 4035 C CA . PRO B 1 259 ? -33.344 -9.438 -9.008 1 35.47 259 PRO B CA 1
ATOM 4036 C C . PRO B 1 259 ? -33.094 -10.547 -10.039 1 35.47 259 PRO B C 1
ATOM 4038 O O . PRO B 1 259 ? -33.125 -10.281 -11.242 1 35.47 259 PRO B O 1
ATOM 4041 N N . SER B 1 260 ? -32.156 -11.312 -9.859 1 33.91 260 SER B N 1
ATOM 4042 C CA . SER B 1 260 ? -32.219 -12.469 -10.742 1 33.91 260 SER B CA 1
ATOM 4043 C C . SER B 1 260 ? -33.594 -13.125 -10.695 1 33.91 260 SER B C 1
ATOM 4045 O O . SER B 1 260 ? -34.062 -13.492 -9.625 1 33.91 260 SER B O 1
ATOM 4047 N N . THR B 1 261 ? -34.531 -12.719 -11.523 1 32.34 261 THR B N 1
ATOM 4048 C CA . THR B 1 261 ? -35.719 -13.523 -11.852 1 32.34 261 THR B CA 1
ATOM 4049 C C . THR B 1 261 ? -35.312 -14.93 -12.273 1 32.34 261 THR B C 1
ATOM 4051 O O . THR B 1 261 ? -35.344 -15.258 -13.461 1 32.34 261 THR B O 1
ATOM 4054 N N . VAL B 1 262 ? -34.281 -15.492 -12.07 1 31.52 262 VAL B N 1
ATOM 4055 C CA . VAL B 1 262 ? -34.25 -16.891 -12.469 1 31.52 262 VAL B CA 1
ATOM 4056 C C . VAL B 1 262 ? -35.281 -17.688 -11.656 1 31.52 262 VAL B C 1
ATOM 4058 O O . VAL B 1 262 ? -35.125 -17.859 -10.445 1 31.52 262 VAL B O 1
ATOM 4061 N N . GLU B 1 263 ? -36.625 -17.562 -11.922 1 30.56 263 GLU B N 1
ATOM 4062 C CA . GLU B 1 263 ? -37.625 -18.641 -11.797 1 30.56 263 GLU B CA 1
ATOM 4063 C C . GLU B 1 263 ? -37.094 -19.922 -12.43 1 30.56 263 GLU B C 1
ATOM 4065 O O . GLU B 1 263 ? -37 -20.031 -13.656 1 30.56 263 GLU B O 1
ATOM 4070 N N . GLN B 1 264 ? -36 -20.469 -12.156 1 27.64 264 GLN B N 1
ATOM 4071 C CA . GLN B 1 264 ? -35.906 -21.875 -12.531 1 27.64 264 GLN B CA 1
ATOM 4072 C C . GLN B 1 264 ? -37.125 -22.656 -12.094 1 27.64 264 GLN B C 1
ATOM 4074 O O . GLN B 1 264 ? -37.469 -22.672 -10.914 1 27.64 264 GLN B O 1
ATOM 4079 N N . GLU B 1 265 ? -38.094 -22.797 -13 1 29.61 265 GLU B N 1
ATOM 4080 C CA . GLU B 1 265 ? -39.094 -23.844 -13.117 1 29.61 265 GLU B CA 1
ATOM 4081 C C . GLU B 1 265 ? -38.5 -25.219 -12.844 1 29.61 265 GLU B C 1
ATOM 4083 O O . GLU B 1 265 ? -37.562 -25.641 -13.539 1 29.61 265 GLU B O 1
ATOM 4088 N N . MET B 1 266 ? -38.281 -25.609 -11.641 1 28.08 266 MET B N 1
ATOM 4089 C CA . MET B 1 266 ? -38.188 -27.016 -11.234 1 28.08 266 MET B CA 1
ATOM 4090 C C . MET B 1 266 ? -39.219 -27.875 -11.93 1 28.08 266 MET B C 1
ATOM 4092 O O . MET B 1 266 ? -40.406 -27.797 -11.609 1 28.08 266 MET B O 1
ATOM 4096 N N . ASP B 1 267 ? -39.156 -27.969 -13.289 1 30.17 267 ASP B N 1
ATOM 4097 C CA . ASP B 1 267 ? -39.969 -29 -13.922 1 30.17 267 ASP B CA 1
ATOM 4098 C C . ASP B 1 267 ? -39.812 -30.344 -13.219 1 30.17 267 ASP B C 1
ATOM 4100 O O . ASP B 1 267 ? -38.688 -30.812 -13.023 1 30.17 267 ASP B O 1
ATOM 4104 N N . GLU B 1 268 ? -40.719 -30.672 -12.359 1 30.95 268 GLU B N 1
ATOM 4105 C CA . GLU B 1 268 ? -41.125 -31.969 -11.797 1 30.95 268 GLU B CA 1
ATOM 4106 C C . GLU B 1 268 ? -41.062 -33.062 -12.859 1 30.95 268 GLU B C 1
ATOM 4108 O O . GLU B 1 268 ? -41.812 -33.031 -13.828 1 30.95 268 GLU B O 1
ATOM 4113 N N . VAL B 1 269 ? -39.875 -33.5 -13.359 1 32.03 269 VAL B N 1
ATOM 4114 C CA . VAL B 1 269 ? -39.906 -34.781 -14.055 1 32.03 269 VAL B CA 1
ATOM 4115 C C . VAL B 1 269 ? -40.719 -35.781 -13.242 1 32.03 269 VAL B C 1
ATOM 4117 O O . VAL B 1 269 ? -40.469 -36 -12.055 1 32.03 269 VAL B O 1
ATOM 4120 N N . GLU B 1 270 ? -42.031 -35.938 -13.547 1 25.86 270 GLU B N 1
ATOM 4121 C CA . GLU B 1 270 ? -42.938 -37.031 -13.297 1 25.86 270 GLU B CA 1
ATOM 4122 C C . GLU B 1 270 ? -42.312 -38.375 -13.625 1 25.86 270 GLU B C 1
ATOM 4124 O O . GLU B 1 270 ? -41.812 -38.594 -14.734 1 25.86 270 GLU B O 1
ATOM 4129 N N . ALA B 1 271 ? -41.656 -38.969 -12.641 1 23.73 271 ALA B N 1
ATOM 4130 C CA . ALA B 1 271 ? -41.656 -40.438 -12.609 1 23.73 271 ALA B CA 1
ATOM 4131 C C . ALA B 1 271 ? -43 -41 -12.977 1 23.73 271 ALA B C 1
ATOM 4133 O O . ALA B 1 271 ? -43.969 -40.844 -12.242 1 23.73 271 ALA B O 1
ATOM 4134 N N . ALA B 1 272 ? -43.094 -41 -14.383 1 21.61 272 ALA B N 1
ATOM 4135 C CA . ALA B 1 272 ? -43.812 -42.125 -15.008 1 21.61 272 ALA B CA 1
ATOM 4136 C C . ALA B 1 272 ? -42.938 -43.375 -15.031 1 21.61 272 ALA B C 1
ATOM 4138 O O . ALA B 1 272 ? -41.719 -43.312 -15.141 1 21.61 272 ALA B O 1
#

Foldseek 3Di:
DPPCPPPPPPPPDPPPPDPDDPDPPPPPDDPPLPPPPPVVVLCVVLVVVPDVFDWKKKKKFAADFAMKIKIKQQGRPDPDCPVDSLPQWAPLDQFKIKGWAWRSSLVVNLSVVLSVVQVVCCVVVVDGDDLVRSLLVSLVVLLVCQPVPDATWMKMWGADPVGTWIWIAGNNSDIDTDGMDMDTDLRVQLVVLCVVQDDRHDDPVSVQVSQQVSNLRSCCVVVPRFMWMWMKGRGPVGIDTDDTDTSNVVCCVVDVPDPPPPPPPPPPPPPD/DDPCVPPPPPPPDPPPPDPDDPDPPPPPDDPPQPPPPPVVVLCVVLVVVPDVFDWKKKKKFAADFAMKIKIKQQGGPDPDCPVPSLPQWAPLDQFKIKGWEWRSSLVVNLSVVLSVVQVVCCVVVVDGDDLVRSLLVSLVVLLVCQPVPDATWMKMWGADPVGTWIWIAGNNSDIDTDRMDMDTDLRVQLVVLCVVQDDRHDDPVSVQVSQQVSNLRSCCVVVPRFMWMWMKGRGPVGIDTDDTDTSNVVCCVVDVPDPPPPPPPPPPPPPD

InterPro domains:
  IPR000243 Peptidase T1A, proteasome beta-subunit [PR00141] (63-78)
  IPR000243 Peptidase T1A, proteasome beta-subunit [PR00141] (184-195)
  IPR000243 Peptidase T1A, proteasome beta-subunit [PR00141] (195-206)
  IPR000243 Peptidase T1A, proteasome beta-subunit [PR00141] (220-231)
  IPR001353 Proteasome, subunit alpha/beta [PF00227] (54-234)
  IPR016050 Proteasome beta-type subunit, conserved site [PS00854] (59-106)
  IPR023333 Proteasome B-type subunit [PS51476] (55-234)
  IPR023333 Proteasome B-type subunit [PTHR32194] (51-242)
  IPR029055 Nucleophile aminohydrolases, N-terminal [G3DSA:3.60.20.10] (56-266)
  IPR029055 Nucleophile aminohydrolases, N-terminal [SSF56235] (48-254)

Nearest PDB structures (foldseek):
  7qve-assembly1_e  TM=9.563E-01  e=7.633E-32  Spinacia oleracea
  6qm7-assembly1_L  TM=9.498E-01  e=1.183E-27  Leishmania tarentolae
  8fz5-assembly1_L  TM=9.510E-01  e=6.984E-27  Bos taurus
  9f9p-assembly1_L  TM=9.519E-01  e=4.925E-26  Trypanosoma cruzi
  5l5d-assembly1_K  TM=9.521E-01  e=5.577E-25  Homo sapiens

pLDDT: mean 70.31, std 27.28, range [20.23, 98.69]

Organism: Saponaria officinalis (NCBI:txid3572)

Solvent-accessible surface area (backbone atoms only — not comparable to full-atom values): 30680 Å² total; per-residue (Å²): 134,82,81,77,80,80,72,83,70,80,70,78,77,81,76,78,80,79,84,75,74,90,67,74,78,72,72,68,81,74,73,73,74,74,70,82,83,48,56,65,60,52,44,59,62,39,53,75,63,55,39,86,55,48,73,35,31,32,38,37,35,54,38,72,74,22,32,42,39,27,27,36,40,46,67,38,70,52,78,80,62,75,71,63,72,60,65,32,58,39,78,48,50,71,39,33,38,32,41,51,23,70,46,61,65,59,38,54,54,53,45,50,53,45,29,54,51,42,51,51,45,20,71,75,67,75,43,76,67,43,52,70,54,50,52,49,52,48,18,52,54,30,37,75,46,44,84,72,74,59,48,37,42,31,36,42,40,21,30,46,97,90,39,62,39,39,34,43,36,35,30,68,25,45,74,42,81,52,53,63,48,49,36,46,72,21,20,56,46,25,48,54,46,42,73,74,65,69,55,53,81,50,51,73,69,56,48,51,50,51,44,49,50,16,42,38,61,33,41,48,83,49,59,82,49,70,29,33,37,35,34,34,40,27,24,88,90,22,55,46,80,76,47,73,40,51,35,68,60,44,45,46,69,76,52,58,76,64,77,72,73,74,71,72,73,77,71,75,76,69,87,121,137,84,86,76,79,78,72,81,70,78,70,77,77,80,76,80,81,75,84,76,74,92,65,77,77,72,71,69,81,73,74,73,74,75,69,80,82,48,57,64,60,49,45,58,62,39,55,76,63,52,37,85,53,45,74,34,31,33,38,36,35,55,38,73,72,22,32,43,40,27,28,36,38,42,69,36,69,48,76,81,62,70,72,61,69,59,65,32,60,39,77,49,50,72,37,32,36,31,42,50,21,69,45,62,63,60,40,54,53,51,46,51,52,46,30,52,51,44,50,51,45,21,70,73,66,74,41,76,68,43,52,68,53,50,52,49,51,48,18,51,54,30,36,74,46,44,83,72,74,60,50,37,42,32,37,42,40,21,33,45,97,91,39,62,40,39,34,42,36,33,29,68,24,44,74,41,83,51,54,63,48,48,38,45,74,23,21,56,45,25,48,54,44,43,73,73,65,69,57,51,81,50,51,70,69,56,48,51,50,52,45,50,49,16,43,38,61,31,44,46,84,47,57,84,50,72,28,35,36,34,35,35,40,27,23,89,91,22,57,48,79,76,47,73,40,52,35,66,62,46,44,48,69,76,52,59,78,64,77,73,77,71,76,73,75,78,72,74,78,72,87,120

Radius of gyration: 30.45 Å; Cα contacts (8 Å, |Δi|>4): 979; chains: 2; bounding box: 86×140×93 Å